Protein 5FIS (pdb70)

Radius of gyration: 23.69 Å; Cα contacts (8 Å, |Δi|>4): 830; chains: 2; bounding box: 40×72×50 Å

B-factor: mean 25.61, std 11.74, range [12.93, 99.05]

Sequence (480 aa):
LKISQTKYEEILKISKKYIFINQVDKSFHEAVDDLNQQDFIAVSGDGANMGRKKMPFLVLSTDHQIYIFDIQVMQYHAFESGLKKILEGDSPKKIAHDCRKLSDCLYHKHNNVKLKSVFDTQVGDLIITKNKKVTLPNKVKSLGECLTNYLGLQQNTIDEKLDIVQSTERPLSVKIKDSLARNIAFLHHLSEVINEEMQQLPFYRGVECYIENIRSSDDFFKAWELCGKLNQIPKEFRNAIDYLKISQTKYEEILKISKKYIFINQVDKSFHEAVDDLNQQDFIAVSGDGANMGRKKMPFLVLSTDHQIYIFDIQVMQYHAFESGLKKILEGDSPRKIAHDCRKLSDCLYHKHNVKLKSVFDTQVGDLIITKNKKVTLPNKVKSLGECLTNYLGLQQNTIDEKLDIVQSTERPLSVKIKDSLARNIAFLHHLSEVINEEMQLPFYRGVECYIENIRSSDDFKAWELCGKLNQIPKEFRNAIDY

Solvent-accessible surface area: 23213 Å² total

Structure (mmCIF, N/CA/C/O backbone):
data_5FIS
#
_entry.id   5FIS
#
_cell.length_a   82.860
_cell.length_b   135.700
_cell.length_c   51.460
_cell.angle_alpha   90.00
_cell.angle_beta   90.00
_cell.angle_gamma   90.00
#
_symmetry.space_group_name_H-M   'P 21 21 2'
#
loop_
_entity.id
_entity.type
_entity.pdbx_description
1 polymer EXD1
2 polymer EXD1
3 non-polymer 'GADOLINIUM ATOM'
4 water water
#
loop_
_atom_site.group_PDB
_atom_site.id
_atom_site.type_symbol
_atom_site.label_atom_id
_atom_site.label_alt_id
_atom_site.label_comp_id
_atom_site.label_asym_id
_atom_site.label_entity_id
_atom_site.label_seq_id
_atom_site.pdbx_PDB_ins_code
_atom_site.Cartn_x
_atom_site.Cartn_y
_atom_site.Cartn_z
_atom_site.occupancy
_atom_site.B_iso_or_equiv
_atom_site.auth_seq_id
_atom_site.auth_comp_id
_atom_site.auth_asym_id
_atom_site.auth_atom_id
_atom_site.pdbx_PDB_model_num
ATOM 1 N N . LEU A 1 3 ? 45.726 22.836 8.617 1.00 47.12 75 LEU A N 1
ATOM 2 C CA . LEU A 1 3 ? 44.523 23.615 9.012 1.00 42.44 75 LEU A CA 1
ATOM 3 C C . LEU A 1 3 ? 44.384 24.882 8.113 1.00 45.68 75 LEU A C 1
ATOM 4 O O . LEU A 1 3 ? 45.350 25.503 7.827 1.00 44.61 75 LEU A O 1
ATOM 9 N N . LYS A 1 4 ? 43.179 25.191 7.598 1.00 42.53 76 LYS A N 1
ATOM 10 C CA . LYS A 1 4 ? 42.830 26.433 6.832 1.00 38.55 76 LYS A CA 1
ATOM 11 C C . LYS A 1 4 ? 42.081 27.380 7.740 1.00 40.50 76 LYS A C 1
ATOM 12 O O . LYS A 1 4 ? 41.663 28.402 7.313 1.00 40.49 76 LYS A O 1
ATOM 18 N N . ILE A 1 5 ? 41.828 26.935 8.963 1.00 35.76 77 ILE A N 1
ATOM 19 C CA . ILE A 1 5 ? 41.353 27.782 10.027 1.00 34.23 77 ILE A CA 1
ATOM 20 C C . ILE A 1 5 ? 42.517 28.065 10.919 1.00 30.15 77 ILE A C 1
ATOM 21 O O . ILE A 1 5 ? 43.557 27.282 10.912 1.00 32.19 77 ILE A O 1
ATOM 26 N N . SER A 1 6 ? 42.360 29.117 11.679 1.00 33.04 78 SER A N 1
ATOM 27 C CA . SER A 1 6 ? 43.377 29.544 12.572 1.00 32.65 78 SER A CA 1
ATOM 28 C C . SER A 1 6 ? 43.507 28.584 13.714 1.00 35.27 78 SER A C 1
ATOM 29 O O . SER A 1 6 ? 42.569 27.866 14.128 1.00 27.33 78 SER A O 1
ATOM 32 N N . GLN A 1 7 ? 44.676 28.576 14.299 1.00 29.50 79 GLN A N 1
ATOM 33 C CA . GLN A 1 7 ? 44.918 27.728 15.421 1.00 32.16 79 GLN A CA 1
ATOM 34 C C . GLN A 1 7 ? 44.035 28.115 16.626 1.00 30.80 79 GLN A C 1
ATOM 35 O O . GLN A 1 7 ? 43.532 27.255 17.328 1.00 29.55 79 GLN A O 1
ATOM 41 N N . THR A 1 8 ? 43.843 29.424 16.799 1.00 28.06 80 THR A N 1
ATOM 42 C CA . THR A 1 8 ? 42.998 29.958 17.820 1.00 28.93 80 THR A CA 1
ATOM 43 C C . THR A 1 8 ? 41.540 29.476 17.637 1.00 27.71 80 THR A C 1
ATOM 44 O O . THR A 1 8 ? 40.936 29.023 18.647 1.00 25.28 80 THR A O 1
ATOM 48 N N . LYS A 1 9 ? 41.066 29.518 16.405 1.00 28.49 81 LYS A N 1
ATOM 49 C CA . LYS A 1 9 ? 39.655 29.175 16.174 1.00 27.58 81 LYS A CA 1
ATOM 50 C C . LYS A 1 9 ? 39.488 27.659 16.370 1.00 25.11 81 LYS A C 1
ATOM 51 O O . LYS A 1 9 ? 38.514 27.155 16.915 1.00 23.26 81 LYS A O 1
ATOM 57 N N . TYR A 1 10 ? 40.449 26.881 15.868 1.00 22.73 82 TYR A N 1
ATOM 58 C CA . TYR A 1 10 ? 40.419 25.485 16.063 1.00 24.95 82 TYR A CA 1
ATOM 59 C C . TYR A 1 10 ? 40.311 25.129 17.556 1.00 24.50 82 TYR A C 1
ATOM 60 O O . TYR A 1 10 ? 39.505 24.281 17.972 1.00 22.77 82 TYR A O 1
ATOM 69 N N . GLU A 1 11 ? 41.194 25.704 18.370 1.00 24.06 83 GLU A N 1
ATOM 70 C CA . GLU A 1 11 ? 41.155 25.448 19.796 1.00 24.54 83 GLU A CA 1
ATOM 71 C C . GLU A 1 11 ? 39.814 25.884 20.416 1.00 22.61 83 GLU A C 1
ATOM 72 O O . GLU A 1 11 ? 39.374 25.168 21.325 1.00 21.95 83 GLU A O 1
ATOM 78 N N . GLU A 1 12 ? 39.253 26.978 19.930 1.00 21.54 84 GLU A N 1
ATOM 79 C CA . GLU A 1 12 ? 37.968 27.468 20.501 1.00 20.63 84 GLU A CA 1
ATOM 80 C C . GLU A 1 12 ? 36.916 26.304 20.210 1.00 21.22 84 GLU A C 1
ATOM 81 O O . GLU A 1 12 ? 36.079 26.031 21.063 1.00 21.35 84 GLU A O 1
ATOM 87 N N . ILE A 1 13 ? 36.913 25.819 19.003 1.00 20.59 85 ILE A N 1
ATOM 88 C CA . ILE A 1 13 ? 35.852 24.817 18.584 1.00 20.24 85 ILE A CA 1
ATOM 89 C C . ILE A 1 13 ? 36.086 23.516 19.335 1.00 23.12 85 ILE A C 1
ATOM 90 O O . ILE A 1 13 ? 35.192 22.843 19.781 1.00 20.13 85 ILE A O 1
ATOM 95 N N . LEU A 1 14 ? 37.376 23.089 19.532 1.00 20.83 86 LEU A N 1
ATOM 96 C CA . LEU A 1 14 ? 37.594 21.930 20.329 1.00 21.54 86 LEU A CA 1
ATOM 97 C C . LEU A 1 14 ? 37.136 22.072 21.742 1.00 21.54 86 LEU A C 1
ATOM 98 O O . LEU A 1 14 ? 36.591 21.121 22.299 1.00 23.07 86 LEU A O 1
ATOM 103 N N . LYS A 1 15 ? 37.268 23.239 22.335 1.00 22.62 87 LYS A N 1
ATOM 104 C CA . LYS A 1 15 ? 36.661 23.488 23.653 1.00 23.64 87 LYS A CA 1
ATOM 105 C C . LYS A 1 15 ? 35.150 23.350 23.651 1.00 22.39 87 LYS A C 1
ATOM 106 O O . LYS A 1 15 ? 34.605 22.701 24.533 1.00 22.46 87 LYS A O 1
ATOM 112 N N . ILE A 1 16 ? 34.532 23.946 22.636 1.00 20.36 88 ILE A N 1
ATOM 113 C CA . ILE A 1 16 ? 33.050 23.806 22.520 1.00 19.33 88 ILE A CA 1
ATOM 114 C C . ILE A 1 16 ? 32.728 22.370 22.475 1.00 19.61 88 ILE A C 1
ATOM 115 O O . ILE A 1 16 ? 31.714 21.946 23.077 1.00 19.66 88 ILE A O 1
ATOM 120 N N . SER A 1 17 ? 33.463 21.552 21.715 1.00 18.82 89 SER A N 1
ATOM 121 C CA . SER A 1 17 ? 33.162 20.150 21.613 1.00 20.36 89 SER A CA 1
ATOM 122 C C . SER A 1 17 ? 33.130 19.383 22.960 1.00 20.74 89 SER A C 1
ATOM 123 O O . SER A 1 17 ? 32.496 18.309 23.067 1.00 23.33 89 SER A O 1
ATOM 126 N N . LYS A 1 18 ? 33.902 19.889 23.911 1.00 19.96 90 LYS A N 1
ATOM 127 C CA . LYS A 1 18 ? 33.937 19.263 25.231 1.00 21.66 90 LYS A CA 1
ATOM 128 C C . LYS A 1 18 ? 32.904 19.760 26.245 1.00 20.63 90 LYS A C 1
ATOM 129 O O . LYS A 1 18 ? 32.732 19.160 27.295 1.00 26.31 90 LYS A O 1
ATOM 135 N N . LYS A 1 19 ? 32.333 20.913 26.013 1.00 21.28 91 LYS A N 1
ATOM 136 C CA . LYS A 1 19 ? 31.469 21.689 26.876 1.00 20.62 91 LYS A CA 1
ATOM 137 C C . LYS A 1 19 ? 29.989 21.544 26.568 1.00 19.60 91 LYS A C 1
ATOM 138 O O . LYS A 1 19 ? 29.167 22.354 27.059 1.00 19.88 91 LYS A O 1
ATOM 144 N N . TYR A 1 20 ? 29.641 20.474 25.843 1.00 17.73 92 TYR A N 1
ATOM 145 C CA . TYR A 1 20 ? 28.239 20.236 25.527 1.00 17.82 92 TYR A CA 1
ATOM 146 C C . TYR A 1 20 ? 27.391 20.111 26.775 1.00 18.84 92 TYR A C 1
ATOM 147 O O . TYR A 1 20 ? 27.845 19.730 27.908 1.00 18.95 92 TYR A O 1
ATOM 156 N N . ILE A 1 21 ? 26.129 20.454 26.630 1.00 17.06 93 ILE A N 1
ATOM 157 C CA . ILE A 1 21 ? 25.085 20.211 27.566 1.00 17.82 93 ILE A CA 1
ATOM 158 C C . ILE A 1 21 ? 24.095 19.112 27.148 1.00 19.23 93 ILE A C 1
ATOM 159 O O . ILE A 1 21 ? 23.508 19.194 26.107 1.00 18.67 93 ILE A O 1
ATOM 164 N N . PHE A 1 22 ? 23.863 18.157 28.060 1.00 17.88 94 PHE A N 1
ATOM 165 C CA . PHE A 1 22 ? 22.916 17.062 27.800 1.00 17.19 94 PHE A CA 1
ATOM 166 C C . PHE A 1 22 ? 21.637 17.340 28.563 1.00 17.56 94 PHE A C 1
ATOM 167 O O . PHE A 1 22 ? 21.647 17.632 29.813 1.00 19.22 94 PHE A O 1
ATOM 175 N N . ILE A 1 23 ? 20.549 17.247 27.875 1.00 16.80 95 ILE A N 1
ATOM 176 C CA . ILE A 1 23 ? 19.256 17.528 28.374 1.00 16.90 95 ILE A CA 1
ATOM 177 C C . ILE A 1 23 ? 18.319 16.349 28.187 1.00 16.55 95 ILE A C 1
ATOM 178 O O . ILE A 1 23 ? 18.101 15.872 27.084 1.00 17.77 95 ILE A O 1
ATOM 183 N N . ASN A 1 24 ? 17.843 15.792 29.272 1.00 19.28 96 ASN A N 1
ATOM 184 C CA . ASN A 1 24 ? 16.977 14.633 29.213 1.00 20.83 96 ASN A CA 1
ATOM 185 C C . ASN A 1 24 ? 15.632 14.782 29.917 1.00 19.66 96 ASN A C 1
ATOM 186 O O . ASN A 1 24 ? 14.913 13.767 30.112 1.00 21.08 96 ASN A O 1
ATOM 191 N N . GLN A 1 25 ? 15.203 16.021 30.232 1.00 18.74 97 GLN A N 1
ATOM 192 C CA . GLN A 1 25 ? 13.927 16.344 30.802 1.00 19.70 97 GLN A CA 1
ATOM 193 C C . GLN A 1 25 ? 13.567 17.702 30.398 1.00 18.76 97 GLN A C 1
ATOM 194 O O . GLN A 1 25 ? 14.475 18.540 30.163 1.00 17.50 97 GLN A O 1
ATOM 200 N N . VAL A 1 26 ? 12.301 17.960 30.216 1.00 18.65 98 VAL A N 1
ATOM 201 C CA . VAL A 1 26 ? 11.843 19.297 29.929 1.00 17.59 98 VAL A CA 1
ATOM 202 C C . VAL A 1 26 ? 11.863 20.146 31.240 1.00 19.50 98 VAL A C 1
ATOM 203 O O . VAL A 1 26 ? 10.873 20.156 32.027 1.00 23.02 98 VAL A O 1
ATOM 207 N N . ASP A 1 27 ? 13.020 20.670 31.564 1.00 18.67 99 ASP A N 1
ATOM 208 C CA . ASP A 1 27 ? 13.268 21.367 32.842 1.00 19.69 99 ASP A CA 1
ATOM 209 C C . ASP A 1 27 ? 13.934 22.676 32.606 1.00 17.92 99 ASP A C 1
ATOM 210 O O . ASP A 1 27 ? 13.875 23.228 31.458 1.00 17.09 99 ASP A O 1
ATOM 215 N N . LYS A 1 28 ? 14.504 23.287 33.668 1.00 17.61 100 LYS A N 1
ATOM 216 C CA . LYS A 1 28 ? 14.999 24.636 33.462 1.00 18.09 100 LYS A CA 1
ATOM 217 C C . LYS A 1 28 ? 16.102 24.644 32.355 1.00 19.06 100 LYS A C 1
ATOM 218 O O . LYS A 1 28 ? 16.155 25.610 31.575 1.00 18.85 100 LYS A O 1
ATOM 224 N N . SER A 1 29 ? 16.971 23.646 32.311 1.00 18.18 101 SER A N 1
ATOM 225 C CA . SER A 1 29 ? 18.052 23.606 31.331 1.00 18.54 101 SER A CA 1
ATOM 226 C C . SER A 1 29 ? 17.488 23.509 29.935 1.00 17.05 101 SER A C 1
ATOM 227 O O . SER A 1 29 ? 18.048 24.073 29.020 1.00 16.36 101 SER A O 1
ATOM 230 N N . PHE A 1 30 ? 16.399 22.766 29.799 1.00 15.01 102 PHE A N 1
ATOM 231 C CA . PHE A 1 30 ? 15.740 22.677 28.491 1.00 15.32 102 PHE A CA 1
ATOM 232 C C . PHE A 1 30 ? 15.253 24.058 28.003 1.00 15.64 102 PHE A C 1
ATOM 233 O O . PHE A 1 30 ? 15.518 24.444 26.885 1.00 15.81 102 PHE A O 1
ATOM 241 N N . HIS A 1 31 ? 14.519 24.768 28.847 1.00 16.57 103 HIS A N 1
ATOM 242 C CA . HIS A 1 31 ? 13.996 26.083 28.473 1.00 19.41 103 HIS A CA 1
ATOM 243 C C . HIS A 1 31 ? 15.110 27.067 28.231 1.00 17.78 103 HIS A C 1
ATOM 244 O O . HIS A 1 31 ? 14.998 27.855 27.292 1.00 18.87 103 HIS A O 1
ATOM 251 N N . GLU A 1 32 ? 16.190 26.961 28.999 1.00 18.29 104 GLU A N 1
ATOM 252 C CA . GLU A 1 32 ? 17.351 27.812 28.803 1.00 20.01 104 GLU A CA 1
ATOM 253 C C . GLU A 1 32 ? 17.910 27.550 27.403 1.00 18.39 104 GLU A C 1
ATOM 254 O O . GLU A 1 32 ? 18.219 28.491 26.672 1.00 18.32 104 GLU A O 1
ATOM 260 N N . ALA A 1 33 ? 18.034 26.276 27.026 1.00 17.43 105 ALA A N 1
ATOM 261 C CA . ALA A 1 33 ? 18.527 25.949 25.734 1.00 16.57 105 ALA A CA 1
ATOM 262 C C . ALA A 1 33 ? 17.683 26.423 24.610 1.00 16.55 105 ALA A C 1
ATOM 263 O O . ALA A 1 33 ? 18.212 26.948 23.638 1.00 16.73 105 ALA A O 1
ATOM 265 N N . VAL A 1 34 ? 16.370 26.188 24.704 1.00 15.05 106 VAL A N 1
ATOM 266 C CA . VAL A 1 34 ? 15.473 26.704 23.654 1.00 16.45 106 VAL A CA 1
ATOM 267 C C . VAL A 1 34 ? 15.610 28.220 23.549 1.00 16.46 106 VAL A C 1
ATOM 268 O O . VAL A 1 34 ? 15.644 28.733 22.440 1.00 16.40 106 VAL A O 1
ATOM 272 N N . ASP A 1 35 ? 15.721 28.950 24.674 1.00 16.65 107 ASP A N 1
ATOM 273 C CA . ASP A 1 35 ? 15.810 30.398 24.577 1.00 19.51 107 ASP A CA 1
ATOM 274 C C . ASP A 1 35 ? 17.127 30.763 23.882 1.00 18.10 107 ASP A C 1
ATOM 275 O O . ASP A 1 35 ? 17.106 31.667 23.044 1.00 17.92 107 ASP A O 1
ATOM 280 N N . ASP A 1 36 ? 18.212 30.061 24.167 1.00 17.45 108 ASP A N 1
ATOM 281 C CA . ASP A 1 36 ? 19.488 30.373 23.539 1.00 16.92 108 ASP A CA 1
ATOM 282 C C . ASP A 1 36 ? 19.415 30.124 22.045 1.00 17.22 108 ASP A C 1
ATOM 283 O O . ASP A 1 36 ? 19.846 30.933 21.223 1.00 17.88 108 ASP A O 1
ATOM 288 N N . LEU A 1 37 ? 18.893 28.957 21.645 1.00 15.03 109 LEU A N 1
ATOM 289 C CA . LEU A 1 37 ? 18.788 28.661 20.249 1.00 16.52 109 LEU A CA 1
ATOM 290 C C . LEU A 1 37 ? 17.915 29.723 19.510 1.00 16.09 109 LEU A C 1
ATOM 291 O O . LEU A 1 37 ? 18.225 30.122 18.379 1.00 16.12 109 LEU A O 1
ATOM 296 N N . ASN A 1 38 ? 16.852 30.170 20.119 1.00 16.78 110 ASN A N 1
ATOM 297 C CA . ASN A 1 38 ? 15.980 31.202 19.500 1.00 18.13 110 ASN A CA 1
ATOM 298 C C . ASN A 1 38 ? 16.611 32.604 19.470 1.00 19.86 110 ASN A C 1
ATOM 299 O O . ASN A 1 38 ? 16.026 33.486 18.750 1.00 23.04 110 ASN A O 1
ATOM 304 N N . GLN A 1 39 ? 17.730 32.853 20.109 1.00 19.22 111 GLN A N 1
ATOM 305 C CA . GLN A 1 39 ? 18.438 34.120 20.015 1.00 20.70 111 GLN A CA 1
ATOM 306 C C . GLN A 1 39 ? 19.315 34.128 18.820 1.00 19.72 111 GLN A C 1
ATOM 307 O O . GLN A 1 39 ? 19.926 35.160 18.516 1.00 21.07 111 GLN A O 1
ATOM 313 N N . GLN A 1 40 ? 19.480 33.036 18.070 1.00 16.33 112 GLN A N 1
ATOM 314 C CA . GLN A 1 40 ? 20.490 32.939 17.009 1.00 16.37 112 GLN A CA 1
ATOM 315 C C . GLN A 1 40 ? 19.940 33.088 15.640 1.00 16.29 112 GLN A C 1
ATOM 316 O O . GLN A 1 40 ? 18.771 32.730 15.387 1.00 17.26 112 GLN A O 1
ATOM 322 N N . ASP A 1 41 ? 20.751 33.691 14.784 1.00 15.21 113 ASP A N 1
ATOM 323 C CA . ASP A 1 41 ? 20.391 33.643 13.326 1.00 16.26 113 ASP A CA 1
ATOM 324 C C . ASP A 1 41 ? 20.472 32.195 12.718 1.00 16.34 113 ASP A C 1
ATOM 325 O O . ASP A 1 41 ? 19.655 31.881 11.836 1.00 15.61 113 ASP A O 1
ATOM 330 N N . PHE A 1 42 ? 21.504 31.455 13.157 1.00 15.61 114 PHE A N 1
ATOM 331 C CA . PHE A 1 42 ? 21.722 30.129 12.663 1.00 16.42 114 PHE A CA 1
ATOM 332 C C . PHE A 1 42 ? 21.946 29.192 13.826 1.00 16.00 114 PHE A C 1
ATOM 333 O O . PHE A 1 42 ? 22.676 29.537 14.770 1.00 15.75 114 PHE A O 1
ATOM 341 N N . ILE A 1 43 ? 21.389 27.986 13.754 1.00 14.38 115 ILE A N 1
ATOM 342 C CA . ILE A 1 43 ? 21.757 26.873 14.632 1.00 14.01 115 ILE A CA 1
ATOM 343 C C . ILE A 1 43 ? 22.128 25.733 13.771 1.00 16.39 115 ILE A C 1
ATOM 344 O O . ILE A 1 43 ? 21.796 25.753 12.606 1.00 18.49 115 ILE A O 1
ATOM 349 N N . ALA A 1 44 ? 22.975 24.838 14.234 1.00 14.19 116 ALA A N 1
ATOM 350 C CA . ALA A 1 44 ? 23.248 23.604 13.466 1.00 14.15 116 ALA A CA 1
ATOM 351 C C . ALA A 1 44 ? 22.521 22.417 14.041 1.00 14.58 116 ALA A C 1
ATOM 352 O O . ALA A 1 44 ? 22.198 22.391 15.219 1.00 15.13 116 ALA A O 1
ATOM 354 N N . VAL A 1 45 ? 22.232 21.524 13.139 1.00 13.71 117 VAL A N 1
ATOM 355 C CA . VAL A 1 45 ? 21.569 20.260 13.452 1.00 14.86 117 VAL A CA 1
ATOM 356 C C . VAL A 1 45 ? 22.317 19.128 12.922 1.00 15.83 117 VAL A C 1
ATOM 357 O O . VAL A 1 45 ? 22.617 19.116 11.704 1.00 16.05 117 VAL A O 1
ATOM 361 N N . SER A 1 46 ? 22.672 18.162 13.743 1.00 14.80 118 SER A N 1
ATOM 362 C CA . SER A 1 46 ? 23.418 16.998 13.228 1.00 15.60 118 SER A CA 1
ATOM 363 C C . SER A 1 46 ? 22.502 15.977 12.581 1.00 15.95 118 SER A C 1
ATOM 364 O O . SER A 1 46 ? 21.355 15.837 12.985 1.00 16.32 118 SER A O 1
ATOM 367 N N . GLY A 1 47 ? 23.053 15.171 11.683 1.00 15.53 119 GLY A N 1
ATOM 368 C CA . GLY A 1 47 ? 22.279 14.085 11.067 1.00 16.55 119 GLY A CA 1
ATOM 369 C C . GLY A 1 47 ? 22.315 12.831 11.982 1.00 16.41 119 GLY A C 1
ATOM 370 O O . GLY A 1 47 ? 21.531 11.877 11.765 1.00 17.34 119 GLY A O 1
ATOM 371 N N . ASP A 1 48 ? 23.168 12.853 12.986 1.00 17.54 120 ASP A N 1
ATOM 372 C CA . ASP A 1 48 ? 23.272 11.712 13.899 1.00 17.92 120 ASP A CA 1
ATOM 373 C C . ASP A 1 48 ? 21.902 11.507 14.608 1.00 17.49 120 ASP A C 1
ATOM 374 O O . ASP A 1 48 ? 21.197 12.346 15.077 1.00 20.05 120 ASP A O 1
ATOM 379 N N . GLY A 1 49 ? 21.495 10.210 14.615 1.00 17.98 121 GLY A N 1
ATOM 380 C CA . GLY A 1 49 ? 20.180 9.868 15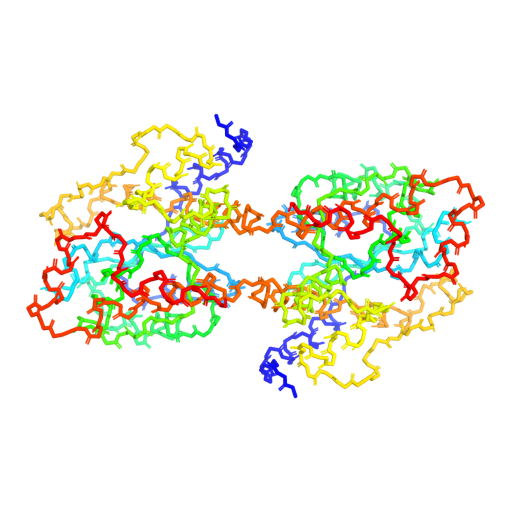.102 1.00 17.98 121 GLY A CA 1
ATOM 381 C C . GLY A 1 49 ? 19.094 9.618 14.040 1.00 17.85 121 GLY A C 1
ATOM 382 O O . GLY A 1 49 ? 18.061 9.057 14.392 1.00 18.91 121 GLY A O 1
ATOM 383 N N . ALA A 1 50 ? 19.333 10.088 12.805 1.00 17.73 122 ALA A N 1
ATOM 384 C CA . ALA A 1 50 ? 18.334 10.023 11.752 1.00 17.27 122 ALA A CA 1
ATOM 385 C C . ALA A 1 50 ? 18.789 9.231 10.592 1.00 19.23 122 ALA A C 1
ATOM 386 O O . ALA A 1 50 ? 18.260 9.308 9.489 1.00 20.36 122 ALA A O 1
ATOM 388 N N . ASN A 1 51 ? 19.714 8.303 10.812 1.00 21.19 123 ASN A N 1
ATOM 389 C CA . ASN A 1 51 ? 20.369 7.669 9.656 1.00 24.59 123 ASN A CA 1
ATOM 390 C C . ASN A 1 51 ? 19.601 6.548 9.016 1.00 25.53 123 ASN A C 1
ATOM 391 O O . ASN A 1 51 ? 20.051 6.097 7.908 1.00 25.03 123 ASN A O 1
ATOM 396 N N . MET A 1 52 ? 18.425 6.218 9.490 1.00 21.58 124 MET A N 1
ATOM 397 C CA . MET A 1 52 ? 17.470 5.333 8.788 1.00 23.83 124 MET A CA 1
ATOM 398 C C . MET A 1 52 ? 16.264 6.102 8.247 1.00 20.71 124 MET A C 1
ATOM 399 O O . MET A 1 52 ? 15.272 5.484 7.893 1.00 20.69 124 MET A O 1
ATOM 404 N N . GLY A 1 53 ? 16.332 7.449 8.245 1.00 18.12 125 GLY A N 1
ATOM 405 C CA . GLY A 1 53 ? 15.108 8.202 7.743 1.00 18.10 125 GLY A CA 1
ATOM 406 C C . GLY A 1 53 ? 13.891 7.812 8.541 1.00 17.65 125 GLY A C 1
ATOM 407 O O . GLY A 1 53 ? 13.904 7.639 9.785 1.00 16.88 125 GLY A O 1
ATOM 408 N N . ARG A 1 54 ? 12.766 7.735 7.830 1.00 16.14 126 ARG A N 1
ATOM 409 C CA . ARG A 1 54 ? 11.486 7.408 8.398 1.00 16.78 126 ARG A CA 1
ATOM 410 C C . ARG A 1 54 ? 11.374 6.021 9.096 1.00 16.60 126 ARG A C 1
ATOM 411 O O . ARG A 1 54 ? 10.347 5.811 9.710 1.00 18.83 126 ARG A O 1
ATOM 419 N N . LYS A 1 55 ? 12.334 5.201 8.851 1.00 17.94 127 LYS A N 1
ATOM 420 C CA . LYS A 1 55 ? 12.227 3.855 9.460 1.00 20.28 127 LYS A CA 1
ATOM 421 C C . LYS A 1 55 ? 12.371 3.799 10.928 1.00 21.23 127 LYS A C 1
ATOM 422 O O . LYS A 1 55 ? 11.862 2.851 11.485 1.00 22.97 127 LYS A O 1
ATOM 435 N N . LYS A 1 57 ? 12.642 6.169 14.827 1.00 20.04 129 LYS A N 1
ATOM 436 C CA . LYS A 1 57 ? 12.678 7.358 15.597 1.00 18.84 129 LYS A CA 1
ATOM 437 C C . LYS A 1 57 ? 14.097 7.716 15.993 1.00 19.28 129 LYS A C 1
ATOM 438 O O . LYS A 1 57 ? 15.024 6.891 16.161 1.00 19.17 129 LYS A O 1
ATOM 444 N N . MET A 1 58 ? 14.310 9.035 16.158 1.00 16.97 130 MET A N 1
ATOM 445 C CA . MET A 1 58 ? 15.643 9.519 16.617 1.00 17.73 130 MET A CA 1
ATOM 446 C C . MET A 1 58 ? 15.789 9.190 18.114 1.00 16.76 130 MET A C 1
ATOM 447 O O . MET A 1 58 ? 14.977 9.595 18.911 1.00 17.76 130 MET A O 1
ATOM 452 N N . PRO A 1 59 ? 16.949 8.651 18.512 1.00 16.86 131 PRO A N 1
ATOM 453 C CA . PRO A 1 59 ? 17.177 8.436 19.950 1.00 17.96 131 PRO A CA 1
ATOM 454 C C . PRO A 1 59 ? 17.658 9.728 20.658 1.00 17.14 131 PRO A C 1
ATOM 455 O O . PRO A 1 59 ? 17.530 9.821 21.888 1.00 18.11 131 PRO A O 1
ATOM 459 N N . PHE A 1 60 ? 18.152 10.677 19.850 1.00 15.03 132 PHE A N 1
ATOM 460 C CA . PHE A 1 60 ? 18.731 11.908 20.331 1.00 14.60 132 PHE A CA 1
ATOM 461 C C . PHE A 1 60 ? 18.685 12.859 19.199 1.00 14.85 132 PHE A C 1
ATOM 462 O O . PHE A 1 60 ? 18.627 12.471 18.029 1.00 15.69 132 PHE A O 1
ATOM 470 N N . LEU A 1 61 ? 18.791 14.155 19.530 1.00 14.98 133 LEU A N 1
ATOM 471 C CA . LEU A 1 61 ? 18.791 15.275 18.551 1.00 14.03 133 LEU A CA 1
ATOM 472 C C . LEU A 1 61 ? 19.869 16.216 19.057 1.00 13.80 133 LEU A C 1
ATOM 473 O O . LEU A 1 61 ? 19.823 16.662 20.222 1.00 15.72 133 LEU A O 1
ATOM 478 N N . VAL A 1 62 ? 20.861 16.505 18.208 1.00 13.29 134 VAL A N 1
ATOM 479 C CA . VAL A 1 62 ? 21.971 17.337 18.583 1.00 13.02 134 VAL A CA 1
ATOM 480 C C . VAL A 1 62 ? 21.885 18.713 17.837 1.00 13.77 134 VAL A C 1
ATOM 481 O O . VAL A 1 62 ? 21.810 18.732 16.580 1.00 13.87 134 VAL A O 1
ATOM 485 N N . LEU A 1 63 ? 21.820 19.832 18.607 1.00 14.56 135 LEU A N 1
ATOM 486 C CA . LEU A 1 63 ? 21.677 21.151 18.054 1.00 13.97 135 LEU A CA 1
ATOM 487 C C . LEU A 1 63 ? 22.740 21.999 18.568 1.00 17.53 135 LEU A C 1
ATOM 488 O O . LEU A 1 63 ? 23.225 21.761 19.713 1.00 18.25 135 LEU A O 1
ATOM 493 N N . SER A 1 64 ? 23.244 22.950 17.821 1.00 14.73 136 SER A N 1
ATOM 494 C CA . SER A 1 64 ? 24.268 23.802 18.416 1.00 15.55 136 SER A CA 1
ATOM 495 C C . SER A 1 64 ? 24.057 25.254 17.983 1.00 16.79 136 SER A C 1
ATOM 496 O O . SER A 1 64 ? 23.541 25.552 16.857 1.00 16.64 136 SER A O 1
ATOM 499 N N . THR A 1 65 ? 24.452 26.189 18.849 1.00 16.16 137 THR A N 1
ATOM 500 C CA . THR A 1 65 ? 24.719 27.542 18.408 1.00 14.08 137 THR A CA 1
ATOM 501 C C . THR A 1 65 ? 26.218 27.627 18.095 1.00 15.35 137 THR A C 1
ATOM 502 O O . THR A 1 65 ? 27.019 26.701 18.169 1.00 16.66 137 THR A O 1
ATOM 506 N N . ASP A 1 66 ? 26.635 28.829 17.655 1.00 15.12 138 ASP A N 1
ATOM 507 C CA . ASP A 1 66 ? 28.035 29.067 17.402 1.00 16.00 138 ASP A CA 1
ATOM 508 C C . ASP A 1 66 ? 28.939 28.900 18.614 1.00 18.35 138 ASP A C 1
ATOM 509 O O . ASP A 1 66 ? 30.195 28.692 18.425 1.00 20.74 138 ASP A O 1
ATOM 514 N N . HIS A 1 67 ? 28.374 28.946 19.753 1.00 16.22 139 HIS A N 1
ATOM 515 C CA . HIS A 1 67 ? 29.105 28.873 21.025 1.00 16.06 139 HIS A CA 1
ATOM 516 C C . HIS A 1 67 ? 28.734 27.680 21.949 1.00 16.77 139 HIS A C 1
ATOM 517 O O . HIS A 1 67 ? 29.502 27.458 22.923 1.00 19.08 139 HIS A O 1
ATOM 524 N N . GLN A 1 68 ? 27.638 26.957 21.714 1.00 15.98 140 GLN A N 1
ATOM 525 C CA . GLN A 1 68 ? 27.188 25.956 22.645 1.00 17.24 140 GLN A CA 1
ATOM 526 C C . GLN A 1 68 ? 26.565 24.789 21.922 1.00 16.79 140 GLN A C 1
ATOM 527 O O . GLN A 1 68 ? 25.631 25.016 21.113 1.00 16.52 140 GLN A O 1
ATOM 533 N N . ILE A 1 69 ? 26.942 23.579 22.282 1.00 16.65 141 ILE A N 1
ATOM 534 C CA . ILE A 1 69 ? 26.271 22.360 21.819 1.00 15.37 141 ILE A CA 1
ATOM 535 C C . ILE A 1 69 ? 25.288 21.835 22.831 1.00 15.13 141 ILE A C 1
ATOM 536 O O . ILE A 1 69 ? 25.565 21.775 24.051 1.00 15.29 141 ILE A O 1
ATOM 541 N N . TYR A 1 70 ? 24.130 21.432 22.324 1.00 14.81 142 TYR A N 1
ATOM 542 C CA . TYR A 1 70 ? 23.093 20.799 23.133 1.00 15.56 142 TYR A CA 1
ATOM 543 C C . TYR A 1 70 ? 22.774 19.376 22.576 1.00 15.51 142 TYR A C 1
ATOM 544 O O . TYR A 1 70 ? 22.516 19.204 21.401 1.00 15.82 142 TYR A O 1
ATOM 553 N N . ILE A 1 71 ? 22.687 18.374 23.478 1.00 14.18 143 ILE A N 1
ATOM 554 C CA . ILE A 1 71 ? 22.204 17.028 23.097 1.00 14.37 143 ILE A CA 1
ATOM 555 C C . ILE A 1 71 ? 20.913 16.761 23.800 1.00 14.55 143 ILE A C 1
ATOM 556 O O . ILE A 1 71 ? 20.892 16.790 25.037 1.00 15.84 143 ILE A O 1
ATOM 561 N N . PHE A 1 72 ? 19.830 16.624 23.040 1.00 13.48 144 PHE A N 1
ATOM 562 C CA . PHE A 1 72 ? 18.506 16.414 23.597 1.00 14.75 144 PHE A CA 1
ATOM 563 C C . PHE A 1 72 ? 18.192 14.889 23.533 1.00 15.04 144 PHE A C 1
ATOM 564 O O . PHE A 1 72 ? 18.252 14.287 22.432 1.00 16.04 144 PHE A O 1
ATOM 572 N N . ASP A 1 73 ? 17.817 14.289 24.626 1.00 15.65 145 ASP A N 1
ATOM 573 C CA . ASP A 1 73 ? 17.400 12.904 24.693 1.00 16.28 145 ASP A CA 1
ATOM 574 C C . ASP A 1 73 ? 15.961 12.694 24.279 1.00 15.39 145 ASP A C 1
ATOM 575 O O . ASP A 1 73 ? 15.060 12.663 25.115 1.00 17.71 145 ASP A O 1
ATOM 580 N N . ILE A 1 74 ? 15.782 12.530 22.997 1.00 15.47 146 ILE A N 1
ATOM 581 C CA . ILE A 1 74 ? 14.470 12.369 22.445 1.00 17.58 146 ILE A CA 1
ATOM 582 C C . ILE A 1 74 ? 13.866 11.014 22.844 1.00 18.65 146 ILE A C 1
ATOM 583 O O . ILE A 1 74 ? 12.644 10.881 23.026 1.00 17.70 146 ILE A O 1
ATOM 588 N N . GLN A 1 75 ? 14.701 9.992 22.992 1.00 16.29 147 GLN A N 1
ATOM 589 C CA . GLN A 1 75 ? 14.152 8.706 23.412 1.00 18.49 147 GLN A CA 1
ATOM 590 C C . GLN A 1 75 ? 13.430 8.811 24.748 1.00 18.47 147 GLN A C 1
ATOM 591 O O . GLN A 1 75 ? 12.348 8.221 24.967 1.00 19.68 147 GLN A O 1
ATOM 597 N N . VAL A 1 76 ? 13.971 9.595 25.693 1.00 17.75 148 VAL A N 1
ATOM 598 C CA . VAL A 1 76 ? 13.387 9.784 26.974 1.00 20.11 148 VAL A CA 1
ATOM 599 C C . VAL A 1 76 ? 12.283 10.858 27.002 1.00 20.98 148 VAL A C 1
ATOM 600 O O . VAL A 1 76 ? 11.175 10.587 27.505 1.00 21.29 148 VAL A O 1
ATOM 604 N N . MET A 1 77 ? 12.503 12.033 26.395 1.00 17.72 149 MET A N 1
ATOM 605 C CA . MET A 1 77 ? 11.504 13.096 26.399 1.00 18.20 149 MET A CA 1
ATOM 606 C C . MET A 1 77 ? 10.401 12.895 25.452 1.00 20.12 149 MET A C 1
ATOM 607 O O . MET A 1 77 ? 9.323 13.427 25.650 1.00 20.49 149 MET A O 1
ATOM 612 N N . GLN A 1 78 ? 10.621 12.144 24.391 1.00 18.20 150 GLN A N 1
ATOM 613 C CA . GLN A 1 78 ? 9.605 11.939 23.366 1.00 19.91 150 GLN A CA 1
ATOM 614 C C . GLN A 1 78 ? 8.988 13.189 22.805 1.00 17.71 150 GLN A C 1
ATOM 615 O O . GLN A 1 78 ? 9.655 14.249 22.720 1.00 19.22 150 GLN A O 1
ATOM 621 N N . TYR A 1 79 ? 7.717 13.223 22.483 1.00 18.37 151 TYR A N 1
ATOM 622 C CA . TYR A 1 79 ? 7.196 14.340 21.844 1.00 17.10 151 TYR A CA 1
ATOM 623 C C . TYR A 1 79 ? 7.173 15.591 22.670 1.00 16.46 151 TYR A C 1
ATOM 624 O O . TYR A 1 79 ? 7.045 16.695 22.170 1.00 17.62 151 TYR A O 1
ATOM 633 N N . HIS A 1 80 ? 7.272 15.440 24.010 1.00 15.66 152 HIS A N 1
ATOM 634 C CA . HIS A 1 80 ? 7.329 16.603 24.877 1.00 16.94 152 HIS A CA 1
ATOM 635 C C . HIS A 1 80 ? 8.464 17.499 24.469 1.00 17.32 152 HIS A C 1
ATOM 636 O O . HIS A 1 80 ? 8.334 18.746 24.643 1.00 18.22 152 HIS A O 1
ATOM 643 N N . ALA A 1 81 ? 9.596 16.964 24.072 1.00 16.50 153 ALA A N 1
ATOM 644 C CA . ALA A 1 81 ? 10.698 17.820 23.711 1.00 16.48 153 ALA A CA 1
ATOM 645 C C . ALA A 1 81 ? 10.313 18.715 22.471 1.00 15.02 153 ALA A C 1
ATOM 646 O O . ALA A 1 81 ? 10.636 19.922 22.371 1.00 16.63 153 ALA A O 1
ATOM 648 N N . PHE A 1 82 ? 9.546 18.151 21.538 1.00 14.09 154 PHE A N 1
ATOM 649 C CA . PHE A 1 82 ? 9.163 18.915 20.360 1.00 14.82 154 PHE A CA 1
ATOM 650 C C . PHE A 1 82 ? 8.075 19.857 20.708 1.00 15.58 154 PHE A C 1
ATOM 651 O O . PHE A 1 82 ? 8.121 21.016 20.310 1.00 16.00 154 PHE A O 1
ATOM 659 N N . GLU A 1 83 ? 7.059 19.464 21.501 1.00 16.74 155 GLU A N 1
ATOM 660 C CA . GLU A 1 83 ? 5.934 20.354 21.829 1.00 19.95 155 GLU A CA 1
ATOM 661 C C . GLU A 1 83 ? 6.331 21.514 22.712 1.00 20.15 155 GLU A C 1
ATOM 662 O O . GLU A 1 83 ? 5.739 22.584 22.666 1.00 20.76 155 GLU A O 1
ATOM 668 N N . SER A 1 84 ? 7.409 21.353 23.439 1.00 17.64 156 SER A N 1
ATOM 669 C CA . SER A 1 84 ? 7.985 22.349 24.372 1.00 18.34 156 SER A CA 1
ATOM 670 C C . SER A 1 84 ? 8.927 23.309 23.807 1.00 17.93 156 SER A C 1
ATOM 671 O O . SER A 1 84 ? 9.491 24.167 24.535 1.00 21.07 156 SER A O 1
ATOM 674 N N . GLY A 1 85 ? 9.157 23.308 22.508 1.00 16.39 157 GLY A N 1
ATOM 675 C CA . GLY A 1 85 ? 9.921 24.337 21.856 1.00 18.67 157 GLY A CA 1
ATOM 676 C C . GLY A 1 85 ? 10.740 23.922 20.664 1.00 17.44 157 GLY A C 1
ATOM 677 O O . GLY A 1 85 ? 11.046 24.732 19.807 1.00 16.70 157 GLY A O 1
ATOM 678 N N . LEU A 1 86 ? 11.067 22.669 20.565 1.00 14.87 158 LEU A N 1
ATOM 679 C CA . LEU A 1 86 ? 11.930 22.191 19.475 1.00 16.16 158 LEU A CA 1
ATOM 680 C C . LEU A 1 86 ? 11.222 22.208 18.130 1.00 18.13 158 LEU A C 1
ATOM 681 O O . LEU A 1 86 ? 11.859 22.450 17.091 1.00 17.16 158 LEU A O 1
ATOM 686 N N . LYS A 1 87 ? 9.970 21.855 18.095 1.00 14.92 159 LYS A N 1
ATOM 687 C CA . LYS A 1 87 ? 9.244 21.872 16.858 1.00 16.08 159 LYS A CA 1
ATOM 688 C C . LYS A 1 87 ? 9.194 23.213 16.249 1.00 15.17 159 LYS A C 1
ATOM 689 O O . LYS A 1 87 ? 9.486 23.402 15.046 1.00 15.77 159 LYS A O 1
ATOM 695 N N . LYS A 1 88 ? 8.863 24.256 17.022 1.00 14.59 160 LYS A N 1
ATOM 696 C CA . LYS A 1 88 ? 8.775 25.570 16.438 1.00 16.31 160 LYS A CA 1
ATOM 697 C C . LYS A 1 88 ? 10.128 26.042 15.928 1.00 16.49 160 LYS A C 1
ATOM 698 O O . LYS A 1 88 ? 10.238 26.678 14.895 1.00 16.99 160 LYS A O 1
ATOM 704 N N . ILE A 1 89 ? 11.218 25.717 16.616 1.00 15.30 161 ILE A N 1
ATOM 705 C CA . ILE A 1 89 ? 12.577 26.018 16.139 1.00 14.84 161 ILE A CA 1
ATOM 706 C C . ILE A 1 89 ? 12.835 25.353 14.782 1.00 15.88 161 ILE A C 1
ATOM 707 O O . ILE A 1 89 ? 13.347 26.014 13.857 1.00 15.94 161 ILE A O 1
ATOM 712 N N . LEU A 1 90 ? 12.549 24.082 14.673 1.00 14.37 162 LEU A N 1
ATOM 713 C CA . LEU A 1 90 ? 12.901 23.349 13.489 1.00 14.84 162 LEU A CA 1
ATOM 714 C C . LEU A 1 90 ? 12.027 23.696 12.280 1.00 15.74 162 LEU A C 1
ATOM 715 O O . LEU A 1 90 ? 12.395 23.558 11.156 1.00 13.84 162 LEU A O 1
ATOM 720 N N . GLU A 1 91 ? 10.768 24.081 12.550 1.00 15.96 163 GLU A N 1
ATOM 721 C CA . GLU A 1 91 ? 9.806 24.444 11.487 1.00 15.73 163 GLU A CA 1
ATOM 722 C C . GLU A 1 91 ? 9.773 25.900 11.161 1.00 17.28 163 GLU A C 1
ATOM 723 O O . GLU A 1 91 ? 9.169 26.209 10.132 1.00 18.22 163 GLU A O 1
ATOM 729 N N . GLY A 1 92 ? 10.462 26.746 11.918 1.00 18.09 164 GLY A N 1
ATOM 730 C CA . GLY A 1 92 ? 10.402 28.176 11.715 1.00 19.57 164 GLY A CA 1
ATOM 731 C C . GLY A 1 92 ? 11.393 28.688 10.756 1.00 21.49 164 GLY A C 1
ATOM 732 O O . GLY A 1 92 ? 12.302 28.042 10.357 1.00 18.95 164 GLY A O 1
ATOM 733 N N . ASP A 1 93 ? 11.120 29.937 10.281 1.00 20.27 165 ASP A N 1
ATOM 734 C CA . ASP A 1 93 ? 12.067 30.618 9.421 1.00 21.96 165 ASP A CA 1
ATOM 735 C C . ASP A 1 93 ? 13.314 30.966 10.093 1.00 21.86 165 ASP A C 1
ATOM 736 O O . ASP A 1 93 ? 14.358 31.015 9.423 1.00 23.03 165 ASP A O 1
ATOM 741 N N . SER A 1 94 ? 13.236 31.285 11.400 1.00 20.94 166 SER A N 1
ATOM 742 C CA . SER A 1 94 ? 14.407 31.740 12.089 1.00 22.56 166 SER A CA 1
ATOM 743 C C . SER A 1 94 ? 14.360 30.937 13.424 1.00 23.42 166 SER A C 1
ATOM 744 O O . SER A 1 94 ? 13.271 30.770 14.017 1.00 30.75 166 SER A O 1
ATOM 747 N N . PRO A 1 95 ? 15.490 30.403 13.877 1.00 18.66 167 PRO A N 1
ATOM 748 C CA . PRO A 1 95 ? 16.778 30.432 13.245 1.00 17.79 167 PRO A CA 1
ATOM 749 C C . PRO A 1 95 ? 16.778 29.578 11.999 1.00 15.87 167 PRO A C 1
ATOM 750 O O . PRO A 1 95 ? 15.986 28.632 11.916 1.00 17.14 167 PRO A O 1
ATOM 754 N N . LYS A 1 96 ? 17.740 29.833 11.147 1.00 16.50 168 LYS A N 1
ATOM 755 C CA . LYS A 1 96 ? 17.992 28.904 9.999 1.00 16.64 168 LYS A CA 1
ATOM 756 C C . LYS A 1 96 ? 18.769 27.740 10.568 1.00 16.51 168 LYS A C 1
ATOM 757 O O . LYS A 1 96 ? 19.619 27.939 11.433 1.00 16.76 168 LYS A O 1
ATOM 763 N N . LYS A 1 97 ? 18.531 26.564 10.046 1.00 14.14 169 LYS A N 1
ATOM 764 C CA . LYS A 1 97 ? 19.264 25.352 10.527 1.00 13.88 169 LYS A CA 1
ATOM 765 C C . LYS A 1 97 ? 20.318 24.955 9.568 1.00 14.90 169 LYS A C 1
ATOM 766 O O . LYS A 1 97 ? 20.033 24.741 8.335 1.00 16.42 169 LYS A O 1
ATOM 772 N N . ILE A 1 98 ? 21.546 24.875 10.042 1.00 14.48 170 ILE A N 1
ATOM 773 C CA . ILE A 1 98 ? 22.633 24.345 9.248 1.00 14.04 170 ILE A CA 1
ATOM 774 C C . ILE A 1 98 ? 22.684 22.862 9.345 1.00 14.71 170 ILE A C 1
ATOM 775 O O . ILE A 1 98 ? 22.677 22.326 10.454 1.00 14.85 170 ILE A O 1
ATOM 780 N N . ALA A 1 99 ? 22.750 22.164 8.215 1.00 13.96 171 ALA A N 1
ATOM 781 C CA . ALA A 1 99 ? 22.886 20.745 8.167 1.00 13.53 171 ALA A CA 1
ATOM 782 C C . ALA A 1 99 ? 23.822 20.322 7.094 1.00 14.95 171 ALA A C 1
ATOM 783 O O . ALA A 1 99 ? 23.957 21.080 6.096 1.00 15.70 171 ALA A O 1
ATOM 785 N N . HIS A 1 100 ? 24.412 19.159 7.179 1.00 14.24 172 HIS A N 1
ATOM 786 C CA . HIS A 1 100 ? 25.165 18.615 6.094 1.00 15.12 172 HIS A CA 1
ATOM 787 C C . HIS A 1 100 ? 24.404 17.469 5.618 1.00 16.02 172 HIS A C 1
ATOM 788 O O . HIS A 1 100 ? 24.329 16.360 6.195 1.00 16.99 172 HIS A O 1
ATOM 795 N N . ASP A 1 101 ? 23.845 17.595 4.453 1.00 16.06 173 ASP A N 1
ATOM 796 C CA . ASP A 1 101 ? 22.989 16.568 3.816 1.00 17.25 173 ASP A CA 1
ATOM 797 C C . ASP A 1 101 ? 21.752 16.247 4.642 1.00 18.73 173 ASP A C 1
ATOM 798 O O . ASP A 1 101 ? 21.647 15.211 5.298 1.00 18.15 173 ASP A O 1
ATOM 803 N N . CYS A 1 102 ? 20.805 17.157 4.623 1.00 15.63 174 CYS A N 1
ATOM 804 C CA . CYS A 1 102 ? 19.599 16.958 5.433 1.00 16.17 174 CYS A CA 1
ATOM 805 C C . CYS A 1 102 ? 18.519 15.996 4.932 1.00 15.80 174 CYS A C 1
ATOM 806 O O . CYS A 1 102 ? 17.459 15.987 5.492 1.00 15.64 174 CYS A O 1
ATOM 809 N N . ARG A 1 103 ? 18.824 15.248 3.853 1.00 14.34 175 ARG A N 1
ATOM 810 C CA . ARG A 1 103 ? 17.851 14.418 3.242 1.00 15.00 175 ARG A CA 1
ATOM 811 C C . ARG A 1 103 ? 17.193 13.445 4.208 1.00 14.71 175 ARG A C 1
ATOM 812 O O . ARG A 1 103 ? 15.970 13.396 4.325 1.00 14.63 175 ARG A O 1
ATOM 820 N N . LYS A 1 104 ? 17.984 12.656 4.954 1.00 14.69 176 LYS A N 1
ATOM 821 C CA . LYS A 1 104 ? 17.411 11.681 5.884 1.00 14.35 176 LYS A CA 1
ATOM 822 C C . LYS A 1 104 ? 16.841 12.321 7.133 1.00 14.37 176 LYS A C 1
ATOM 823 O O . LYS A 1 104 ? 15.800 11.895 7.627 1.00 14.97 176 LYS A O 1
ATOM 829 N N . LEU A 1 105 ? 17.501 13.375 7.614 1.00 14.21 177 LEU A N 1
ATOM 830 C CA . LEU A 1 105 ? 16.998 14.134 8.756 1.00 14.01 177 LEU A CA 1
ATOM 831 C C . LEU A 1 105 ? 15.628 14.663 8.561 1.00 13.54 177 LEU A C 1
ATOM 832 O O . LEU A 1 105 ? 14.719 14.523 9.381 1.00 14.22 177 LEU A O 1
ATOM 837 N N . SER A 1 106 ? 15.433 15.216 7.357 1.00 13.60 178 SER A N 1
ATOM 838 C CA . SER A 1 106 ? 14.089 15.746 7.006 1.00 13.64 178 SER A CA 1
ATOM 839 C C . SER A 1 106 ? 13.042 14.638 6.980 1.00 13.32 178 SER A C 1
ATOM 840 O O . SER A 1 106 ? 11.949 14.776 7.527 1.00 13.50 178 SER A O 1
ATOM 843 N N . ASP A 1 107 ? 13.422 13.498 6.399 1.00 14.46 179 ASP A N 1
ATOM 844 C CA . ASP A 1 107 ? 12.543 12.360 6.321 1.00 14.83 179 ASP A CA 1
ATOM 845 C C . ASP A 1 107 ? 12.129 11.853 7.736 1.00 14.44 179 ASP A C 1
ATOM 846 O O . ASP A 1 107 ? 10.948 11.575 8.050 1.00 13.56 179 ASP A O 1
ATOM 851 N N . CYS A 1 108 ? 13.165 11.690 8.591 1.00 13.16 180 CYS A N 1
ATOM 852 C CA . CYS A 1 108 ? 12.933 11.116 9.924 1.00 14.26 180 CYS A CA 1
ATOM 853 C C . CYS A 1 108 ? 12.079 12.095 10.802 1.00 15.09 180 CYS A C 1
ATOM 854 O O . CYS A 1 108 ? 11.086 11.744 11.393 1.00 14.36 180 CYS A O 1
ATOM 857 N N . LEU A 1 109 ? 12.471 13.387 10.820 1.00 13.18 181 LEU A N 1
ATOM 858 C CA . LEU A 1 109 ? 11.778 14.365 11.587 1.00 13.24 181 LEU A CA 1
ATOM 859 C C . LEU A 1 109 ? 10.325 14.413 11.266 1.00 13.49 181 LEU A C 1
ATOM 860 O O . LEU A 1 109 ? 9.443 14.473 12.156 1.00 14.09 181 LEU A O 1
ATOM 865 N N . TYR A 1 110 ? 10.010 14.332 9.975 1.00 13.42 182 TYR A N 1
ATOM 866 C CA . TYR A 1 110 ? 8.581 14.470 9.598 1.00 14.57 182 TYR A CA 1
ATOM 867 C C . TYR A 1 110 ? 7.759 13.233 9.890 1.00 15.31 182 TYR A C 1
ATOM 868 O O . TYR A 1 110 ? 6.738 13.278 10.532 1.00 15.94 182 TYR A O 1
ATOM 877 N N . HIS A 1 111 ? 8.205 12.061 9.451 1.00 15.54 183 HIS A N 1
ATOM 878 C CA . HIS A 1 111 ? 7.414 10.851 9.558 1.00 14.98 183 HIS A CA 1
ATOM 879 C C . HIS A 1 111 ? 7.470 10.230 10.938 1.00 16.38 183 HIS A C 1
ATOM 880 O O . HIS A 1 111 ? 6.480 9.604 11.308 1.00 18.39 183 HIS A O 1
ATOM 887 N N . LYS A 1 112 ? 8.571 10.396 11.694 1.00 15.57 184 LYS A N 1
ATOM 888 C CA . LYS A 1 112 ? 8.674 9.817 13.011 1.00 15.64 184 LYS A CA 1
ATOM 889 C C . LYS A 1 112 ? 8.376 10.779 14.106 1.00 16.18 184 LYS A C 1
ATOM 890 O O . LYS A 1 112 ? 8.036 10.405 15.234 1.00 18.52 184 LYS A O 1
ATOM 896 N N . HIS A 1 113 ? 8.496 12.115 13.855 1.00 15.08 185 HIS A N 1
ATOM 897 C CA . HIS A 1 113 ? 8.351 13.120 14.959 1.00 16.45 185 HIS A CA 1
ATOM 898 C C . HIS A 1 113 ? 7.376 14.248 14.603 1.00 15.51 185 HIS A C 1
ATOM 899 O O . HIS A 1 113 ? 7.201 15.163 15.415 1.00 18.06 185 HIS A O 1
ATOM 906 N N . ASN A 1 114 ? 6.728 14.181 13.446 1.00 15.64 186 ASN A N 1
ATOM 907 C CA A ASN A 1 114 ? 5.745 15.168 13.016 0.50 16.81 186 ASN A CA 1
ATOM 908 C CA B ASN A 1 114 ? 5.742 15.182 12.972 0.50 16.85 186 ASN A CA 1
ATOM 909 C C . ASN A 1 114 ? 6.301 16.592 12.994 1.00 17.34 186 ASN A C 1
ATOM 910 O O . ASN A 1 114 ? 5.554 17.569 13.329 1.00 19.18 186 ASN A O 1
ATOM 919 N N . VAL A 1 115 ? 7.563 16.736 12.623 1.00 14.90 187 VAL A N 1
ATOM 920 C CA . VAL A 1 115 ? 8.288 17.999 12.565 1.00 15.03 187 VAL A CA 1
ATOM 921 C C . VAL A 1 115 ? 8.632 18.195 11.055 1.00 14.47 187 VAL A C 1
ATOM 922 O O . VAL A 1 115 ? 9.384 17.380 10.498 1.00 14.56 187 VAL A O 1
ATOM 926 N N . LYS A 1 116 ? 8.178 19.268 10.441 1.00 14.02 188 LYS A N 1
ATOM 927 C CA . LYS A 1 116 ? 8.428 19.590 9.024 1.00 13.61 188 LYS A CA 1
ATOM 928 C C . LYS A 1 116 ? 9.573 20.589 8.990 1.00 13.40 188 LYS A C 1
ATOM 929 O O . LYS A 1 116 ? 9.352 21.851 9.093 1.00 14.54 188 LYS A O 1
ATOM 935 N N . LEU A 1 117 ? 10.823 20.088 8.866 1.00 12.93 189 LEU A N 1
ATOM 936 C CA . LEU A 1 117 ? 12.001 20.940 8.813 1.00 14.24 189 LEU A CA 1
ATOM 937 C C . LEU A 1 117 ? 11.830 21.954 7.712 1.00 13.40 189 LEU A C 1
ATOM 938 O O . LEU A 1 117 ? 11.463 21.659 6.562 1.00 14.65 189 LEU A O 1
ATOM 943 N N . LYS A 1 118 ? 12.219 23.191 8.024 1.00 14.03 190 LYS A N 1
ATOM 944 C CA . LYS A 1 118 ? 12.134 24.320 7.036 1.00 15.10 190 LYS A CA 1
ATOM 945 C C . LYS A 1 118 ? 13.284 25.263 7.399 1.00 16.55 190 LYS A C 1
ATOM 946 O O . LYS A 1 118 ? 13.596 25.449 8.564 1.00 16.30 190 LYS A O 1
ATOM 952 N N . SER A 1 119 ? 13.752 25.984 6.384 1.00 16.93 191 SER A N 1
ATOM 953 C CA . SER A 1 119 ? 14.737 27.088 6.531 1.00 16.17 191 SER A CA 1
ATOM 954 C C . SER A 1 119 ? 16.091 26.548 6.887 1.00 15.95 191 SER A C 1
ATOM 955 O O . SER A 1 119 ? 16.519 26.559 8.070 1.00 15.58 191 SER A O 1
ATOM 958 N N . VAL A 1 120 ? 16.756 25.987 5.910 1.00 16.09 192 VAL A N 1
ATOM 959 C CA . VAL A 1 120 ? 18.020 25.245 6.095 1.00 14.94 192 VAL A CA 1
ATOM 960 C C . VAL A 1 120 ? 19.113 25.832 5.251 1.00 15.58 192 VAL A C 1
ATOM 961 O O . VAL A 1 120 ? 18.863 26.276 4.092 1.00 16.37 192 VAL A O 1
ATOM 965 N N . PHE A 1 121 ? 20.334 25.772 5.774 1.00 14.39 193 PHE A N 1
ATOM 966 C CA . PHE A 1 121 ? 21.566 26.086 5.028 1.00 14.60 193 PHE A CA 1
ATOM 967 C C . PHE A 1 121 ? 22.304 24.745 4.989 1.00 15.96 193 PHE A C 1
ATOM 968 O O . PHE A 1 121 ? 22.712 24.214 5.994 1.00 15.95 193 PHE A O 1
ATOM 976 N N . ASP A 1 122 ? 22.343 24.088 3.806 1.00 14.44 194 ASP A N 1
ATOM 977 C CA . ASP A 1 122 ? 22.869 22.724 3.704 1.00 14.42 194 ASP A CA 1
ATOM 978 C C . ASP A 1 122 ? 24.296 22.807 3.119 1.00 14.99 194 ASP A C 1
ATOM 979 O O . ASP A 1 122 ? 24.480 23.213 1.964 1.00 14.83 194 ASP A O 1
ATOM 984 N N . THR A 1 123 ? 25.274 22.437 3.926 1.00 14.78 195 THR A N 1
ATOM 985 C CA . THR A 1 123 ? 26.694 22.552 3.514 1.00 15.47 195 THR A CA 1
ATOM 986 C C . THR A 1 123 ? 27.053 21.564 2.406 1.00 16.54 195 THR A C 1
ATOM 987 O O . THR A 1 123 ? 27.992 21.808 1.665 1.00 16.74 195 THR A O 1
ATOM 991 N N . GLN A 1 124 ? 26.368 20.463 2.281 1.00 15.40 196 GLN A N 1
ATOM 992 C CA . GLN A 1 124 ? 26.628 19.560 1.132 1.00 15.03 196 GLN A CA 1
ATOM 993 C C . GLN A 1 124 ? 26.163 20.221 -0.148 1.00 15.04 196 GLN A C 1
ATOM 994 O O . GLN A 1 124 ? 26.867 20.148 -1.180 1.00 15.72 196 GLN A O 1
ATOM 1000 N N . VAL A 1 125 ? 24.934 20.806 -0.146 1.00 14.10 197 VAL A N 1
ATOM 1001 C CA . VAL A 1 125 ? 24.478 21.604 -1.289 1.00 14.71 197 VAL A CA 1
ATOM 1002 C C . VAL A 1 125 ? 25.471 22.692 -1.555 1.00 15.36 197 VAL A C 1
ATOM 1003 O O . VAL A 1 125 ? 25.795 23.005 -2.716 1.00 16.47 197 VAL A O 1
ATOM 1007 N N . GLY A 1 126 ? 25.962 23.399 -0.556 1.00 15.76 198 GLY A N 1
ATOM 1008 C CA . GLY A 1 126 ? 26.847 24.497 -0.725 1.00 15.82 198 GLY A CA 1
ATOM 1009 C C . GLY A 1 126 ? 28.154 24.053 -1.430 1.00 16.46 198 GLY A C 1
ATOM 1010 O O . GLY A 1 126 ? 28.628 24.716 -2.364 1.00 15.96 198 GLY A O 1
ATOM 1011 N N . ASP A 1 127 ? 28.706 22.898 -1.041 1.00 16.68 199 ASP A N 1
ATOM 1012 C CA . ASP A 1 127 ? 29.921 22.373 -1.739 1.00 17.19 199 ASP A CA 1
ATOM 1013 C C . ASP A 1 127 ? 29.597 22.038 -3.211 1.00 17.61 199 ASP A C 1
ATOM 1014 O O . ASP A 1 127 ? 30.388 22.302 -4.080 1.00 17.73 199 ASP A O 1
ATOM 1019 N N . LEU A 1 128 ? 28.402 21.545 -3.476 1.00 15.66 200 LEU A N 1
ATOM 1020 C CA . LEU A 1 128 ? 27.993 21.375 -4.867 1.00 15.72 200 LEU A CA 1
ATOM 1021 C C . LEU A 1 128 ? 27.958 22.643 -5.684 1.00 16.28 200 LEU A C 1
ATOM 1022 O O . LEU A 1 128 ? 28.377 22.658 -6.865 1.00 17.60 200 LEU A O 1
ATOM 1027 N N . ILE A 1 129 ? 27.408 23.729 -5.143 1.00 16.22 201 ILE A N 1
ATOM 1028 C CA . ILE A 1 129 ? 27.368 25.026 -5.747 1.00 17.12 201 ILE A CA 1
ATOM 1029 C C . ILE A 1 129 ? 28.765 25.550 -6.015 1.00 17.50 201 ILE A C 1
ATOM 1030 O O . ILE A 1 129 ? 28.994 26.006 -7.134 1.00 20.21 201 ILE A O 1
ATOM 1035 N N . ILE A 1 130 ? 29.608 25.399 -5.030 1.00 16.34 202 ILE A N 1
ATOM 1036 C CA . ILE A 1 130 ? 31.033 25.849 -5.170 1.00 17.30 202 ILE A CA 1
ATOM 1037 C C . ILE A 1 130 ? 31.647 25.092 -6.324 1.00 18.00 202 ILE A C 1
ATOM 1038 O O . ILE A 1 130 ? 32.410 25.660 -7.163 1.00 19.98 202 ILE A O 1
ATOM 1043 N N . THR A 1 131 ? 31.490 23.812 -6.366 1.00 18.94 203 THR A N 1
ATOM 1044 C CA . THR A 1 131 ? 32.089 22.964 -7.386 1.00 20.71 203 THR A CA 1
ATOM 1045 C C . THR A 1 131 ? 31.540 23.290 -8.729 1.00 22.86 203 THR A C 1
ATOM 1046 O O . THR A 1 131 ? 32.272 23.482 -9.725 1.00 23.17 203 THR A O 1
ATOM 1050 N N . LYS A 1 132 ? 30.232 23.455 -8.849 1.00 22.29 204 LYS A N 1
ATOM 1051 C CA . LYS A 1 132 ? 29.690 23.838 -10.133 1.00 22.75 204 LYS A CA 1
ATOM 1052 C C . LYS A 1 132 ? 30.190 25.191 -10.598 1.00 23.34 204 LYS A C 1
ATOM 1053 O O . LYS A 1 132 ? 30.381 25.423 -11.774 1.00 25.45 204 LYS A O 1
ATOM 1059 N N . ASN A 1 133 ? 30.324 26.136 -9.694 1.00 21.95 205 ASN A N 1
ATOM 1060 C CA . ASN A 1 133 ? 30.793 27.467 -10.056 1.00 22.59 205 ASN A CA 1
ATOM 1061 C C . ASN A 1 133 ? 32.161 27.335 -10.666 1.00 25.16 205 ASN A C 1
ATOM 1062 O O . ASN A 1 133 ? 32.492 28.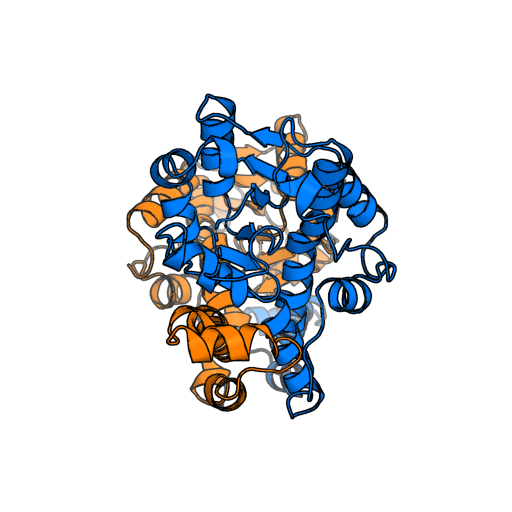132 -11.562 1.00 26.93 205 ASN A O 1
ATOM 1067 N N . LYS A 1 134 ? 32.981 26.509 -10.103 1.00 25.35 206 LYS A N 1
ATOM 1068 C CA . LYS A 1 134 ? 34.386 26.382 -10.509 1.00 28.98 206 LYS A CA 1
ATOM 1069 C C . LYS A 1 134 ? 34.538 25.543 -11.791 1.00 31.63 206 LYS A C 1
ATOM 1070 O O . LYS A 1 134 ? 35.293 25.919 -12.717 1.00 33.30 206 LYS A O 1
ATOM 1076 N N . LYS A 1 135 ? 33.861 24.438 -11.856 1.00 28.07 207 LYS A N 1
ATOM 1077 C CA . LYS A 1 135 ? 34.001 23.394 -12.894 1.00 28.72 207 LYS A CA 1
ATOM 1078 C C . LYS A 1 135 ? 32.940 23.383 -13.895 1.00 30.43 207 LYS A C 1
ATOM 1079 O O . LYS A 1 135 ? 32.934 22.485 -14.768 1.00 34.03 207 LYS A O 1
ATOM 1085 N N . VAL A 1 136 ? 32.107 24.397 -13.898 1.00 33.08 208 VAL A N 1
ATOM 1086 C CA . VAL A 1 136 ? 30.980 24.537 -14.793 1.00 34.73 208 VAL A CA 1
ATOM 1087 C C . VAL A 1 136 ? 29.871 23.517 -14.615 1.00 33.74 208 VAL A C 1
ATOM 1088 O O . VAL A 1 136 ? 28.695 23.950 -14.524 1.00 36.17 208 VAL A O 1
ATOM 1092 N N . THR A 1 137 ? 30.193 22.224 -14.552 1.00 34.13 209 THR A N 1
ATOM 1093 C CA . THR A 1 137 ? 29.213 21.190 -14.283 1.00 37.97 209 THR A CA 1
ATOM 1094 C C . THR A 1 137 ? 29.317 20.596 -12.856 1.00 34.43 209 THR A C 1
ATOM 1095 O O . THR A 1 137 ? 30.340 20.819 -12.120 1.00 31.65 209 THR A O 1
ATOM 1099 N N . LEU A 1 138 ? 28.215 19.905 -12.460 1.00 31.43 210 LEU A N 1
ATOM 1100 C CA . LEU A 1 138 ? 28.181 19.268 -11.130 1.00 27.94 210 LEU A CA 1
ATOM 1101 C C . LEU A 1 138 ? 29.036 18.056 -11.115 1.00 27.68 210 LEU A C 1
ATOM 1102 O O . LEU A 1 138 ? 29.182 17.394 -12.121 1.00 31.27 210 LEU A O 1
ATOM 1107 N N . PRO A 1 139 ? 29.567 17.657 -9.963 1.00 26.53 211 PRO A N 1
ATOM 1108 C CA . PRO A 1 139 ? 30.344 16.440 -9.844 1.00 28.49 211 PRO A CA 1
ATOM 1109 C C . PRO A 1 139 ? 29.461 15.226 -9.920 1.00 33.99 211 PRO A C 1
ATOM 1110 O O . PRO A 1 139 ? 28.249 15.359 -9.895 1.00 33.44 211 PRO A O 1
ATOM 1114 N N . ASN A 1 140 ? 30.046 14.033 -10.013 1.00 36.58 212 ASN A N 1
ATOM 1115 C CA . ASN A 1 140 ? 29.208 12.828 -10.064 1.00 39.05 212 ASN A CA 1
ATOM 1116 C C . ASN A 1 140 ? 28.925 12.214 -8.674 1.00 37.15 212 ASN A C 1
ATOM 1117 O O . ASN A 1 140 ? 28.167 11.275 -8.595 1.00 35.33 212 ASN A O 1
ATOM 1122 N N . LYS A 1 141 ? 29.443 12.800 -7.580 1.00 30.31 213 LYS A N 1
ATOM 1123 C CA . LYS A 1 141 ? 29.106 12.264 -6.263 1.00 31.71 213 LYS A CA 1
ATOM 1124 C C . LYS A 1 141 ? 29.097 13.472 -5.333 1.00 25.73 213 LYS A C 1
ATOM 1125 O O . LYS A 1 141 ? 29.656 14.552 -5.686 1.00 28.34 213 LYS A O 1
ATOM 1131 N N . VAL A 1 142 ? 28.503 13.253 -4.150 1.00 22.26 214 VAL A N 1
ATOM 1132 C CA . VAL A 1 142 ? 28.524 14.293 -3.171 1.00 20.89 214 VAL A CA 1
ATOM 1133 C C . VAL A 1 142 ? 29.673 14.040 -2.178 1.00 22.22 214 VAL A C 1
ATOM 1134 O O . VAL A 1 142 ? 30.151 12.911 -2.091 1.00 25.11 214 VAL A O 1
ATOM 1138 N N . LYS A 1 143 ? 29.994 15.033 -1.271 1.00 19.96 215 LYS A N 1
ATOM 1139 C CA . LYS A 1 143 ? 31.041 14.919 -0.310 1.00 21.62 215 LYS A CA 1
ATOM 1140 C C . LYS A 1 143 ? 30.505 14.777 1.065 1.00 22.12 215 LYS A C 1
ATOM 1141 O O . LYS A 1 143 ? 29.446 15.368 1.442 1.00 20.77 215 LYS A O 1
ATOM 1147 N N . SER A 1 144 ? 31.061 13.845 1.841 1.00 21.14 216 SER A N 1
ATOM 1148 C CA . SER A 1 144 ? 30.680 13.675 3.265 1.00 20.82 216 SER A CA 1
ATOM 1149 C C . SER A 1 144 ? 31.020 14.896 4.082 1.00 18.44 216 SER A C 1
ATOM 1150 O O . SER A 1 144 ? 31.803 15.749 3.702 1.00 19.14 216 SER A O 1
ATOM 1153 N N . LEU A 1 145 ? 30.432 14.938 5.326 1.00 17.49 217 LEU A N 1
ATOM 1154 C CA . LEU A 1 145 ? 30.827 16.010 6.227 1.00 16.78 217 LEU A CA 1
ATOM 1155 C C . LEU A 1 145 ? 32.329 16.052 6.519 1.00 16.26 217 LEU A C 1
ATOM 1156 O O . LEU A 1 145 ? 32.955 17.081 6.435 1.00 18.54 217 LEU A O 1
ATOM 1161 N N . GLY A 1 146 ? 32.824 14.879 6.766 1.00 17.77 218 GLY A N 1
ATOM 1162 C CA . GLY A 1 146 ? 34.302 14.749 7.039 1.00 19.13 218 GLY A CA 1
ATOM 1163 C C . GLY A 1 146 ? 35.182 15.195 5.878 1.00 20.92 218 GLY A C 1
ATOM 1164 O O . GLY A 1 146 ? 36.181 15.938 6.028 1.00 22.34 218 GLY A O 1
ATOM 1165 N N . GLU A 1 147 ? 34.762 14.842 4.658 1.00 20.83 219 GLU A N 1
ATOM 1166 C CA . GLU A 1 147 ? 35.490 15.296 3.485 1.00 22.38 219 GLU A CA 1
ATOM 1167 C C . GLU A 1 147 ? 35.425 16.785 3.369 1.00 21.27 219 GLU A C 1
ATOM 1168 O O . GLU A 1 147 ? 36.425 17.433 3.044 1.00 20.51 219 GLU A O 1
ATOM 1174 N N . CYS A 1 148 ? 34.216 17.394 3.648 1.00 19.32 220 CYS A N 1
ATOM 1175 C CA . CYS A 1 148 ? 34.173 18.844 3.549 1.00 18.93 220 CYS A CA 1
ATOM 1176 C C . CYS A 1 148 ? 34.948 19.549 4.617 1.00 18.61 220 CYS A C 1
ATOM 1177 O O . CYS A 1 148 ? 35.529 20.614 4.416 1.00 20.08 220 CYS A O 1
ATOM 1180 N N . LEU A 1 149 ? 34.985 18.986 5.820 1.00 18.99 221 LEU A N 1
ATOM 1181 C CA . LEU A 1 149 ? 35.784 19.563 6.891 1.00 19.01 221 LEU A CA 1
ATOM 1182 C C . LEU A 1 149 ? 37.288 19.563 6.498 1.00 20.45 221 LEU A C 1
ATOM 1183 O O . LEU A 1 149 ? 38.002 20.538 6.749 1.00 23.17 221 LEU A O 1
ATOM 1188 N N . THR A 1 150 ? 37.698 18.505 5.907 1.00 22.69 222 THR A N 1
ATOM 1189 C CA . THR A 1 150 ? 39.119 18.432 5.440 1.00 23.39 222 THR A CA 1
ATOM 1190 C C . THR A 1 150 ? 39.359 19.390 4.302 1.00 22.47 222 THR A C 1
ATOM 1191 O O . THR A 1 150 ? 40.291 20.237 4.322 1.00 23.58 222 THR A O 1
ATOM 1195 N N . ASN A 1 151 ? 38.489 19.401 3.329 1.00 22.33 223 ASN A N 1
ATOM 1196 C CA . ASN A 1 151 ? 38.615 20.285 2.221 1.00 24.13 223 ASN A CA 1
ATOM 1197 C C . ASN A 1 151 ? 38.496 21.709 2.485 1.00 23.95 223 ASN A C 1
ATOM 1198 O O . ASN A 1 151 ? 39.310 22.524 1.963 1.00 25.91 223 ASN A O 1
ATOM 1203 N N . TYR A 1 152 ? 37.548 22.181 3.289 1.00 20.06 224 TYR A N 1
ATOM 1204 C CA . TYR A 1 152 ? 37.381 23.546 3.538 1.00 19.88 224 TYR A CA 1
ATOM 1205 C C . TYR A 1 152 ? 38.101 24.124 4.800 1.00 20.22 224 TYR A C 1
ATOM 1206 O O . TYR A 1 152 ? 38.349 25.357 4.872 1.00 22.74 224 TYR A O 1
ATOM 1215 N N . LEU A 1 153 ? 38.233 23.306 5.825 1.00 21.81 225 LEU A N 1
ATOM 1216 C CA . LEU A 1 153 ? 38.842 23.783 7.071 1.00 22.03 225 LEU A CA 1
ATOM 1217 C C . LEU A 1 153 ? 40.232 23.203 7.297 1.00 23.58 225 LEU A C 1
ATOM 1218 O O . LEU A 1 153 ? 40.928 23.703 8.177 1.00 25.05 225 LEU A O 1
ATOM 1223 N N . GLY A 1 154 ? 40.604 22.187 6.578 1.00 23.50 226 GLY A N 1
ATOM 1224 C CA . GLY A 1 154 ? 41.951 21.599 6.751 1.00 24.09 226 GLY A CA 1
ATOM 1225 C C . GLY A 1 154 ? 42.018 20.607 7.831 1.00 26.98 226 GLY A C 1
ATOM 1226 O O . GLY A 1 154 ? 43.124 20.255 8.312 1.00 27.91 226 GLY A O 1
ATOM 1227 N N . LEU A 1 155 ? 40.899 20.109 8.330 1.00 22.61 227 LEU A N 1
ATOM 1228 C CA . LEU A 1 155 ? 40.935 19.194 9.438 1.00 23.95 227 LEU A CA 1
ATOM 1229 C C . LEU A 1 155 ? 41.436 17.836 8.974 1.00 27.24 227 LEU A C 1
ATOM 1230 O O . LEU A 1 155 ? 41.367 17.442 7.790 1.00 29.59 227 LEU A O 1
ATOM 1235 N N . GLN A 1 156 ? 41.864 17.055 9.942 1.00 31.21 228 GLN A N 1
ATOM 1236 C CA . GLN A 1 156 ? 42.239 15.668 9.664 1.00 35.81 228 GLN A CA 1
ATOM 1237 C C . GLN A 1 156 ? 41.108 14.805 9.133 1.00 38.19 228 GLN A C 1
ATOM 1238 O O . GLN A 1 156 ? 39.952 14.982 9.528 1.00 34.52 228 GLN A O 1
ATOM 1244 N N . GLN A 1 157 ? 41.457 13.785 8.353 1.00 35.91 229 GLN A N 1
ATOM 1245 C CA . GLN A 1 157 ? 40.428 12.833 7.814 1.00 39.07 229 GLN A CA 1
ATOM 1246 C C . GLN A 1 157 ? 39.557 12.058 8.754 1.00 39.73 229 GLN A C 1
ATOM 1247 O O . GLN A 1 157 ? 38.464 11.597 8.398 1.00 37.66 229 GLN A O 1
ATOM 1253 N N . ASN A 1 158 ? 39.984 11.827 9.964 1.00 46.44 230 ASN A N 1
ATOM 1254 C CA . ASN A 1 158 ? 39.091 10.938 10.783 1.00 48.39 230 ASN A CA 1
ATOM 1255 C C . ASN A 1 158 ? 38.278 11.691 11.802 1.00 42.71 230 ASN A C 1
ATOM 1256 O O . ASN A 1 158 ? 37.895 11.119 12.859 1.00 41.98 230 ASN A O 1
ATOM 1261 N N . THR A 1 159 ? 38.008 12.983 11.560 1.00 36.12 231 THR A N 1
ATOM 1262 C CA . THR A 1 159 ? 37.459 13.808 12.579 1.00 31.26 231 THR A CA 1
ATOM 1263 C C . THR A 1 159 ? 36.045 13.310 12.941 1.00 29.11 231 THR A C 1
ATOM 1264 O O . THR A 1 159 ? 35.731 13.287 14.103 1.00 30.06 231 THR A O 1
ATOM 1268 N N . ILE A 1 160 ? 35.242 12.874 11.997 1.00 26.26 232 ILE A N 1
ATOM 1269 C CA . ILE A 1 160 ? 33.805 12.528 12.230 1.00 24.63 232 ILE A CA 1
ATOM 1270 C C . ILE A 1 160 ? 33.720 11.041 12.547 1.00 29.36 232 ILE A C 1
ATOM 1271 O O . ILE A 1 160 ? 34.351 10.251 11.848 1.00 29.59 232 ILE A O 1
ATOM 1276 N N . ASP A 1 161 ? 32.956 10.658 13.552 1.00 23.90 233 ASP A N 1
ATOM 1277 C CA . ASP A 1 161 ? 32.684 9.190 13.832 1.00 25.94 233 ASP A CA 1
ATOM 1278 C C . ASP A 1 161 ? 31.438 8.842 13.088 1.00 24.95 233 ASP A C 1
ATOM 1279 O O . ASP A 1 161 ? 30.321 9.300 13.510 1.00 24.55 233 ASP A O 1
ATOM 1284 N N . GLU A 1 162 ? 31.587 8.165 11.964 1.00 28.02 234 GLU A N 1
ATOM 1285 C CA . GLU A 1 162 ? 30.491 7.957 11.019 1.00 30.99 234 GLU A CA 1
ATOM 1286 C C . GLU A 1 162 ? 29.601 6.749 11.304 1.00 33.20 234 GLU A C 1
ATOM 1287 O O . GLU A 1 162 ? 28.589 6.640 10.705 1.00 36.57 234 GLU A O 1
ATOM 1293 N N . LYS A 1 163 ? 29.976 5.902 12.244 1.00 32.11 235 LYS A N 1
ATOM 1294 C CA . LYS A 1 163 ? 29.208 4.673 12.502 1.00 40.84 235 LYS A CA 1
ATOM 1295 C C . LYS A 1 163 ? 28.958 4.656 13.979 1.00 37.32 235 LYS A C 1
ATOM 1296 O O . LYS A 1 163 ? 29.721 4.032 14.703 1.00 36.81 235 LYS A O 1
ATOM 1302 N N . LEU A 1 164 ? 27.949 5.374 14.483 1.00 32.94 236 LEU A N 1
ATOM 1303 C CA . LEU A 1 164 ? 27.730 5.265 15.926 1.00 32.50 236 LEU A CA 1
ATOM 1304 C C . LEU A 1 164 ? 27.179 3.888 16.212 1.00 29.71 236 LEU A C 1
ATOM 1305 O O . LEU A 1 164 ? 26.433 3.432 15.453 1.00 34.20 236 LEU A O 1
ATOM 1310 N N . ASP A 1 165 ? 27.403 3.373 17.391 1.00 34.54 237 ASP A N 1
ATOM 1311 C CA . ASP A 1 165 ? 26.934 2.020 17.697 1.00 37.84 237 ASP A CA 1
ATOM 1312 C C . ASP A 1 165 ? 25.439 2.027 17.950 1.00 34.76 237 ASP A C 1
ATOM 1313 O O . ASP A 1 165 ? 24.947 2.719 18.829 1.00 31.79 237 ASP A O 1
ATOM 1318 N N . ILE A 1 166 ? 24.670 1.331 17.154 1.00 38.18 238 ILE A N 1
ATOM 1319 C CA . ILE A 1 166 ? 23.221 1.445 17.191 1.00 44.64 238 ILE A CA 1
ATOM 1320 C C . ILE A 1 166 ? 22.773 0.979 18.575 1.00 45.09 238 ILE A C 1
ATOM 1321 O O . ILE A 1 166 ? 21.897 1.565 19.176 1.00 39.70 238 ILE A O 1
ATOM 1326 N N . VAL A 1 167 ? 23.374 -0.095 19.082 1.00 40.85 239 VAL A N 1
ATOM 1327 C CA . VAL A 1 167 ? 22.903 -0.618 20.367 1.00 38.79 239 VAL A CA 1
ATOM 1328 C C . VAL A 1 167 ? 23.228 0.293 21.541 1.00 33.59 239 VAL A C 1
ATOM 1329 O O . VAL A 1 167 ? 22.312 0.579 22.330 1.00 37.90 239 VAL A O 1
ATOM 1333 N N . GLN A 1 168 ? 24.400 0.866 21.647 1.00 31.97 240 GLN A N 1
ATOM 1334 C CA . GLN A 1 168 ? 24.700 1.748 22.723 1.00 34.05 240 GLN A CA 1
ATOM 1335 C C . GLN A 1 168 ? 23.798 3.067 22.533 1.00 29.29 240 GLN A C 1
ATOM 1336 O O . GLN A 1 168 ? 23.495 3.686 23.520 1.00 29.47 240 GLN A O 1
ATOM 1342 N N . SER A 1 169 ? 23.394 3.383 21.299 1.00 27.53 241 SER A N 1
ATOM 1343 C CA . SER A 1 169 ? 22.670 4.670 21.079 1.00 26.18 241 SER A CA 1
ATOM 1344 C C . SER A 1 169 ? 21.311 4.597 21.724 1.00 24.27 241 SER A C 1
ATOM 1345 O O . SER A 1 169 ? 20.751 5.719 22.068 1.00 21.82 241 SER A O 1
ATOM 1348 N N . THR A 1 170 ? 20.689 3.397 21.931 1.00 23.82 242 THR A N 1
ATOM 1349 C CA . THR A 1 170 ? 19.424 3.294 22.552 1.00 22.74 242 THR A CA 1
ATOM 1350 C C . THR A 1 170 ? 19.453 2.782 24.009 1.00 21.75 242 THR A C 1
ATOM 1351 O O . THR A 1 170 ? 18.440 2.650 24.659 1.00 24.71 242 THR A O 1
ATOM 1355 N N . GLU A 1 171 ? 20.655 2.563 24.544 1.00 22.44 243 GLU A N 1
ATOM 1356 C CA . GLU A 1 171 ? 20.776 2.185 25.941 1.00 23.23 243 GLU A CA 1
ATOM 1357 C C . GLU A 1 171 ? 20.866 3.387 26.823 1.00 22.28 243 GLU A C 1
ATOM 1358 O O . GLU A 1 171 ? 21.485 4.394 26.419 1.00 21.56 243 GLU A O 1
ATOM 1364 N N . ARG A 1 172 ? 20.225 3.317 27.987 1.00 21.27 244 ARG A N 1
ATOM 1365 C CA . ARG A 1 172 ? 20.352 4.396 28.966 1.00 22.46 244 ARG A CA 1
ATOM 1366 C C . ARG A 1 172 ? 20.874 3.868 30.315 1.00 25.23 244 ARG A C 1
ATOM 1367 O O . ARG A 1 172 ? 20.534 2.695 30.631 1.00 27.65 244 ARG A O 1
ATOM 1375 N N . PRO A 1 173 ? 21.651 4.650 31.044 1.00 26.88 245 PRO A N 1
ATOM 1376 C CA . PRO A 1 173 ? 22.095 6.012 30.679 1.00 26.48 245 PRO A CA 1
ATOM 1377 C C . PRO A 1 173 ? 22.930 6.088 29.402 1.00 26.53 245 PRO A C 1
ATOM 1378 O O . PRO A 1 173 ? 23.702 5.144 29.035 1.00 27.13 245 PRO A O 1
ATOM 1382 N N . LEU A 1 174 ? 22.778 7.185 28.686 1.00 25.16 246 LEU A N 1
ATOM 1383 C CA . LEU A 1 174 ? 23.476 7.363 27.506 1.00 23.90 246 LEU A CA 1
ATOM 1384 C C . LEU A 1 174 ? 24.970 7.468 27.826 1.00 23.02 246 LEU A C 1
ATOM 1385 O O . LEU A 1 174 ? 25.425 8.305 28.624 1.00 24.97 246 LEU A O 1
ATOM 1390 N N . SER A 1 175 ? 25.777 6.631 27.202 1.00 21.70 247 SER A N 1
ATOM 1391 C CA . SER A 1 175 ? 27.208 6.659 27.541 1.00 23.95 247 SER A CA 1
ATOM 1392 C C . SER A 1 175 ? 27.950 7.963 27.232 1.00 24.71 247 SER A C 1
ATOM 1393 O O . SER A 1 175 ? 27.630 8.699 26.253 1.00 23.06 247 SER A O 1
ATOM 1396 N N . VAL A 1 176 ? 29.019 8.234 27.984 1.00 24.64 248 VAL A N 1
ATOM 1397 C CA . VAL A 1 176 ? 29.859 9.368 27.721 1.00 25.67 248 VAL A CA 1
ATOM 1398 C C . VAL A 1 176 ? 30.561 9.230 26.410 1.00 24.49 248 VAL A C 1
ATOM 1399 O O . VAL A 1 176 ? 30.775 10.194 25.734 1.00 23.23 248 VAL A O 1
ATOM 1403 N N . LYS A 1 177 ? 30.883 8.016 25.995 1.00 24.48 249 LYS A N 1
ATOM 1404 C CA . LYS A 1 177 ? 31.515 7.817 24.722 1.00 24.99 249 LYS A CA 1
ATOM 1405 C C . LYS A 1 177 ? 30.590 8.322 23.539 1.00 21.85 249 LYS A C 1
ATOM 1406 O O . LYS A 1 177 ? 31.116 9.007 22.630 1.00 22.41 249 LYS A O 1
ATOM 1412 N N . ILE A 1 178 ? 29.305 7.962 23.617 1.00 20.71 250 ILE A N 1
ATOM 1413 C CA . ILE A 1 178 ? 28.359 8.387 22.581 1.00 21.49 250 ILE A CA 1
ATOM 1414 C C . ILE A 1 178 ? 28.174 9.911 22.710 1.00 18.19 250 ILE A C 1
ATOM 1415 O O . ILE A 1 178 ? 28.284 10.576 21.681 1.00 19.20 250 ILE A O 1
ATOM 1420 N N . LYS A 1 179 ? 28.012 10.448 23.879 1.00 18.84 251 LYS A N 1
ATOM 1421 C CA . LYS A 1 179 ? 27.837 11.896 23.961 1.00 19.56 251 LYS A CA 1
ATOM 1422 C C . LYS A 1 179 ? 28.983 12.694 23.448 1.00 19.59 251 LYS A C 1
ATOM 1423 O O . LYS A 1 179 ? 28.853 13.712 22.684 1.00 18.25 251 LYS A O 1
ATOM 1429 N N . ASP A 1 180 ? 30.196 12.204 23.791 1.00 18.97 252 ASP A N 1
ATOM 1430 C CA . ASP A 1 180 ? 31.350 12.883 23.311 1.00 19.94 252 ASP A CA 1
ATOM 1431 C C . ASP A 1 180 ? 31.448 12.846 21.740 1.00 20.26 252 ASP A C 1
ATOM 1432 O O . ASP A 1 180 ? 31.880 13.850 21.145 1.00 20.82 252 ASP A O 1
ATOM 1437 N N . SER A 1 181 ? 31.117 11.705 21.108 1.00 19.51 253 SER A N 1
ATOM 1438 C CA . SER A 1 181 ? 31.133 11.561 19.695 1.00 20.70 253 SER A CA 1
ATOM 1439 C C . SER A 1 181 ? 30.093 12.534 19.073 1.00 19.67 253 SER A C 1
ATOM 1440 O O . SER A 1 181 ? 30.353 13.142 18.037 1.00 18.89 253 SER A O 1
ATOM 1443 N N . LEU A 1 182 ? 28.898 12.520 19.646 1.00 16.71 254 LEU A N 1
ATOM 1444 C CA . LEU A 1 182 ? 27.860 13.395 19.114 1.00 16.56 254 LEU A CA 1
ATOM 1445 C C . LEU A 1 182 ? 28.280 14.821 19.106 1.00 16.95 254 LEU A C 1
ATOM 1446 O O . LEU A 1 182 ? 28.062 15.589 18.127 1.00 17.39 254 LEU A O 1
ATOM 1451 N N . ALA A 1 183 ? 28.911 15.252 20.180 1.00 16.44 255 ALA A N 1
ATOM 1452 C CA . ALA A 1 183 ? 29.382 16.613 20.235 1.00 16.49 255 ALA A CA 1
ATOM 1453 C C . ALA A 1 183 ? 30.540 16.915 19.282 1.00 18.98 255 ALA A C 1
ATOM 1454 O O . ALA A 1 183 ? 30.527 17.950 18.603 1.00 17.32 255 ALA A O 1
ATOM 1456 N N . ARG A 1 184 ? 31.503 16.003 19.190 1.00 18.62 256 ARG A N 1
ATOM 1457 C CA . ARG A 1 184 ? 32.599 16.188 18.225 1.00 20.32 256 ARG A CA 1
ATOM 1458 C C . ARG A 1 184 ? 32.056 16.214 16.794 1.00 18.32 256 ARG A C 1
ATOM 1459 O O . ARG A 1 184 ? 32.482 17.029 16.004 1.00 20.67 256 ARG A O 1
ATOM 1467 N N . ASN A 1 185 ? 31.038 15.442 16.516 1.00 18.36 257 ASN A N 1
ATOM 1468 C CA . ASN A 1 185 ? 30.513 15.337 15.153 1.00 18.21 257 ASN A CA 1
ATOM 1469 C C . ASN A 1 185 ? 29.761 16.597 14.742 1.00 17.62 257 ASN A C 1
ATOM 1470 O O . ASN A 1 185 ? 29.627 16.857 13.493 1.00 18.96 257 ASN A O 1
ATOM 1475 N N . ILE A 1 186 ? 29.210 17.402 15.658 1.00 14.96 258 ILE A N 1
ATOM 1476 C CA . ILE A 1 186 ? 28.601 18.668 15.279 1.00 15.42 258 ILE A CA 1
ATOM 1477 C C . ILE A 1 186 ? 29.460 19.887 15.443 1.00 15.10 258 ILE A C 1
ATOM 1478 O O . ILE A 1 186 ? 29.168 20.978 14.960 1.00 16.96 258 ILE A O 1
ATOM 1483 N N . ALA A 1 187 ? 30.552 19.771 16.227 1.00 16.35 259 ALA A N 1
ATOM 1484 C CA . ALA A 1 187 ? 31.287 20.938 16.670 1.00 15.96 259 ALA A CA 1
ATOM 1485 C C . ALA A 1 187 ? 31.699 21.906 15.584 1.00 17.52 259 ALA A C 1
ATOM 1486 O O . ALA A 1 187 ? 31.681 23.069 15.850 1.00 18.06 259 ALA A O 1
ATOM 1488 N N . PHE A 1 188 ? 32.200 21.359 14.450 1.00 16.77 260 PHE A N 1
ATOM 1489 C CA . PHE A 1 188 ? 32.701 22.170 13.399 1.00 17.70 260 PHE A CA 1
ATOM 1490 C C . PHE A 1 188 ? 31.699 22.603 12.367 1.00 16.08 260 PHE A C 1
ATOM 1491 O O . PHE A 1 188 ? 32.006 23.296 11.460 1.00 16.26 260 PHE A O 1
ATOM 1499 N N . LEU A 1 189 ? 30.423 22.181 12.494 1.00 16.58 261 LEU A N 1
ATOM 1500 C CA . LEU A 1 189 ? 29.416 22.447 11.469 1.00 16.70 261 LEU A CA 1
ATOM 1501 C C . LEU A 1 189 ? 29.052 23.889 11.344 1.00 16.15 261 LEU A C 1
ATOM 1502 O O . LEU A 1 189 ? 28.901 24.423 10.221 1.00 15.83 261 LEU A O 1
ATOM 1507 N N . HIS A 1 190 ? 28.936 24.633 12.468 1.00 16.44 262 HIS A N 1
ATOM 1508 C CA . HIS A 1 190 ? 28.657 26.084 12.296 1.00 17.43 262 HIS A CA 1
ATOM 1509 C C . HIS A 1 190 ? 29.746 26.750 11.565 1.00 17.72 262 HIS A C 1
ATOM 1510 O O . HIS A 1 190 ? 29.580 27.599 10.639 1.00 19.05 262 HIS A O 1
ATOM 1517 N N . HIS A 1 191 ? 31.032 26.442 11.880 1.00 17.73 263 HIS A N 1
ATOM 1518 C CA . HIS A 1 191 ? 32.129 27.108 11.219 1.00 18.49 263 HIS A CA 1
ATOM 1519 C C . HIS A 1 191 ? 32.205 26.738 9.731 1.00 17.91 263 HIS A C 1
ATOM 1520 O O . HIS A 1 191 ? 32.486 27.548 8.852 1.00 18.27 263 HIS A O 1
ATOM 1527 N N . LEU A 1 192 ? 31.932 25.467 9.412 1.00 16.10 264 LEU A N 1
ATOM 1528 C CA . LEU A 1 192 ? 31.903 25.015 8.040 1.00 17.04 264 LEU A CA 1
ATOM 1529 C C . LEU A 1 192 ? 30.933 25.846 7.243 1.00 15.93 264 LEU A C 1
ATOM 1530 O O . LEU A 1 192 ? 31.246 26.233 6.105 1.00 17.44 264 LEU A O 1
ATOM 1535 N N . SER A 1 193 ? 29.758 26.109 7.778 1.00 16.02 265 SER A N 1
ATOM 1536 C CA . SER A 1 193 ? 28.760 26.878 7.080 1.00 17.73 265 SER A CA 1
ATOM 1537 C C . SER A 1 193 ? 29.209 28.301 6.789 1.00 18.17 265 SER A C 1
ATOM 1538 O O . SER A 1 193 ? 28.948 28.873 5.687 1.00 17.13 265 SER A O 1
ATOM 1541 N N . GLU A 1 194 ? 29.973 28.900 7.702 1.00 17.42 266 GLU A N 1
ATOM 1542 C CA . GLU A 1 194 ? 30.416 30.275 7.475 1.00 17.04 266 GLU A CA 1
ATOM 1543 C C . GLU A 1 194 ? 31.424 30.298 6.331 1.00 17.02 266 GLU A C 1
ATOM 1544 O O . GLU A 1 194 ? 31.438 31.262 5.526 1.00 18.59 266 GLU A O 1
ATOM 1550 N N . VAL A 1 195 ? 32.311 29.322 6.302 1.00 15.92 267 VAL A N 1
ATOM 1551 C CA . VAL A 1 195 ? 33.315 29.233 5.218 1.00 17.22 267 VAL A CA 1
ATOM 1552 C C . VAL A 1 195 ? 32.640 28.960 3.858 1.00 18.68 267 VAL A C 1
ATOM 1553 O O . VAL A 1 195 ? 32.932 29.604 2.880 1.00 18.91 267 VAL A O 1
ATOM 1557 N N . ILE A 1 196 ? 31.753 27.996 3.806 1.00 17.60 268 ILE A N 1
ATOM 1558 C CA . ILE A 1 196 ? 31.046 27.630 2.578 1.00 17.54 268 ILE A CA 1
ATOM 1559 C C . ILE A 1 196 ? 30.214 28.840 2.083 1.00 18.34 268 ILE A C 1
ATOM 1560 O O . ILE A 1 196 ? 30.202 29.114 0.869 1.00 19.75 268 ILE A O 1
ATOM 1565 N N . ASN A 1 197 ? 29.565 29.573 2.963 1.00 17.42 269 ASN A N 1
ATOM 1566 C CA . ASN A 1 197 ? 28.724 30.732 2.595 1.00 18.07 269 ASN A CA 1
ATOM 1567 C C . ASN A 1 197 ? 29.669 31.781 1.851 1.00 19.95 269 ASN A C 1
ATOM 1568 O O . ASN A 1 197 ? 29.295 32.245 0.791 1.00 20.80 269 ASN A O 1
ATOM 1573 N N . GLU A 1 198 ? 30.856 32.017 2.366 1.00 18.54 270 GLU A N 1
ATOM 1574 C CA . GLU A 1 198 ? 31.752 32.989 1.731 1.00 20.75 270 GLU A CA 1
ATOM 1575 C C . GLU A 1 198 ? 32.292 32.503 0.419 1.00 19.40 270 GLU A C 1
ATOM 1576 O O . GLU A 1 198 ? 32.369 33.225 -0.578 1.00 21.04 270 GLU A O 1
ATOM 1582 N N . GLU A 1 199 ? 32.599 31.204 0.384 1.00 17.45 271 GLU A N 1
ATOM 1583 C CA . GLU A 1 199 ? 33.183 30.611 -0.860 1.00 18.56 271 GLU A CA 1
ATOM 1584 C C . GLU A 1 199 ? 32.208 30.458 -1.968 1.00 19.28 271 GLU A C 1
ATOM 1585 O O . GLU A 1 199 ? 32.601 30.315 -3.176 1.00 19.84 271 GLU A O 1
ATOM 1591 N N . MET A 1 200 ? 30.909 30.535 -1.682 1.00 17.26 272 MET A N 1
ATOM 1592 C CA . MET A 1 200 ? 29.887 30.566 -2.710 1.00 17.58 272 MET A CA 1
ATOM 1593 C C . MET A 1 200 ? 29.776 31.896 -3.467 1.00 18.14 272 MET A C 1
ATOM 1594 O O . MET A 1 200 ? 29.094 31.935 -4.456 1.00 20.67 272 MET A O 1
ATOM 1599 N N . GLN A 1 201 ? 30.392 32.932 -2.952 1.00 18.52 273 GLN A N 1
ATOM 1600 C CA A GLN A 1 201 ? 30.137 34.311 -3.330 0.50 19.19 273 GLN A CA 1
ATOM 1601 C CA B GLN A 1 201 ? 30.123 34.286 -3.516 0.50 19.02 273 GLN A CA 1
ATOM 1602 C C . GLN A 1 201 ? 31.385 35.026 -3.834 1.00 17.46 273 GLN A C 1
ATOM 1603 O O . GLN A 1 201 ? 31.633 36.135 -3.409 1.00 17.80 273 GLN A O 1
ATOM 1614 N N . LEU A 1 202 ? 32.191 34.432 -4.700 1.00 18.34 274 LEU A N 1
ATOM 1615 C CA . LEU A 1 202 ? 33.470 34.995 -5.059 1.00 18.54 274 LEU A CA 1
ATOM 1616 C C . LEU A 1 202 ? 33.300 36.317 -5.779 1.00 17.77 274 LEU A C 1
ATOM 1617 O O . LEU A 1 202 ? 34.089 37.237 -5.479 1.00 17.74 274 LEU A O 1
ATOM 1622 N N . PRO A 1 203 ? 32.414 36.475 -6.753 1.00 18.48 275 PRO A N 1
ATOM 1623 C CA . PRO A 1 203 ? 32.252 37.802 -7.473 1.00 18.13 275 PRO A CA 1
ATOM 1624 C C . PRO A 1 203 ? 31.896 38.912 -6.457 1.00 19.04 275 PRO A C 1
ATOM 1625 O O . PRO A 1 203 ? 32.503 39.983 -6.487 1.00 18.23 275 PRO A O 1
ATOM 1629 N N . PHE A 1 204 ? 30.989 38.620 -5.551 1.00 16.61 276 PHE A N 1
ATOM 1630 C CA . PHE A 1 204 ? 30.603 39.525 -4.484 1.00 16.40 276 PHE A CA 1
ATOM 1631 C C . PHE A 1 204 ? 31.771 40.029 -3.729 1.00 17.00 276 PHE A C 1
ATOM 1632 O O . PHE A 1 204 ? 31.980 41.279 -3.546 1.00 16.19 276 PHE A O 1
ATOM 1640 N N . TYR A 1 205 ? 32.582 39.099 -3.274 1.00 16.55 277 TYR A N 1
ATOM 1641 C CA . TYR A 1 205 ? 33.731 39.505 -2.476 1.00 17.49 277 TYR A CA 1
ATOM 1642 C C . TYR A 1 205 ? 34.762 40.343 -3.269 1.00 16.87 277 TYR A C 1
ATOM 1643 O O . TYR A 1 205 ? 35.439 41.231 -2.729 1.00 17.09 277 TYR A O 1
ATOM 1652 N N . ARG A 1 206 ? 34.933 40.040 -4.570 1.00 16.73 278 ARG A N 1
ATOM 1653 C CA . ARG A 1 206 ? 35.823 40.878 -5.404 1.00 17.69 278 ARG A CA 1
ATOM 1654 C C . ARG A 1 206 ? 35.172 42.250 -5.526 1.00 16.92 278 ARG A C 1
ATOM 1655 O O . ARG A 1 206 ? 35.975 43.271 -5.563 1.00 18.93 278 ARG A O 1
ATOM 1663 N N . GLY A 1 207 ? 33.872 42.350 -5.652 1.00 16.81 279 GLY A N 1
ATOM 1664 C CA . GLY A 1 207 ? 33.235 43.637 -5.676 1.00 16.42 279 GLY A CA 1
ATOM 1665 C C . GLY A 1 207 ? 33.430 44.422 -4.390 1.00 17.49 279 GLY A C 1
ATOM 1666 O O . GLY A 1 207 ? 33.617 45.666 -4.423 1.00 16.71 279 GLY A O 1
ATOM 1667 N N . VAL A 1 208 ? 33.368 43.729 -3.282 1.00 15.92 280 VAL A N 1
ATOM 1668 C CA . VAL A 1 208 ? 33.676 44.361 -1.994 1.00 16.06 280 VAL A CA 1
ATOM 1669 C C . VAL A 1 208 ? 35.099 44.927 -1.940 1.00 15.16 280 VAL A C 1
ATOM 1670 O O . VAL A 1 208 ? 35.324 46.109 -1.523 1.00 15.78 280 VAL A O 1
ATOM 1674 N N . GLU A 1 209 ? 36.056 44.155 -2.356 1.00 15.62 281 GLU A N 1
ATOM 1675 C CA . GLU A 1 209 ? 37.480 44.617 -2.353 1.00 17.83 281 GLU A CA 1
ATOM 1676 C C . GLU A 1 209 ? 37.600 45.813 -3.277 1.00 17.50 281 GLU A C 1
ATOM 1677 O O . GLU A 1 209 ? 38.316 46.779 -2.892 1.00 18.29 281 GLU A O 1
ATOM 1683 N N . CYS A 1 210 ? 36.894 45.874 -4.403 1.00 16.41 282 CYS A N 1
ATOM 1684 C CA . CYS A 1 210 ? 36.886 47.059 -5.262 1.00 17.52 282 CYS A CA 1
ATOM 1685 C C . CYS A 1 210 ? 36.414 48.296 -4.497 1.00 18.56 282 CYS A C 1
ATOM 1686 O O . CYS A 1 210 ? 37.116 49.302 -4.508 1.00 18.19 282 CYS A O 1
ATOM 1689 N N . TYR A 1 211 ? 35.335 48.183 -3.743 1.00 15.99 283 TYR A N 1
ATOM 1690 C CA . TYR A 1 211 ? 34.811 49.263 -2.902 1.00 16.15 283 TYR A CA 1
ATOM 1691 C C . TYR A 1 211 ? 35.888 49.671 -1.879 1.00 17.11 283 TYR A C 1
ATOM 1692 O O . TYR A 1 211 ? 36.109 50.896 -1.648 1.00 17.04 283 TYR A O 1
ATOM 1701 N N . ILE A 1 212 ? 36.468 48.662 -1.183 1.00 16.26 284 ILE A N 1
ATOM 1702 C CA . ILE A 1 212 ? 37.339 49.053 -0.032 1.00 18.88 284 ILE A CA 1
ATOM 1703 C C . ILE A 1 212 ? 38.500 49.872 -0.577 1.00 18.32 284 ILE A C 1
ATOM 1704 O O . ILE A 1 212 ? 38.940 50.845 0.047 1.00 17.67 284 ILE A O 1
ATOM 1709 N N . GLU A 1 213 ? 38.988 49.556 -1.752 1.00 17.61 285 GLU A N 1
ATOM 1710 C CA . GLU A 1 213 ? 40.164 50.240 -2.342 1.00 20.03 285 GLU A CA 1
ATOM 1711 C C . GLU A 1 213 ? 39.847 51.469 -3.117 1.00 17.61 285 GLU A C 1
ATOM 1712 O O . GLU A 1 213 ? 40.752 52.256 -3.341 1.00 19.62 285 GLU A O 1
ATOM 1718 N N . ASN A 1 214 ? 38.605 51.676 -3.634 1.00 17.56 286 ASN A N 1
ATOM 1719 C CA . ASN A 1 214 ? 38.329 52.608 -4.698 1.00 18.42 286 ASN A CA 1
ATOM 1720 C C . ASN A 1 214 ? 38.812 54.015 -4.313 1.00 17.68 286 ASN A C 1
ATOM 1721 O O . ASN A 1 214 ? 39.536 54.663 -5.127 1.00 18.86 286 ASN A O 1
ATOM 1726 N N . ILE A 1 215 ? 38.322 54.530 -3.180 1.00 15.72 287 ILE A N 1
ATOM 1727 C CA . ILE A 1 215 ? 38.724 55.855 -2.743 1.00 15.60 287 ILE A CA 1
ATOM 1728 C C . ILE A 1 215 ? 40.021 55.817 -1.943 1.00 14.92 287 ILE A C 1
ATOM 1729 O O . ILE A 1 215 ? 40.935 56.613 -2.223 1.00 17.11 287 ILE A O 1
ATOM 1734 N N . ARG A 1 216 ? 40.078 54.857 -1.005 1.00 15.02 288 ARG A N 1
ATOM 1735 C CA . ARG A 1 216 ? 41.293 54.750 -0.120 1.00 14.63 288 ARG A CA 1
ATOM 1736 C C . ARG A 1 216 ? 42.627 54.757 -0.897 1.00 14.58 288 ARG A C 1
ATOM 1737 O O . ARG A 1 216 ? 43.582 55.398 -0.447 1.00 15.54 288 ARG A O 1
ATOM 1745 N N . SER A 1 217 ? 42.721 54.001 -2.019 1.00 14.86 289 SER A N 1
ATOM 1746 C CA . SER A 1 217 ? 43.979 53.873 -2.746 1.00 15.90 289 SER A CA 1
ATOM 1747 C C . SER A 1 217 ? 44.226 55.004 -3.670 1.00 16.15 289 SER A C 1
ATOM 1748 O O . SER A 1 217 ? 45.359 55.145 -4.153 1.00 16.96 289 SER A O 1
ATOM 1751 N N . SER A 1 218 ? 43.307 55.913 -3.879 1.00 15.43 290 SER A N 1
ATOM 1752 C CA . SER A 1 218 ? 43.459 56.974 -4.886 1.00 15.89 290 SER A CA 1
ATOM 1753 C C . SER A 1 218 ? 44.265 58.142 -4.339 1.00 16.39 290 SER A C 1
ATOM 1754 O O . SER A 1 218 ? 44.467 58.313 -3.124 1.00 17.65 290 SER A O 1
ATOM 1757 N N . ASP A 1 219 ? 44.878 58.893 -5.232 1.00 17.22 291 ASP A N 1
ATOM 1758 C CA . ASP A 1 219 ? 45.480 60.127 -4.828 1.00 17.95 291 ASP A CA 1
ATOM 1759 C C . ASP A 1 219 ? 44.423 61.170 -4.457 1.00 18.33 291 ASP A C 1
ATOM 1760 O O . ASP A 1 219 ? 43.257 60.920 -4.603 1.00 19.17 291 ASP A O 1
ATOM 1765 N N . ASP A 1 220 ? 44.881 62.295 -3.867 1.00 19.09 292 ASP A N 1
ATOM 1766 C CA . ASP A 1 220 ? 43.887 63.156 -3.243 1.00 19.45 292 ASP A CA 1
ATOM 1767 C C . ASP A 1 220 ? 42.921 63.688 -4.245 1.00 24.07 292 ASP A C 1
ATOM 1768 O O . ASP A 1 220 ? 41.700 63.790 -3.918 1.00 23.62 292 ASP A O 1
ATOM 1773 N N . PHE A 1 221 ? 43.405 64.078 -5.413 1.00 21.99 293 PHE A N 1
ATOM 1774 C CA A PHE A 1 221 ? 42.507 64.637 -6.424 0.50 25.04 293 PHE A CA 1
ATOM 1775 C CA B PHE A 1 221 ? 42.474 64.649 -6.416 0.50 24.93 293 PHE A CA 1
ATOM 1776 C C . PHE A 1 221 ? 41.428 63.642 -6.820 1.00 24.80 293 PHE A C 1
ATOM 1777 O O . PHE A 1 221 ? 40.188 63.971 -6.802 1.00 23.98 293 PHE A O 1
ATOM 1792 N N . LYS A 1 222 ? 41.874 62.447 -7.213 1.00 22.03 294 LYS A N 1
ATOM 1793 C CA . LYS A 1 222 ? 40.915 61.412 -7.562 1.00 22.43 294 LYS A CA 1
ATOM 1794 C C . LYS A 1 222 ? 39.972 61.068 -6.491 1.00 19.21 294 LYS A C 1
ATOM 1795 O O . LYS A 1 222 ? 38.781 60.872 -6.762 1.00 21.89 294 LYS A O 1
ATOM 1801 N N . ALA A 1 223 ? 40.473 60.922 -5.282 1.00 19.13 295 ALA A N 1
ATOM 1802 C CA . ALA A 1 223 ? 39.678 60.625 -4.150 1.00 18.54 295 ALA A CA 1
ATOM 1803 C C . ALA A 1 223 ? 38.543 61.639 -3.997 1.00 22.19 295 ALA A C 1
ATOM 1804 O O . ALA A 1 223 ? 37.385 61.246 -3.691 1.00 20.75 295 ALA A O 1
ATOM 1806 N N . TRP A 1 224 ? 38.942 62.907 -4.051 1.00 21.75 296 TRP A N 1
ATOM 1807 C CA . TRP A 1 224 ? 37.876 63.940 -3.840 1.00 25.74 296 TRP A CA 1
ATOM 1808 C C . TRP A 1 224 ? 36.837 63.927 -5.001 1.00 25.19 296 TRP A C 1
ATOM 1809 O O . TRP A 1 224 ? 35.618 64.020 -4.696 1.00 27.36 296 TRP A O 1
ATOM 1820 N N . GLU A 1 225 ? 37.245 63.697 -6.230 1.00 24.72 297 GLU A N 1
ATOM 1821 C CA . GLU A 1 225 ? 36.313 63.558 -7.376 1.00 27.02 297 GLU A CA 1
ATOM 1822 C C . GLU A 1 225 ? 35.361 62.409 -7.120 1.00 28.30 297 GLU A C 1
ATOM 1823 O O . GLU A 1 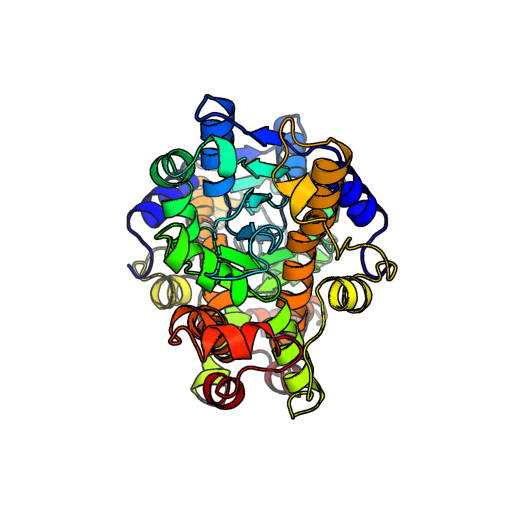225 ? 34.141 62.539 -7.256 1.00 29.82 297 GLU A O 1
ATOM 1829 N N . LEU A 1 226 ? 35.900 61.311 -6.584 1.00 24.23 298 LEU A N 1
ATOM 1830 C CA . LEU A 1 226 ? 35.059 60.172 -6.324 1.00 24.89 298 LEU A CA 1
ATOM 1831 C C . LEU A 1 226 ? 34.065 60.436 -5.197 1.00 27.77 298 LEU A C 1
ATOM 1832 O O . LEU A 1 226 ? 32.970 59.884 -5.236 1.00 28.74 298 LEU A O 1
ATOM 1837 N N . CYS A 1 227 ? 34.446 61.225 -4.198 1.00 26.44 299 CYS A N 1
ATOM 1838 C CA . CYS A 1 227 ? 33.529 61.600 -3.102 1.00 31.03 299 CYS A CA 1
ATOM 1839 C C . CYS A 1 227 ? 32.370 62.405 -3.713 1.00 31.70 299 CYS A C 1
ATOM 1840 O O . CYS A 1 227 ? 31.272 62.339 -3.186 1.00 33.11 299 CYS A O 1
ATOM 1843 N N . GLY A 1 228 ? 32.550 63.089 -4.822 1.00 33.76 300 GLY A N 1
ATOM 1844 C CA . GLY A 1 228 ? 31.400 63.773 -5.523 1.00 38.13 300 GLY A CA 1
ATOM 1845 C C . GLY A 1 228 ? 30.595 62.921 -6.503 1.00 43.11 300 GLY A C 1
ATOM 1846 O O . GLY A 1 228 ? 29.720 63.437 -7.235 1.00 46.83 300 GLY A O 1
ATOM 1847 N N . LYS A 1 229 ? 30.822 61.614 -6.542 1.00 42.48 301 LYS A N 1
ATOM 1848 C CA . LYS A 1 229 ? 30.214 60.717 -7.549 1.00 37.43 301 LYS A CA 1
ATOM 1849 C C . LYS A 1 229 ? 29.837 59.397 -6.968 1.00 33.82 301 LYS A C 1
ATOM 1850 O O . LYS A 1 229 ? 29.897 58.287 -7.636 1.00 33.77 301 LYS A O 1
ATOM 1856 N N . LEU A 1 230 ? 29.428 59.431 -5.719 1.00 36.44 302 LEU A N 1
ATOM 1857 C CA . LEU A 1 230 ? 29.075 58.171 -5.037 1.00 36.65 302 LEU A CA 1
ATOM 1858 C C . LEU A 1 230 ? 27.762 57.578 -5.499 1.00 38.94 302 LEU A C 1
ATOM 1859 O O . LEU A 1 230 ? 27.462 56.473 -5.095 1.00 38.82 302 LEU A O 1
ATOM 1864 N N . ASN A 1 231 ? 26.946 58.260 -6.336 1.00 32.94 303 ASN A N 1
ATOM 1865 C CA . ASN A 1 231 ? 25.817 57.521 -6.888 1.00 36.79 303 ASN A CA 1
ATOM 1866 C C . ASN A 1 231 ? 26.214 56.600 -8.023 1.00 34.62 303 ASN A C 1
ATOM 1867 O O . ASN A 1 231 ? 25.363 55.893 -8.492 1.00 34.29 303 ASN A O 1
ATOM 1872 N N . GLN A 1 232 ? 27.502 56.643 -8.425 1.00 32.72 304 GLN A N 1
ATOM 1873 C CA . GLN A 1 232 ? 28.003 55.841 -9.511 1.00 33.65 304 GLN A CA 1
ATOM 1874 C C . GLN A 1 232 ? 28.777 54.622 -8.946 1.00 30.55 304 GLN A C 1
ATOM 1875 O O . GLN A 1 232 ? 29.301 54.691 -7.803 1.00 33.46 304 GLN A O 1
ATOM 1881 N N . ILE A 1 233 ? 28.766 53.561 -9.703 1.00 27.29 305 ILE A N 1
ATOM 1882 C CA . ILE A 1 233 ? 29.567 52.399 -9.532 1.00 26.34 305 ILE A CA 1
ATOM 1883 C C . ILE A 1 233 ? 30.999 52.716 -9.801 1.00 27.70 305 ILE A C 1
ATOM 1884 O O . ILE A 1 233 ? 31.261 53.445 -10.761 1.00 30.96 305 ILE A O 1
ATOM 1889 N N . PRO A 1 234 ? 31.948 52.200 -9.037 1.00 25.08 306 PRO A N 1
ATOM 1890 C CA . PRO A 1 234 ? 33.339 52.394 -9.366 1.00 24.03 306 PRO A CA 1
ATOM 1891 C C . PRO A 1 234 ? 33.702 51.922 -10.770 1.00 26.93 306 PRO A C 1
ATOM 1892 O O . PRO A 1 234 ? 33.132 50.939 -11.234 1.00 25.51 306 PRO A O 1
ATOM 1896 N N . LYS A 1 235 ? 34.642 52.614 -11.407 1.00 27.07 307 LYS A N 1
ATOM 1897 C CA . LYS A 1 235 ? 34.909 52.341 -12.807 1.00 30.80 307 LYS A CA 1
ATOM 1898 C C . LYS A 1 235 ? 35.412 50.934 -13.104 1.00 28.74 307 LYS A C 1
ATOM 1899 O O . LYS A 1 235 ? 35.021 50.378 -14.161 1.00 31.89 307 LYS A O 1
ATOM 1905 N N . GLU A 1 236 ? 36.123 50.295 -12.132 1.00 26.88 308 GLU A N 1
ATOM 1906 C CA . GLU A 1 236 ? 36.644 48.987 -12.298 1.00 28.51 308 GLU A CA 1
ATOM 1907 C C . GLU A 1 236 ? 35.760 47.874 -11.744 1.00 24.05 308 GLU A C 1
ATOM 1908 O O . GLU A 1 236 ? 36.166 46.745 -11.674 1.00 26.22 308 GLU A O 1
ATOM 1914 N N . PHE A 1 237 ? 34.591 48.250 -11.299 1.00 22.14 309 PHE A N 1
ATOM 1915 C CA . PHE A 1 237 ? 33.720 47.230 -10.598 1.00 21.01 309 PHE A CA 1
ATOM 1916 C C . PHE A 1 237 ? 33.268 46.115 -11.480 1.00 22.63 309 PHE A C 1
ATOM 1917 O O . PHE A 1 237 ? 33.239 44.945 -11.073 1.00 23.85 309 PHE A O 1
ATOM 1925 N N . ARG A 1 238 ? 32.892 46.445 -12.723 1.00 25.03 310 ARG A N 1
ATOM 1926 C CA . ARG A 1 238 ? 32.525 45.313 -13.622 1.00 27.43 310 ARG A CA 1
ATOM 1927 C C . ARG A 1 238 ? 33.538 44.344 -13.868 1.00 27.97 310 ARG A C 1
ATOM 1928 O O . ARG A 1 238 ? 33.281 43.142 -13.899 1.00 30.10 310 ARG A O 1
ATOM 1936 N N . ASN A 1 239 ? 34.741 44.824 -14.090 1.00 28.16 311 ASN A N 1
ATOM 1937 C CA . ASN A 1 239 ? 35.887 43.954 -14.215 1.00 30.63 311 ASN A CA 1
ATOM 1938 C C . ASN A 1 239 ? 36.236 43.126 -13.015 1.00 32.62 311 ASN A C 1
ATOM 1939 O O . ASN A 1 239 ? 36.628 42.008 -13.111 1.00 32.81 311 ASN A O 1
ATOM 1944 N N . ALA A 1 240 ? 36.103 43.745 -11.843 1.00 27.73 312 ALA A N 1
ATOM 1945 C CA . ALA A 1 240 ? 36.282 43.019 -10.628 1.00 29.07 312 ALA A CA 1
ATOM 1946 C C . ALA A 1 240 ? 35.350 41.853 -10.471 1.00 29.29 312 ALA A C 1
ATOM 1947 O O . ALA A 1 240 ? 35.860 40.787 -10.098 1.00 35.62 312 ALA A O 1
ATOM 1949 N N . ILE A 1 241 ? 34.060 42.023 -10.689 1.00 27.34 313 ILE A N 1
ATOM 1950 C CA . ILE A 1 241 ? 33.081 40.966 -10.432 1.00 31.03 313 ILE A CA 1
ATOM 1951 C C . ILE A 1 241 ? 32.979 39.950 -11.544 1.00 37.67 313 ILE A C 1
ATOM 1952 O O . ILE A 1 241 ? 32.603 38.850 -11.285 1.00 38.60 313 ILE A O 1
ATOM 1957 N N . ASP A 1 242 ? 33.396 40.311 -12.749 1.00 39.62 314 ASP A N 1
ATOM 1958 C CA . ASP A 1 242 ? 33.565 39.337 -13.848 1.00 49.69 314 ASP A CA 1
ATOM 1959 C C . ASP A 1 242 ? 34.437 38.135 -13.476 1.00 56.38 314 ASP A C 1
ATOM 1960 O O . ASP A 1 242 ? 35.439 38.240 -12.784 1.00 54.34 314 ASP A O 1
ATOM 1965 N N . TYR A 1 243 ? 34.081 36.963 -13.986 1.00 68.74 315 TYR A N 1
ATOM 1966 C CA . TYR A 1 243 ? 35.057 35.842 -14.032 1.00 81.30 315 TYR A CA 1
ATOM 1967 C C . TYR A 1 243 ? 35.033 35.440 -15.491 1.00 89.63 315 TYR A C 1
ATOM 1968 O O . TYR A 1 243 ? 33.950 35.216 -16.028 1.00 92.76 315 TYR A O 1
ATOM 1977 N N . LEU B 2 3 ? 5.849 46.173 5.118 1.00 49.72 75 LEU B N 1
ATOM 1978 C CA . LEU B 2 3 ? 7.049 45.466 5.746 1.00 48.49 75 LEU B CA 1
ATOM 1979 C C . LEU B 2 3 ? 7.237 44.080 5.085 1.00 48.14 75 LEU B C 1
ATOM 1980 O O . LEU B 2 3 ? 6.269 43.406 4.900 1.00 42.79 75 LEU B O 1
ATOM 1985 N N . LYS B 2 4 ? 8.467 43.697 4.681 1.00 40.84 76 LYS B N 1
ATOM 1986 C CA . LYS B 2 4 ? 8.865 42.311 4.247 1.00 39.50 76 LYS B CA 1
ATOM 1987 C C . LYS B 2 4 ? 9.541 41.561 5.376 1.00 35.96 76 LYS B C 1
ATOM 1988 O O . LYS B 2 4 ? 9.962 40.496 5.202 1.00 43.13 76 LYS B O 1
ATOM 1994 N N . ILE B 2 5 ? 9.763 42.242 6.463 1.00 32.47 77 ILE B N 1
ATOM 1995 C CA . ILE B 2 5 ? 10.212 41.702 7.732 1.00 33.18 77 ILE B CA 1
ATOM 1996 C C . ILE B 2 5 ? 8.948 41.500 8.546 1.00 30.91 77 ILE B C 1
ATOM 1997 O O . ILE B 2 5 ? 7.926 42.201 8.295 1.00 33.71 77 ILE B O 1
ATOM 2002 N N . SER B 2 6 ? 9.034 40.610 9.539 1.00 33.44 78 SER B N 1
ATOM 2003 C CA . SER B 2 6 ? 7.949 40.389 10.463 1.00 32.26 78 SER B CA 1
ATOM 2004 C C . SER B 2 6 ? 7.732 41.520 11.422 1.00 34.94 78 SER B C 1
ATOM 2005 O O . SER B 2 6 ? 8.640 42.335 11.740 1.00 28.82 78 SER B O 1
ATOM 2008 N N . GLN B 2 7 ? 6.520 41.670 11.898 1.00 30.22 79 GLN B N 1
ATOM 2009 C CA . GLN B 2 7 ? 6.221 42.712 12.848 1.00 32.56 79 GLN B CA 1
ATOM 2010 C C . GLN B 2 7 ? 7.050 42.539 14.135 1.00 29.70 79 GLN B C 1
ATOM 2011 O O . GLN B 2 7 ? 7.509 43.538 14.691 1.00 28.97 79 GLN B O 1
ATOM 2017 N N . THR B 2 8 ? 7.203 41.304 14.557 1.00 31.32 80 THR B N 1
ATOM 2018 C CA . THR B 2 8 ? 7.950 40.954 15.732 1.00 29.63 80 THR B CA 1
ATOM 2019 C C . THR B 2 8 ? 9.398 41.440 15.545 1.00 28.59 80 THR B C 1
ATOM 2020 O O . THR B 2 8 ? 9.957 42.080 16.470 1.00 28.35 80 THR B O 1
ATOM 2024 N N . LYS B 2 9 ? 9.967 41.107 14.398 1.00 27.10 81 LYS B N 1
ATOM 2025 C CA . LYS B 2 9 ? 11.406 41.426 14.169 1.00 25.83 81 LYS B CA 1
ATOM 2026 C C . LYS B 2 9 ? 11.527 42.958 14.092 1.00 25.54 81 LYS B C 1
ATOM 2027 O O . LYS B 2 9 ? 12.510 43.594 14.565 1.00 25.02 81 LYS B O 1
ATOM 2033 N N . TYR B 2 10 ? 10.622 43.615 13.355 1.00 25.05 82 TYR B N 1
ATOM 2034 C CA . TYR B 2 10 ? 10.650 45.050 13.303 1.00 24.82 82 TYR B CA 1
ATOM 2035 C C . TYR B 2 10 ? 10.670 45.697 14.714 1.00 25.98 82 TYR B C 1
ATOM 2036 O O . TYR B 2 10 ? 11.467 46.555 15.029 1.00 23.02 82 TYR B O 1
ATOM 2045 N N . GLU B 2 11 ? 9.743 45.252 15.597 1.00 26.47 83 GLU B N 1
ATOM 2046 C CA . GLU B 2 11 ? 9.698 45.743 16.924 1.00 27.79 83 GLU B CA 1
ATOM 2047 C C . GLU B 2 11 ? 10.946 45.457 17.700 1.00 24.98 83 GLU B C 1
ATOM 2048 O O . GLU B 2 11 ? 11.381 46.341 18.489 1.00 26.81 83 GLU B O 1
ATOM 2054 N N . GLU B 2 12 ? 11.564 44.327 17.452 1.00 25.56 84 GLU B N 1
ATOM 2055 C CA . GLU B 2 12 ? 12.813 43.998 18.187 1.00 24.58 84 GLU B CA 1
ATOM 2056 C C . GLU B 2 12 ? 13.905 44.964 17.751 1.00 22.94 84 GLU B C 1
ATOM 2057 O O . GLU B 2 12 ? 14.661 45.450 18.633 1.00 21.93 84 GLU B O 1
ATOM 2063 N N . ILE B 2 13 ? 13.980 45.262 16.485 1.00 19.57 85 ILE B N 1
ATOM 2064 C CA . ILE B 2 13 ? 15.037 46.191 15.984 1.00 20.74 85 ILE B CA 1
ATOM 2065 C C . ILE B 2 13 ? 14.777 47.605 16.490 1.00 21.92 85 ILE B C 1
ATOM 2066 O O . ILE B 2 13 ? 15.681 48.339 16.834 1.00 21.72 85 ILE B O 1
ATOM 2071 N N . LEU B 2 14 ? 13.511 48.047 16.476 1.00 23.12 86 LEU B N 1
ATOM 2072 C CA . LEU B 2 14 ? 13.221 49.322 17.029 1.00 25.63 86 LEU B CA 1
ATOM 2073 C C . LEU B 2 14 ? 13.657 49.465 18.487 1.00 26.01 86 LEU B C 1
ATOM 2074 O O . LEU B 2 14 ? 14.159 50.502 18.912 1.00 24.75 86 LEU B O 1
ATOM 2079 N N . LYS B 2 15 ? 13.485 48.404 19.249 1.00 22.34 87 LYS B N 1
ATOM 2080 C CA . LYS B 2 15 ? 13.918 48.410 20.673 1.00 24.53 87 LYS B CA 1
ATOM 2081 C C . LYS B 2 15 ? 15.424 48.514 20.736 1.00 23.06 87 LYS B C 1
ATOM 2082 O O . LYS B 2 15 ? 15.964 49.327 21.473 1.00 25.30 87 LYS B O 1
ATOM 2088 N N . ILE B 2 16 ? 16.107 47.725 19.921 1.00 20.89 88 ILE B N 1
ATOM 2089 C CA . ILE B 2 16 ? 17.574 47.843 19.839 1.00 20.75 88 ILE B CA 1
ATOM 2090 C C . ILE B 2 16 ? 18.009 49.299 19.530 1.00 20.77 88 ILE B C 1
ATOM 2091 O O . ILE B 2 16 ? 19.007 49.836 20.122 1.00 20.84 88 ILE B O 1
ATOM 2096 N N . SER B 2 17 ? 17.322 49.978 18.611 1.00 19.77 89 SER B N 1
ATOM 2097 C CA . SER B 2 17 ? 17.659 51.347 18.288 1.00 20.98 89 SER B CA 1
ATOM 2098 C C . SER B 2 17 ? 17.634 52.302 19.417 1.00 21.86 89 SER B C 1
ATOM 2099 O O . SER B 2 17 ? 18.270 53.355 19.391 1.00 22.58 89 SER B O 1
ATOM 2102 N N . LYS B 2 18 ? 16.759 52.027 20.396 1.00 23.44 90 LYS B N 1
ATOM 2103 C CA . LYS B 2 18 ? 16.630 52.867 21.603 1.00 23.37 90 LYS B CA 1
ATOM 2104 C C . LYS B 2 18 ? 17.597 52.549 22.707 1.00 26.81 90 LYS B C 1
ATOM 2105 O O . LYS B 2 18 ? 17.758 53.370 23.597 1.00 30.94 90 LYS B O 1
ATOM 2111 N N . LYS B 2 19 ? 18.221 51.376 22.722 1.00 24.26 91 LYS B N 1
ATOM 2112 C CA . LYS B 2 19 ? 19.000 50.822 23.835 1.00 22.89 91 LYS B CA 1
ATOM 2113 C C . LYS B 2 19 ? 20.539 50.952 23.550 1.00 21.58 91 LYS B C 1
ATOM 2114 O O . LYS B 2 19 ? 21.280 50.261 24.202 1.00 21.50 91 LYS B O 1
ATOM 2120 N N . TYR B 2 20 ? 20.971 51.913 22.677 1.00 20.19 92 TYR B N 1
ATOM 2121 C CA . TYR B 2 20 ? 22.392 52.062 22.406 1.00 19.27 92 TYR B CA 1
ATOM 2122 C C . TYR B 2 20 ? 23.158 52.445 23.634 1.00 19.57 92 TYR B C 1
ATOM 2123 O O . TYR B 2 20 ? 22.633 53.023 24.611 1.00 19.84 92 TYR B O 1
ATOM 2132 N N . ILE B 2 21 ? 24.414 52.049 23.666 1.00 18.47 93 ILE B N 1
ATOM 2133 C CA . ILE B 2 21 ? 25.394 52.376 24.659 1.00 19.35 93 ILE B CA 1
ATOM 2134 C C . ILE B 2 21 ? 26.434 53.370 24.057 1.00 20.56 93 ILE B C 1
ATOM 2135 O O . ILE B 2 21 ? 27.030 53.199 23.011 1.00 20.14 93 ILE B O 1
ATOM 2140 N N . PHE B 2 22 ? 26.543 54.524 24.731 1.00 19.09 94 PHE B N 1
ATOM 2141 C CA . PHE B 2 22 ? 27.513 55.556 24.321 1.00 18.45 94 PHE B CA 1
ATOM 2142 C C . PHE B 2 22 ? 28.754 55.503 25.160 1.00 19.41 94 PHE B C 1
ATOM 2143 O O . PHE B 2 22 ? 28.667 55.444 26.437 1.00 20.75 94 PHE B O 1
ATOM 2151 N N . ILE B 2 23 ? 29.887 55.514 24.504 1.00 17.05 95 ILE B N 1
ATOM 2152 C CA . ILE B 2 23 ? 31.146 55.268 25.128 1.00 19.85 95 ILE B CA 1
ATOM 2153 C C . ILE B 2 23 ? 32.074 56.389 24.813 1.00 19.09 95 ILE B C 1
ATOM 2154 O O . ILE B 2 23 ? 32.394 56.623 23.643 1.00 18.86 95 ILE B O 1
ATOM 2159 N N . ASN B 2 24 ? 32.578 57.113 25.865 1.00 19.98 96 ASN B N 1
ATOM 2160 C CA . ASN B 2 24 ? 33.431 58.272 25.637 1.00 21.41 96 ASN B CA 1
ATOM 2161 C C . ASN B 2 24 ? 34.688 58.277 26.447 1.00 24.75 96 ASN B C 1
ATOM 2162 O O . ASN B 2 24 ? 35.413 59.287 26.459 1.00 24.11 96 ASN B O 1
ATOM 2167 N N . GLN B 2 25 ? 35.063 57.098 26.994 1.00 21.58 97 GLN B N 1
ATOM 2168 C CA . GLN B 2 25 ? 36.332 56.851 27.710 1.00 25.04 97 GLN B CA 1
ATOM 2169 C C . GLN B 2 25 ? 36.720 55.468 27.533 1.0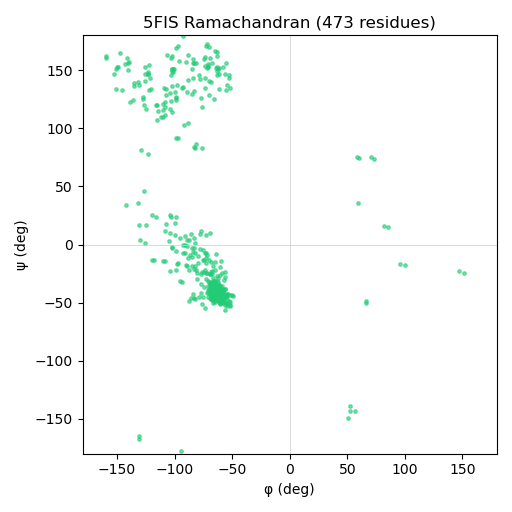0 23.06 97 GLN B C 1
ATOM 2170 O O . GLN B 2 25 ? 35.832 54.610 27.451 1.00 22.57 97 GLN B O 1
ATOM 2176 N N . VAL B 2 26 ? 38.031 55.211 27.604 1.00 23.16 98 VAL B N 1
ATOM 2177 C CA . VAL B 2 26 ? 38.489 53.880 27.565 1.00 21.34 98 VAL B CA 1
ATOM 2178 C C . VAL B 2 26 ? 38.380 53.284 28.987 1.00 24.23 98 VAL B C 1
ATOM 2179 O O . VAL B 2 26 ? 39.337 53.327 29.741 1.00 27.50 98 VAL B O 1
ATOM 2183 N N . ASP B 2 27 ? 37.209 52.819 29.309 1.00 24.01 99 ASP B N 1
ATOM 2184 C CA . ASP B 2 27 ? 36.890 52.335 30.679 1.00 23.53 99 ASP B CA 1
ATOM 2185 C C . ASP B 2 27 ? 36.220 50.952 30.563 1.00 22.88 99 ASP B C 1
ATOM 2186 O O . ASP B 2 27 ? 36.294 50.276 29.512 1.00 20.85 99 ASP B O 1
ATOM 2191 N N . LYS B 2 28 ? 35.623 50.488 31.672 1.00 22.41 100 LYS B N 1
ATOM 2192 C CA . LYS B 2 28 ? 35.050 49.153 31.634 1.00 21.79 100 LYS B CA 1
ATOM 2193 C C . LYS B 2 28 ? 33.954 48.974 30.533 1.00 21.86 100 LYS B C 1
ATOM 2194 O O . LYS B 2 28 ? 33.940 47.973 29.830 1.00 20.46 100 LYS B O 1
ATOM 2200 N N . SER B 2 29 ? 33.126 49.981 30.318 1.00 21.02 101 SER B N 1
ATOM 2201 C CA . SER B 2 29 ? 32.149 49.858 29.272 1.00 20.60 101 SER B CA 1
ATOM 2202 C C . SER B 2 29 ? 32.809 49.741 27.890 1.00 19.31 101 SER B C 1
ATOM 2203 O O . SER B 2 29 ? 32.289 48.996 27.031 1.00 20.45 101 SER B O 1
ATOM 2206 N N . PHE B 2 30 ? 33.894 50.465 27.660 1.00 18.13 102 PHE B N 1
ATOM 2207 C CA . PHE B 2 30 ? 34.652 50.302 26.427 1.00 18.91 102 PHE B CA 1
ATOM 2208 C C . PHE B 2 30 ? 35.096 48.873 26.236 1.00 17.31 102 PHE B C 1
ATOM 2209 O O . PHE B 2 30 ? 34.916 48.245 25.170 1.00 18.01 102 PHE B O 1
ATOM 2217 N N . HIS B 2 31 ? 35.718 48.286 27.253 1.00 17.67 103 HIS B N 1
ATOM 2218 C CA . HIS B 2 31 ? 36.273 46.946 27.125 1.00 19.41 103 HIS B CA 1
ATOM 2219 C C . HIS B 2 31 ? 35.169 45.878 27.004 1.00 18.00 103 HIS B C 1
ATOM 2220 O O . HIS B 2 31 ? 35.357 44.965 26.251 1.00 19.07 103 HIS B O 1
ATOM 2227 N N . GLU B 2 32 ? 34.053 46.085 27.668 1.00 18.24 104 GLU B N 1
ATOM 2228 C CA . GLU B 2 32 ? 32.926 45.204 27.562 1.00 19.19 104 GLU B CA 1
ATOM 2229 C C . GLU B 2 32 ? 32.398 45.258 26.084 1.00 17.76 104 GLU B C 1
ATOM 2230 O O . GLU B 2 32 ? 32.049 44.191 25.526 1.00 18.98 104 GLU B O 1
ATOM 2236 N N . ALA B 2 33 ? 32.339 46.472 25.524 1.00 16.74 105 ALA B N 1
ATOM 2237 C CA . ALA B 2 33 ? 31.934 46.608 24.116 1.00 16.79 105 ALA B CA 1
ATOM 2238 C C . ALA B 2 33 ? 32.841 45.929 23.198 1.00 16.01 105 ALA B C 1
ATOM 2239 O O . ALA B 2 33 ? 32.377 45.178 22.311 1.00 17.33 105 ALA B O 1
ATOM 2241 N N . VAL B 2 34 ? 34.131 46.166 23.335 1.00 17.72 106 VAL B N 1
ATOM 2242 C CA . VAL B 2 34 ? 35.130 45.535 22.461 1.00 18.17 106 VAL B CA 1
ATOM 2243 C C . VAL B 2 34 ? 35.007 43.975 22.603 1.00 17.48 106 VAL B C 1
ATOM 2244 O O . VAL B 2 34 ? 35.005 43.231 21.596 1.00 18.05 106 VAL B O 1
ATOM 2248 N N . ASP B 2 35 ? 34.867 43.442 23.807 1.00 17.36 107 ASP B N 1
ATOM 2249 C CA . ASP B 2 35 ? 34.761 42.001 24.010 1.00 19.57 107 ASP B CA 1
ATOM 2250 C C . ASP B 2 35 ? 33.460 41.469 23.362 1.00 19.31 107 ASP B C 1
ATOM 2251 O O . ASP B 2 35 ? 33.494 40.432 22.682 1.00 20.63 107 ASP B O 1
ATOM 2256 N N . ASP B 2 36 ? 32.318 42.191 23.418 1.00 16.79 108 ASP B N 1
ATOM 2257 C CA . ASP B 2 36 ? 31.087 41.768 22.787 1.00 17.44 108 ASP B CA 1
ATOM 2258 C C . ASP B 2 36 ? 31.229 41.749 21.266 1.00 18.45 108 ASP B C 1
ATOM 2259 O O . ASP B 2 36 ? 30.867 40.773 20.615 1.00 17.91 108 ASP B O 1
ATOM 2264 N N . LEU B 2 37 ? 31.778 42.804 20.700 1.00 16.80 109 LEU B N 1
ATOM 2265 C CA . LEU B 2 37 ? 32.021 42.895 19.223 1.00 15.82 109 LEU B CA 1
ATOM 2266 C C . LEU B 2 37 ? 32.865 41.686 18.790 1.00 16.36 109 LEU B C 1
ATOM 2267 O O . LEU B 2 37 ? 32.647 41.058 17.765 1.00 17.85 109 LEU B O 1
ATOM 2272 N N . ASN B 2 38 ? 33.879 41.351 19.559 1.00 17.82 110 ASN B N 1
ATOM 2273 C CA . ASN B 2 38 ? 34.792 40.240 19.216 1.00 17.73 110 ASN B CA 1
ATOM 2274 C C . ASN B 2 38 ? 34.225 38.835 19.369 1.00 20.65 110 ASN B C 1
ATOM 2275 O O . ASN B 2 38 ? 34.771 37.883 18.838 1.00 21.60 110 ASN B O 1
ATOM 2280 N N . GLN B 2 39 ? 33.077 38.718 20.010 1.00 19.46 111 GLN B N 1
ATOM 2281 C CA . GLN B 2 39 ? 32.358 37.438 20.086 1.00 20.87 111 GLN B CA 1
ATOM 2282 C C . GLN B 2 39 ? 31.485 37.191 18.880 1.00 19.93 111 GLN B C 1
ATOM 2283 O O . GLN B 2 39 ? 30.998 36.111 18.751 1.00 21.02 111 GLN B O 1
ATOM 2289 N N . GLN B 2 40 ? 31.411 38.154 17.947 1.00 17.73 112 GLN B N 1
ATOM 2290 C CA . GLN B 2 40 ? 30.432 38.019 16.848 1.00 17.88 112 GLN B CA 1
ATOM 2291 C C . GLN B 2 40 ? 31.105 37.568 15.553 1.00 18.29 112 GLN B C 1
ATOM 2292 O O . GLN B 2 40 ? 32.283 37.892 15.289 1.00 18.53 112 GLN B O 1
ATOM 2298 N N . ASP B 2 41 ? 30.342 36.869 14.729 1.00 16.66 113 ASP B N 1
ATOM 2299 C CA . ASP B 2 41 ? 30.748 36.638 13.373 1.00 16.73 113 ASP B CA 1
ATOM 2300 C C . ASP B 2 41 ? 30.683 37.902 12.488 1.00 17.23 113 ASP B C 1
ATOM 2301 O O . ASP B 2 41 ? 31.577 38.079 11.625 1.00 17.57 113 ASP B O 1
ATOM 2306 N N . PHE B 2 42 ? 29.692 38.726 12.742 1.00 16.12 114 PHE B N 1
ATOM 2307 C CA . PHE B 2 42 ? 29.492 39.938 11.917 1.00 16.54 114 PHE B CA 1
ATOM 2308 C C . PHE B 2 42 ? 29.214 41.066 12.902 1.00 15.65 114 PHE B C 1
ATOM 2309 O O . PHE B 2 42 ? 28.446 40.909 13.841 1.00 16.20 114 PHE B O 1
ATOM 2317 N N . ILE B 2 43 ? 29.776 42.251 12.658 1.00 14.76 115 ILE B N 1
ATOM 2318 C CA . ILE B 2 43 ? 29.358 43.520 13.314 1.00 15.23 115 ILE B CA 1
ATOM 2319 C C . ILE B 2 43 ? 28.974 44.447 12.188 1.00 17.04 115 ILE B C 1
ATOM 2320 O O . ILE B 2 43 ? 29.430 44.223 11.108 1.00 18.65 115 ILE B O 1
ATOM 2325 N N . ALA B 2 44 ? 28.124 45.394 12.424 1.00 14.97 116 ALA B N 1
ATOM 2326 C CA . ALA B 2 44 ? 27.892 46.450 11.480 1.00 14.47 116 ALA B CA 1
ATOM 2327 C C . ALA B 2 44 ? 28.592 47.728 11.840 1.00 14.45 116 ALA B C 1
ATOM 2328 O O . ALA B 2 44 ? 28.902 47.996 12.998 1.00 15.11 116 ALA B O 1
ATOM 2330 N N . VAL B 2 45 ? 28.985 48.487 10.802 1.00 14.32 117 VAL B N 1
ATOM 2331 C CA . VAL B 2 45 ? 29.672 49.765 10.928 1.00 13.94 117 VAL B CA 1
ATOM 2332 C C . VAL B 2 45 ? 28.918 50.779 10.122 1.00 14.51 117 VAL B C 1
ATOM 2333 O O . VAL B 2 45 ? 28.714 50.577 8.934 1.00 16.93 117 VAL B O 1
ATOM 2337 N N . SER B 2 46 ? 28.544 51.906 10.716 1.00 14.35 118 SER B N 1
ATOM 2338 C CA . SER B 2 46 ? 27.816 52.927 9.957 1.00 17.22 118 SER B CA 1
ATOM 2339 C C . SER B 2 46 ? 28.799 53.808 9.234 1.00 17.33 118 SER B C 1
ATOM 2340 O O . SER B 2 46 ? 29.959 53.984 9.631 1.00 18.27 118 SER B O 1
ATOM 2343 N N . GLY B 2 47 ? 28.376 54.359 8.110 1.00 16.44 119 GLY B N 1
ATOM 2344 C CA . GLY B 2 47 ? 29.136 55.406 7.428 1.00 17.56 119 GLY B CA 1
ATOM 2345 C C . GLY B 2 47 ? 29.071 56.776 8.070 1.00 16.66 119 GLY B C 1
ATOM 2346 O O . GLY B 2 47 ? 29.905 57.666 7.719 1.00 17.54 119 GLY B O 1
ATOM 2347 N N . ASP B 2 48 ? 28.139 56.946 9.005 1.00 18.16 120 ASP B N 1
ATOM 2348 C CA . ASP B 2 48 ? 28.050 58.230 9.747 1.00 18.94 120 ASP B CA 1
ATOM 2349 C C . ASP B 2 48 ? 29.373 58.588 10.405 1.00 19.28 120 ASP B C 1
ATOM 2350 O O . ASP B 2 48 ? 30.020 57.798 11.075 1.00 19.86 120 ASP B O 1
ATOM 2355 N N . GLY B 2 49 ? 29.766 59.835 10.230 1.00 18.17 121 GLY B N 1
ATOM 2356 C CA . GLY B 2 49 ? 31.061 60.278 10.694 1.00 19.33 121 GLY B CA 1
ATOM 2357 C C . GLY B 2 49 ? 32.222 60.295 9.714 1.00 17.84 121 GLY B C 1
ATOM 2358 O O . GLY B 2 49 ? 33.250 60.926 9.982 1.00 19.02 121 GLY B O 1
ATOM 2359 N N . ALA B 2 50 ? 32.036 59.566 8.567 1.00 18.56 122 ALA B N 1
ATOM 2360 C CA . ALA B 2 50 ? 33.121 59.500 7.587 1.00 18.65 122 ALA B CA 1
ATOM 2361 C C . ALA B 2 50 ? 32.736 60.136 6.270 1.00 21.41 122 ALA B C 1
ATOM 2362 O O . ALA B 2 50 ? 33.304 59.808 5.237 1.00 19.66 122 ALA B O 1
ATOM 2364 N N . ASN B 2 51 ? 31.762 61.057 6.306 1.00 22.98 123 ASN B N 1
ATOM 2365 C CA . ASN B 2 51 ? 31.220 61.526 5.006 1.00 26.79 123 ASN B CA 1
ATOM 2366 C C . ASN B 2 51 ? 32.120 62.432 4.202 1.00 24.59 123 ASN B C 1
ATOM 2367 O O . ASN B 2 51 ? 31.709 62.735 3.083 1.00 27.19 123 ASN B O 1
ATOM 2372 N N . MET B 2 52 ? 33.267 62.898 4.717 1.00 22.36 124 MET B N 1
ATOM 2373 C CA . MET B 2 52 ? 34.201 63.618 3.935 1.00 23.15 124 MET B CA 1
ATOM 2374 C C . MET B 2 52 ? 35.440 62.774 3.641 1.00 20.44 124 MET B C 1
ATOM 2375 O O . MET B 2 52 ? 36.415 63.270 3.173 1.00 20.72 124 MET B O 1
ATOM 2380 N N . GLY B 2 53 ? 35.351 61.442 3.800 1.00 19.59 125 GLY B N 1
ATOM 2381 C CA . GLY B 2 53 ? 36.526 60.599 3.519 1.00 18.12 125 GLY B CA 1
ATOM 2382 C C . GLY B 2 53 ? 37.724 61.060 4.242 1.00 17.31 125 GLY B C 1
ATOM 2383 O O . GLY B 2 53 ? 37.659 61.481 5.437 1.00 17.14 125 GLY B O 1
ATOM 2384 N N . ARG B 2 54 ? 38.884 61.050 3.580 1.00 16.00 126 ARG B N 1
ATOM 2385 C CA . ARG B 2 54 ? 40.111 61.462 4.126 1.00 16.18 126 ARG B CA 1
ATOM 2386 C C . ARG B 2 54 ? 40.231 62.971 4.541 1.00 16.57 126 ARG B C 1
ATOM 2387 O O . ARG B 2 54 ? 41.257 63.265 5.189 1.00 19.93 126 ARG B O 1
ATOM 2395 N N . LYS B 2 55 ? 39.252 63.763 4.202 1.00 18.35 127 LYS B N 1
ATOM 2396 C CA . LYS B 2 55 ? 39.376 65.228 4.550 1.00 21.85 127 LYS B CA 1
ATOM 2397 C C . LYS B 2 55 ? 39.209 65.497 5.995 1.00 25.15 127 LYS B C 1
ATOM 2398 O O . LYS B 2 55 ? 39.806 66.511 6.391 1.00 25.28 127 LYS B O 1
ATOM 2411 N N . LYS B 2 57 ? 38.793 63.804 10.255 1.00 19.97 129 LYS B N 1
ATOM 2412 C CA . LYS B 2 57 ? 38.651 62.765 11.217 1.00 20.30 129 LYS B CA 1
ATOM 2413 C C . LYS B 2 57 ? 37.174 62.464 11.512 1.00 18.05 129 LYS B C 1
ATOM 2414 O O . LYS B 2 57 ? 36.283 63.326 11.521 1.00 18.36 129 LYS B O 1
ATOM 2420 N N . MET B 2 58 ? 36.881 61.231 12.008 1.00 18.50 130 MET B N 1
ATOM 2421 C CA . MET B 2 58 ? 35.529 60.873 12.348 1.00 18.80 130 MET B CA 1
ATOM 2422 C C . MET B 2 58 ? 35.273 61.424 13.764 1.00 17.82 130 MET B C 1
ATOM 2423 O O . MET B 2 58 ? 36.094 61.192 14.677 1.00 18.88 130 MET B O 1
ATOM 2428 N N . PRO B 2 59 ? 34.149 62.117 13.966 1.00 16.74 131 PRO B N 1
ATOM 2429 C CA . PRO B 2 59 ? 33.810 62.536 15.347 1.00 16.87 131 PRO B CA 1
ATOM 2430 C C . PRO B 2 59 ? 33.317 61.420 16.242 1.00 17.88 131 PRO B C 1
ATOM 2431 O O . PRO B 2 59 ? 33.344 61.576 17.485 1.00 19.16 131 PRO B O 1
ATOM 2435 N N . PHE B 2 60 ? 32.815 60.341 15.598 1.00 16.29 132 PHE B N 1
ATOM 2436 C CA . PHE B 2 60 ? 32.253 59.194 16.304 1.00 15.96 132 PHE B CA 1
ATOM 2437 C C . PHE B 2 60 ? 32.277 58.041 15.323 1.00 15.97 132 PHE B C 1
ATOM 2438 O O . PHE B 2 60 ? 32.432 58.237 14.129 1.00 17.01 132 PHE B O 1
ATOM 2446 N N . LEU B 2 61 ? 32.158 56.861 15.886 1.00 15.79 133 LEU B N 1
ATOM 2447 C CA . LEU B 2 61 ? 32.152 55.594 15.146 1.00 15.62 133 LEU B CA 1
ATOM 2448 C C . LEU B 2 61 ? 31.055 54.775 15.722 1.00 16.00 133 LEU B C 1
ATOM 2449 O O . LEU B 2 61 ? 31.009 54.556 16.943 1.00 15.82 133 LEU B O 1
ATOM 2454 N N . VAL B 2 62 ? 30.132 54.335 14.909 1.00 14.79 134 VAL B N 1
ATOM 2455 C CA . VAL B 2 62 ? 28.958 53.559 15.330 1.00 15.07 134 VAL B CA 1
ATOM 2456 C C . VAL B 2 62 ? 29.111 52.128 14.887 1.00 15.57 134 VAL B C 1
ATOM 2457 O O . VAL B 2 62 ? 29.246 51.892 13.683 1.00 15.74 134 VAL B O 1
ATOM 2461 N N . LEU B 2 63 ? 29.149 51.192 15.848 1.00 14.41 135 LEU B N 1
ATOM 2462 C CA . LEU B 2 63 ? 29.267 49.794 15.590 1.00 16.13 135 LEU B CA 1
ATOM 2463 C C . LEU B 2 63 ? 28.139 49.029 16.202 1.00 17.76 135 LEU B C 1
ATOM 2464 O O . LEU B 2 63 ? 27.609 49.449 17.243 1.00 22.37 135 LEU B O 1
ATOM 2469 N N . SER B 2 64 ? 27.695 47.926 15.625 1.00 15.91 136 SER B N 1
ATOM 2470 C CA . SER B 2 64 ? 26.694 47.191 16.328 1.00 15.87 136 SER B CA 1
ATOM 2471 C C . SER B 2 64 ? 26.975 45.667 16.176 1.00 16.18 136 SER B C 1
ATOM 2472 O O . SER B 2 64 ? 27.427 45.159 15.087 1.00 18.09 136 SER B O 1
ATOM 2475 N N . THR B 2 65 ? 26.445 44.928 17.173 1.00 14.63 137 THR B N 1
ATOM 2476 C CA . THR B 2 65 ? 26.135 43.504 16.963 1.00 14.96 137 THR B CA 1
ATOM 2477 C C . THR B 2 65 ? 24.703 43.350 16.554 1.00 16.50 137 THR B C 1
ATOM 2478 O O . THR B 2 65 ? 23.943 44.277 16.440 1.00 17.15 137 THR B O 1
ATOM 2482 N N . ASP B 2 66 ? 24.290 42.089 16.386 1.00 16.32 138 ASP B N 1
ATOM 2483 C CA . ASP B 2 66 ? 22.916 41.833 15.978 1.00 16.00 138 ASP B CA 1
ATOM 2484 C C . ASP B 2 66 ? 21.911 42.206 17.112 1.00 18.46 138 ASP B C 1
ATOM 2485 O O . ASP B 2 66 ? 20.725 42.350 16.875 1.00 20.74 138 ASP B O 1
ATOM 2490 N N . HIS B 2 67 ? 22.420 42.382 18.331 1.00 18.93 139 HIS B N 1
ATOM 2491 C CA . HIS B 2 67 ? 21.634 42.698 19.553 1.00 18.12 139 HIS B CA 1
ATOM 2492 C C . HIS B 2 67 ? 21.940 44.015 20.231 1.00 17.33 139 HIS B C 1
ATOM 2493 O O . HIS B 2 67 ? 21.132 44.402 21.091 1.00 20.44 139 HIS B O 1
ATOM 2500 N N . GLN B 2 68 ? 23.045 44.747 19.915 1.00 16.48 140 GLN B N 1
ATOM 2501 C CA . GLN B 2 68 ? 23.446 45.904 20.652 1.00 17.12 140 GLN B CA 1
ATOM 2502 C C . GLN B 2 68 ? 24.188 46.880 19.799 1.00 17.72 140 GLN B C 1
ATOM 2503 O O . GLN B 2 68 ? 25.118 46.508 19.079 1.00 16.83 140 GLN B O 1
ATOM 2509 N N . ILE B 2 69 ? 23.802 48.160 19.928 1.00 17.67 141 ILE B N 1
ATOM 2510 C CA . ILE B 2 69 ? 24.470 49.230 19.242 1.00 16.79 141 ILE B CA 1
ATOM 2511 C C . ILE B 2 69 ? 25.411 50.007 20.190 1.00 16.55 141 ILE B C 1
ATOM 2512 O O . ILE B 2 69 ? 25.045 50.239 21.363 1.00 18.43 141 ILE B O 1
ATOM 2517 N N . TYR B 2 70 ? 26.585 50.305 19.686 1.00 15.79 142 TYR B N 1
ATOM 2518 C CA . TYR B 2 70 ? 27.591 51.099 20.414 1.00 15.52 142 TYR B CA 1
ATOM 2519 C C . TYR B 2 70 ? 27.983 52.346 19.649 1.00 16.95 142 TYR B C 1
ATOM 2520 O O . TYR B 2 70 ? 28.284 52.286 18.437 1.00 17.46 142 TYR B O 1
ATOM 2529 N N . ILE B 2 71 ? 28.019 53.517 20.299 1.00 17.29 143 ILE B N 1
ATOM 2530 C CA . ILE B 2 71 ? 28.509 54.773 19.733 1.00 17.41 143 ILE B CA 1
ATOM 2531 C C . ILE B 2 71 ? 29.812 55.092 20.450 1.00 16.41 143 ILE B C 1
ATOM 2532 O O . ILE B 2 71 ? 29.715 55.347 21.660 1.00 16.68 143 ILE B O 1
ATOM 2537 N N . PHE B 2 72 ? 30.931 55.103 19.751 1.00 15.68 144 PHE B N 1
ATOM 2538 C CA . PHE B 2 72 ? 32.204 55.512 20.300 1.00 17.12 144 PHE B CA 1
ATOM 2539 C C . PHE B 2 72 ? 32.540 56.956 19.942 1.00 17.28 144 PHE B C 1
ATOM 2540 O O . PHE B 2 72 ? 32.526 57.326 18.797 1.00 17.44 144 PHE B O 1
ATOM 2548 N N . ASP B 2 73 ? 32.823 57.710 20.968 1.00 18.04 145 ASP B N 1
ATOM 2549 C CA . ASP B 2 73 ? 33.204 59.118 20.816 1.00 17.00 145 ASP B CA 1
ATOM 2550 C C . ASP B 2 73 ? 34.692 59.241 20.500 1.00 18.62 145 ASP B C 1
ATOM 2551 O O . ASP B 2 73 ? 35.546 59.430 21.359 1.00 21.20 145 ASP B O 1
ATOM 2556 N N . ILE B 2 74 ? 34.986 59.086 19.186 1.00 16.89 146 ILE B N 1
ATOM 2557 C CA . ILE B 2 74 ? 36.334 59.197 18.639 1.00 18.31 146 ILE B CA 1
ATOM 2558 C C . ILE B 2 74 ? 36.917 60.575 18.865 1.00 19.81 146 ILE B C 1
ATOM 2559 O O . ILE B 2 74 ? 38.153 60.756 19.078 1.00 21.44 146 ILE B O 1
ATOM 2564 N N . GLN B 2 75 ? 36.089 61.586 18.811 1.00 19.08 147 GLN B N 1
ATOM 2565 C CA . GLN B 2 75 ? 36.624 62.950 18.972 1.00 20.03 147 GLN B CA 1
ATOM 2566 C C . GLN B 2 75 ? 37.243 63.094 20.349 1.00 20.41 147 GLN B C 1
ATOM 2567 O O . GLN B 2 75 ? 38.340 63.712 20.508 1.00 23.28 147 GLN B O 1
ATOM 2573 N N . VAL B 2 76 ? 36.604 62.546 21.350 1.00 21.47 148 VAL B N 1
ATOM 2574 C CA . VAL B 2 76 ? 37.112 62.693 22.713 1.00 22.02 148 VAL B CA 1
ATOM 2575 C C . VAL B 2 76 ? 38.175 61.665 23.034 1.00 23.07 148 VAL B C 1
ATOM 2576 O O . VAL B 2 76 ? 39.237 61.971 23.594 1.00 24.82 148 VAL B O 1
ATOM 2580 N N . MET B 2 77 ? 37.970 60.411 22.636 1.00 20.59 149 MET B N 1
ATOM 2581 C CA . MET B 2 77 ? 38.987 59.346 22.940 1.00 21.41 149 MET B CA 1
ATOM 2582 C C . MET B 2 77 ? 40.195 59.414 22.046 1.00 23.78 149 MET B C 1
ATOM 2583 O O . MET B 2 77 ? 41.305 58.842 22.433 1.00 23.53 149 MET B O 1
ATOM 2588 N N . GLN B 2 78 ? 40.115 60.011 20.828 1.00 21.84 150 GLN B N 1
ATOM 2589 C CA . GLN B 2 78 ? 41.204 60.022 19.890 1.00 25.39 150 GLN B CA 1
ATOM 2590 C C . GLN B 2 78 ? 41.823 58.668 19.609 1.00 21.49 150 GLN B C 1
ATOM 2591 O O . GLN B 2 78 ? 41.093 57.592 19.624 1.00 22.43 150 GLN B O 1
ATOM 2597 N N . TYR B 2 79 ? 43.113 58.599 19.295 1.00 21.03 151 TYR B N 1
ATOM 2598 C CA . TYR B 2 79 ? 43.621 57.409 18.812 1.00 20.30 151 TYR B CA 1
ATOM 2599 C C . TYR B 2 79 ? 43.590 56.249 19.835 1.00 19.84 151 TYR B C 1
ATOM 2600 O O . TYR B 2 79 ? 43.664 55.085 19.492 1.00 19.38 151 TYR B O 1
ATOM 2609 N N . HIS B 2 80 ? 43.389 56.635 21.088 1.00 17.76 152 HIS B N 1
ATOM 2610 C CA . HIS B 2 80 ? 43.351 55.655 22.168 1.00 18.36 152 HIS B CA 1
ATOM 2611 C C . HIS B 2 80 ? 42.278 54.612 21.959 1.00 17.45 152 HIS B C 1
ATOM 2612 O O . HIS B 2 80 ? 42.405 53.436 22.296 1.00 18.55 152 HIS B O 1
ATOM 2619 N N . ALA B 2 81 ? 41.145 55.027 21.387 1.00 17.83 153 ALA B N 1
ATOM 2620 C CA . ALA B 2 81 ? 40.036 54.093 21.186 1.00 17.51 153 ALA B CA 1
ATOM 2621 C C . ALA B 2 81 ? 40.427 53.030 20.162 1.00 16.40 153 ALA B C 1
ATOM 2622 O O . ALA B 2 81 ? 40.120 51.880 20.239 1.00 17.71 153 ALA B O 1
ATOM 2624 N N . PHE B 2 82 ? 41.254 53.425 19.168 1.00 17.13 154 PHE B N 1
ATOM 2625 C CA . PHE B 2 82 ? 41.719 52.482 18.188 1.00 17.25 154 PHE B CA 1
ATOM 2626 C C . PHE B 2 82 ? 42.785 51.560 18.730 1.00 18.30 154 PHE B C 1
ATOM 2627 O O . PHE B 2 82 ? 42.677 50.376 18.546 1.00 18.54 154 PHE B O 1
ATOM 2635 N N . GLU B 2 83 ? 43.755 52.146 19.456 1.00 17.58 155 GLU B N 1
ATOM 2636 C CA . GLU B 2 83 ? 44.816 51.313 19.977 1.00 19.55 155 GLU B CA 1
ATOM 2637 C C . GLU B 2 83 ? 44.316 50.341 21.035 1.00 19.79 155 GLU B C 1
ATOM 2638 O O . GLU B 2 83 ? 44.856 49.177 21.110 1.00 21.58 155 GLU B O 1
ATOM 2644 N N . SER B 2 84 ? 43.267 50.699 21.759 1.00 19.22 156 SER B N 1
ATOM 2645 C CA . SER B 2 84 ? 42.681 49.841 22.775 1.00 18.73 156 SER B CA 1
ATOM 2646 C C . SER B 2 84 ? 41.684 48.785 22.328 1.00 20.12 156 SER B C 1
ATOM 2647 O O . SER B 2 84 ? 41.128 48.068 23.187 1.00 20.95 156 SER B O 1
ATOM 2650 N N . GLY B 2 85 ? 41.464 48.613 21.022 1.00 17.99 157 GLY B N 1
ATOM 2651 C CA . GLY B 2 85 ? 40.723 47.496 20.516 1.00 18.94 157 GLY B CA 1
ATOM 2652 C C . GLY B 2 85 ? 39.985 47.697 19.229 1.00 17.98 157 GLY B C 1
ATOM 2653 O O . GLY B 2 85 ? 39.755 46.725 18.553 1.00 17.25 157 GLY B O 1
ATOM 2654 N N . LEU B 2 86 ? 39.653 48.929 18.908 1.00 18.09 158 LEU B N 1
ATOM 2655 C CA . LEU B 2 86 ? 38.882 49.178 17.676 1.00 17.75 158 LEU B CA 1
ATOM 2656 C C . LEU B 2 86 ? 39.665 48.909 16.419 1.00 17.50 158 LEU B C 1
ATOM 2657 O O . LEU B 2 86 ? 39.126 48.365 15.408 1.00 15.95 158 LEU B O 1
ATOM 2662 N N . LYS B 2 87 ? 40.970 49.204 16.433 1.00 16.49 159 LYS B N 1
ATOM 2663 C CA . LYS B 2 87 ? 41.768 48.923 15.232 1.00 17.74 159 LYS B CA 1
ATOM 2664 C C . LYS B 2 87 ? 41.799 47.501 14.918 1.00 17.37 159 LYS B C 1
ATOM 2665 O O . LYS B 2 87 ? 41.621 47.070 13.765 1.00 17.80 159 LYS B O 1
ATOM 2671 N N . LYS B 2 88 ? 42.062 46.632 15.917 1.00 18.22 160 LYS B N 1
ATOM 2672 C CA . LYS B 2 88 ? 42.137 45.226 15.609 1.00 18.32 160 LYS B CA 1
ATOM 2673 C C . LYS B 2 88 ? 40.785 44.630 15.107 1.00 17.21 160 LYS B C 1
ATOM 2674 O O . LYS B 2 88 ? 40.826 43.801 14.179 1.00 17.27 160 LYS B O 1
ATOM 2680 N N . ILE B 2 89 ? 39.700 45.148 15.641 1.00 16.42 161 ILE B N 1
ATOM 2681 C CA . ILE B 2 89 ? 38.388 44.741 15.145 1.00 16.52 161 ILE B CA 1
ATOM 2682 C C . ILE B 2 89 ? 38.260 45.087 13.655 1.00 15.85 161 ILE B C 1
ATOM 2683 O O . ILE B 2 89 ? 37.826 44.271 12.846 1.00 16.52 161 ILE B O 1
ATOM 2688 N N . LEU B 2 90 ? 38.573 46.316 13.333 1.00 14.68 162 LEU B N 1
ATOM 2689 C CA . LEU B 2 90 ? 38.343 46.850 11.974 1.00 15.78 162 LEU B CA 1
ATOM 2690 C C . LEU B 2 90 ? 39.304 46.246 10.918 1.00 15.96 162 LEU B C 1
ATOM 2691 O O . LEU B 2 90 ? 38.959 46.148 9.757 1.00 15.91 162 LEU B O 1
ATOM 2696 N N . GLU B 2 91 ? 40.526 45.898 11.339 1.00 16.41 163 GLU B N 1
ATOM 2697 C CA . GLU B 2 91 ? 41.568 45.356 10.460 1.00 16.51 163 GLU B CA 1
ATOM 2698 C C . GLU B 2 91 ? 41.519 43.859 10.372 1.00 17.88 163 GLU B C 1
ATOM 2699 O O . GLU B 2 91 ? 42.186 43.302 9.487 1.00 19.31 163 GLU B O 1
ATOM 2705 N N . GLY B 2 92 ? 40.861 43.186 11.278 1.00 19.40 164 GLY B N 1
ATOM 2706 C CA . GLY B 2 92 ? 40.891 41.745 11.388 1.00 20.12 164 GLY B CA 1
ATOM 2707 C C . GLY B 2 92 ? 39.929 41.036 10.502 1.00 20.55 164 GLY B C 1
ATOM 2708 O O . GLY B 2 92 ? 39.018 41.580 9.932 1.00 19.89 164 GLY B O 1
ATOM 2709 N N . ASP B 2 93 ? 40.218 39.740 10.262 1.00 22.17 165 ASP B N 1
ATOM 2710 C CA . ASP B 2 93 ? 39.333 38.911 9.462 1.00 22.90 165 ASP B CA 1
ATOM 2711 C C . ASP B 2 93 ? 38.013 38.651 10.094 1.00 22.58 165 ASP B C 1
ATOM 2712 O O . ASP B 2 93 ? 36.978 38.524 9.389 1.00 23.64 165 ASP B O 1
ATOM 2717 N N . SER B 2 94 ? 38.035 38.504 11.425 1.00 21.80 166 SER B N 1
ATOM 2718 C CA . SER B 2 94 ? 36.808 38.280 12.151 1.00 21.60 166 SER B CA 1
ATOM 2719 C C . SER B 2 94 ? 36.786 39.277 13.331 1.00 27.64 166 SER B C 1
ATOM 2720 O O . SER B 2 94 ? 37.839 39.616 13.873 1.00 31.61 166 SER B O 1
ATOM 2723 N N . PRO B 2 95 ? 35.635 39.895 13.596 1.00 20.79 167 PRO B N 1
ATOM 2724 C CA . PRO B 2 95 ? 34.388 39.789 12.893 1.00 17.99 167 PRO B CA 1
ATOM 2725 C C . PRO B 2 95 ? 34.450 40.392 11.482 1.00 17.83 167 PRO B C 1
ATOM 2726 O O . PRO B 2 95 ? 35.261 41.277 11.254 1.00 18.86 167 PRO B O 1
ATOM 2730 N N . ARG B 2 96 ? 33.582 39.927 10.624 1.00 16.49 168 ARG B N 1
ATOM 2731 C CA . ARG B 2 96 ? 33.368 40.626 9.359 1.00 17.55 168 ARG B CA 1
ATOM 2732 C C . ARG B 2 96 ? 32.583 41.890 9.624 1.00 15.87 168 ARG B C 1
ATOM 2733 O O . ARG B 2 96 ? 31.688 41.889 10.477 1.00 18.13 168 ARG B O 1
ATOM 2741 N N . LYS B 2 97 ? 32.858 42.973 8.926 1.00 14.05 169 LYS B N 1
ATOM 2742 C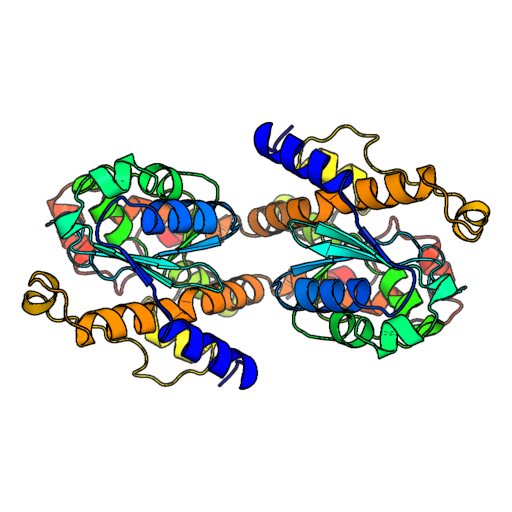 CA . LYS B 2 97 ? 32.177 44.253 9.086 1.00 14.77 169 LYS B CA 1
ATOM 2743 C C . LYS B 2 97 ? 31.110 44.386 8.014 1.00 15.39 169 LYS B C 1
ATOM 2744 O O . LYS B 2 97 ? 31.456 44.430 6.812 1.00 16.80 169 LYS B O 1
ATOM 2750 N N . ILE B 2 98 ? 29.866 44.623 8.416 1.00 13.78 170 ILE B N 1
ATOM 2751 C CA . ILE B 2 98 ? 28.791 44.953 7.474 1.00 14.52 170 ILE B CA 1
ATOM 2752 C C . ILE B 2 98 ? 28.772 46.397 7.315 1.00 14.36 170 ILE B C 1
ATOM 2753 O O . ILE B 2 98 ? 28.743 47.167 8.284 1.00 16.13 170 ILE B O 1
ATOM 2758 N N . ALA B 2 99 ? 28.748 46.900 6.082 1.00 14.27 171 ALA B N 1
ATOM 2759 C CA . ALA B 2 99 ? 28.668 48.299 5.792 1.00 14.32 171 ALA B CA 1
ATOM 2760 C C . ALA B 2 99 ? 27.784 48.479 4.549 1.00 15.55 171 ALA B C 1
ATOM 2761 O O . ALA B 2 99 ? 27.717 47.603 3.701 1.00 17.08 171 ALA B O 1
ATOM 2763 N N . HIS B 2 100 ? 27.185 49.653 4.419 1.00 16.43 172 HIS B N 1
ATOM 2764 C CA . HIS B 2 100 ? 26.464 49.987 3.190 1.00 16.46 172 HIS B CA 1
ATOM 2765 C C . HIS B 2 100 ? 27.344 51.070 2.531 1.00 16.40 172 HIS B C 1
ATOM 2766 O O . HIS B 2 100 ? 27.353 52.260 2.936 1.00 17.82 172 HIS B O 1
ATOM 2773 N N . ASP B 2 101 ? 27.979 50.709 1.424 1.00 16.64 173 ASP B N 1
ATOM 2774 C CA . ASP B 2 101 ? 28.890 51.613 0.686 1.00 17.56 173 ASP B CA 1
ATOM 2775 C C . ASP B 2 101 ? 30.040 52.089 1.571 1.00 16.39 173 ASP B C 1
ATOM 2776 O O . ASP B 2 101 ? 30.078 53.227 1.999 1.00 17.78 173 ASP B O 1
ATOM 2781 N N . CYS B 2 102 ? 30.973 51.174 1.780 1.00 15.94 174 CYS B N 1
ATOM 2782 C CA . CYS B 2 102 ? 32.156 51.490 2.610 1.00 16.92 174 CYS B CA 1
ATOM 2783 C C . CYS B 2 102 ? 33.170 52.300 1.957 1.00 16.39 174 CYS B C 1
ATOM 2784 O O . CYS B 2 102 ? 34.289 52.502 2.612 1.00 16.77 174 CYS B O 1
ATOM 2787 N N . ARG B 2 103 ? 32.958 52.917 0.791 1.00 16.53 175 ARG B N 1
ATOM 2788 C CA . ARG B 2 103 ? 34.095 53.598 0.082 1.00 15.76 175 ARG B CA 1
ATOM 2789 C C . ARG B 2 103 ? 34.653 54.729 0.871 1.00 16.01 175 ARG B C 1
ATOM 2790 O O . ARG B 2 103 ? 35.872 54.829 1.048 1.00 15.50 175 ARG B O 1
ATOM 2798 N N . LYS B 2 104 ? 33.815 55.648 1.420 1.00 16.09 176 LYS B N 1
ATOM 2799 C CA . LYS B 2 104 ? 34.372 56.772 2.157 1.00 16.48 176 LYS B CA 1
ATOM 2800 C C . LYS B 2 104 ? 34.852 56.399 3.554 1.00 15.30 176 LYS B C 1
ATOM 2801 O O . LYS B 2 104 ? 35.825 56.908 4.032 1.00 16.54 176 LYS B O 1
ATOM 2807 N N . LEU B 2 105 ? 34.166 55.466 4.184 1.00 15.13 177 LEU B N 1
ATOM 2808 C CA . LEU B 2 105 ? 34.629 54.919 5.447 1.00 15.49 177 LEU B CA 1
ATOM 2809 C C . LEU B 2 105 ? 36.029 54.373 5.390 1.00 14.54 177 LEU B C 1
ATOM 2810 O O . LEU B 2 105 ? 36.868 54.610 6.287 1.00 15.66 177 LEU B O 1
ATOM 2815 N N . SER B 2 106 ? 36.284 53.591 4.372 1.00 13.93 178 SER B N 1
ATOM 2816 C CA . SER B 2 106 ? 37.634 53.016 4.182 1.00 13.56 178 SER B CA 1
ATOM 2817 C C . SER B 2 106 ? 38.633 54.129 4.016 1.00 13.68 178 SER B C 1
ATOM 2818 O O . SER B 2 106 ? 39.705 54.105 4.629 1.00 15.23 178 SER B O 1
ATOM 2821 N N . ASP B 2 107 ? 38.328 55.145 3.213 1.00 14.21 179 ASP B N 1
ATOM 2822 C CA . ASP B 2 107 ? 39.280 56.263 2.988 1.00 15.18 179 ASP B CA 1
ATOM 2823 C C . ASP B 2 107 ? 39.559 57.019 4.279 1.00 15.32 179 ASP B C 1
ATOM 2824 O O . ASP B 2 107 ? 40.737 57.355 4.600 1.00 14.02 179 ASP B O 1
ATOM 2829 N N . CYS B 2 108 ? 38.495 57.323 5.020 1.00 14.23 180 CYS B N 1
ATOM 2830 C CA . CYS B 2 108 ? 38.623 58.099 6.300 1.00 14.67 180 CYS B CA 1
ATOM 2831 C C . CYS B 2 108 ? 39.392 57.322 7.342 1.00 14.89 180 CYS B C 1
ATOM 2832 O O . CYS B 2 108 ? 40.400 57.807 7.890 1.00 14.54 180 CYS B O 1
ATOM 2835 N N . LEU B 2 109 ? 38.995 56.058 7.556 1.00 13.86 181 LEU B N 1
ATOM 2836 C CA . LEU B 2 109 ? 39.700 55.273 8.558 1.00 14.13 181 LEU B CA 1
ATOM 2837 C C . LEU B 2 109 ? 41.174 55.162 8.286 1.00 13.70 181 LEU B C 1
ATOM 2838 O O . LEU B 2 109 ? 42.000 55.270 9.232 1.00 14.96 181 LEU B O 1
ATOM 2843 N N . TYR B 2 110 ? 41.554 54.964 7.033 1.00 13.48 182 TYR B N 1
ATOM 2844 C CA . TYR B 2 110 ? 43.013 54.769 6.735 1.00 13.92 182 TYR B CA 1
ATOM 2845 C C . TYR B 2 110 ? 43.742 56.080 6.858 1.00 13.70 182 TYR B C 1
ATOM 2846 O O . TYR B 2 110 ? 44.798 56.144 7.542 1.00 15.48 182 TYR B O 1
ATOM 2855 N N . HIS B 2 111 ? 43.325 57.124 6.166 1.00 13.16 183 HIS B N 1
ATOM 2856 C CA . HIS B 2 111 ? 44.144 58.327 6.069 1.00 14.34 183 HIS B CA 1
ATOM 2857 C C . HIS B 2 111 ? 44.061 59.259 7.278 1.00 16.25 183 HIS B C 1
ATOM 2858 O O . HIS B 2 111 ? 45.087 59.901 7.629 1.00 18.80 183 HIS B O 1
ATOM 2865 N N . LYS B 2 112 ? 42.971 59.193 8.014 1.00 15.62 184 LYS B N 1
ATOM 2866 C CA . LYS B 2 112 ? 42.783 60.023 9.220 1.00 16.91 184 LYS B CA 1
ATOM 2867 C C . LYS B 2 112 ? 42.975 59.207 10.498 1.00 17.53 184 LYS B C 1
ATOM 2868 O O . LYS B 2 112 ? 43.229 59.850 11.541 1.00 20.20 184 LYS B O 1
ATOM 2874 N N . HIS B 2 113 ? 42.832 57.869 10.513 1.00 16.49 185 HIS B N 1
ATOM 2875 C CA . HIS B 2 113 ? 42.984 57.109 11.759 1.00 15.88 185 HIS B CA 1
ATOM 2876 C C . HIS B 2 113 ? 43.998 55.993 11.681 1.00 16.67 185 HIS B C 1
ATOM 2877 O O . HIS B 2 113 ? 44.114 55.234 12.663 1.00 18.24 185 HIS B O 1
ATOM 2884 N N . ASN B 2 114 ? 44.687 55.789 10.535 1.00 17.67 186 ASN B N 1
ATOM 2885 C CA . ASN B 2 114 ? 45.691 54.740 10.369 1.00 18.18 186 ASN B CA 1
ATOM 2886 C C . ASN B 2 114 ? 45.109 53.354 10.593 1.00 18.93 186 ASN B C 1
ATOM 2887 O O . ASN B 2 114 ? 45.782 52.459 11.072 1.00 21.48 186 ASN B O 1
ATOM 2892 N N . VAL B 2 115 ? 43.834 53.143 10.181 1.00 15.17 187 VAL B N 1
ATOM 2893 C CA . VAL B 2 115 ? 43.162 51.893 10.290 1.00 15.04 187 VAL B CA 1
ATOM 2894 C C . VAL B 2 115 ? 42.860 51.381 8.875 1.00 16.51 187 VAL B C 1
ATOM 2895 O O . VAL B 2 115 ? 42.157 52.099 8.113 1.00 15.46 187 VAL B O 1
ATOM 2899 N N . LYS B 2 116 ? 43.358 50.232 8.517 1.00 15.04 188 LYS B N 1
ATOM 2900 C CA . LYS B 2 116 ? 43.197 49.645 7.193 1.00 16.31 188 LYS B CA 1
ATOM 2901 C C . LYS B 2 116 ? 42.001 48.660 7.320 1.00 16.28 188 LYS B C 1
ATOM 2902 O O . LYS B 2 116 ? 42.182 47.456 7.613 1.00 15.95 188 LYS B O 1
ATOM 2908 N N . LEU B 2 117 ? 40.814 49.157 7.042 1.00 14.32 189 LEU B N 1
ATOM 2909 C CA . LEU B 2 117 ? 39.604 48.291 7.014 1.00 14.01 189 LEU B CA 1
ATOM 2910 C C . LEU B 2 117 ? 39.789 47.078 6.150 1.00 14.36 189 LEU B C 1
ATOM 2911 O O . LEU B 2 117 ? 40.245 47.139 5.031 1.00 15.05 189 LEU B O 1
ATOM 2916 N N . LYS B 2 118 ? 39.377 45.904 6.654 1.00 15.18 190 LYS B N 1
ATOM 2917 C CA . LYS B 2 118 ? 39.450 44.662 5.935 1.00 15.94 190 LYS B CA 1
ATOM 2918 C C . LYS B 2 118 ? 38.332 43.713 6.377 1.00 17.78 190 LYS B C 1
ATOM 2919 O O . LYS B 2 118 ? 37.934 43.800 7.569 1.00 17.43 190 LYS B O 1
ATOM 2925 N N . SER B 2 119 ? 37.872 42.842 5.503 1.00 16.61 191 SER B N 1
ATOM 2926 C CA . SER B 2 119 ? 36.879 41.811 5.811 1.00 17.82 191 SER B CA 1
ATOM 2927 C C . SER B 2 119 ? 35.465 42.378 5.987 1.00 16.99 191 SER B C 1
ATOM 2928 O O . SER B 2 119 ? 35.007 42.613 7.100 1.00 18.30 191 SER B O 1
ATOM 2931 N N . VAL B 2 120 ? 34.875 42.760 4.837 1.00 16.77 192 VAL B N 1
ATOM 2932 C CA . VAL B 2 120 ? 33.651 43.523 4.792 1.00 16.62 192 VAL B CA 1
ATOM 2933 C C . VAL B 2 120 ? 32.573 42.768 4.014 1.00 15.99 192 VAL B C 1
ATOM 2934 O O . VAL B 2 120 ? 32.867 42.118 3.007 1.00 17.96 192 VAL B O 1
ATOM 2938 N N . PHE B 2 121 ? 31.328 42.882 4.467 1.00 14.76 193 PHE B N 1
ATOM 2939 C CA . PHE B 2 121 ? 30.124 42.525 3.712 1.00 15.59 193 PHE B CA 1
ATOM 2940 C C . PHE B 2 121 ? 29.468 43.855 3.357 1.00 14.17 193 PHE B C 1
ATOM 2941 O O . PHE B 2 121 ? 28.928 44.509 4.239 1.00 15.45 193 PHE B O 1
ATOM 2949 N N . ASP B 2 122 ? 29.447 44.223 2.083 1.00 14.37 194 ASP B N 1
ATOM 2950 C CA . ASP B 2 122 ? 28.934 45.560 1.708 1.00 14.86 194 ASP B CA 1
ATOM 2951 C C . ASP B 2 122 ? 27.542 45.319 1.121 1.00 16.21 194 ASP B C 1
ATOM 2952 O O . ASP B 2 122 ? 27.432 44.734 0.018 1.00 16.03 194 ASP B O 1
ATOM 2957 N N . THR B 2 123 ? 26.515 45.831 1.742 1.00 15.62 195 THR B N 1
ATOM 2958 C CA . THR B 2 123 ? 25.118 45.611 1.271 1.00 16.31 195 THR B CA 1
ATOM 2959 C C . THR B 2 123 ? 24.856 46.412 -0.020 1.00 17.00 195 THR B C 1
ATOM 2960 O O . THR B 2 123 ? 23.973 46.012 -0.753 1.00 16.61 195 THR B O 1
ATOM 2964 N N . GLN B 2 124 ? 25.587 47.533 -0.323 1.00 16.24 196 GLN B N 1
ATOM 2965 C CA . GLN B 2 124 ? 25.375 48.141 -1.606 1.00 17.47 196 GLN B CA 1
ATOM 2966 C C . GLN B 2 124 ? 25.876 47.234 -2.725 1.00 16.19 196 GLN B C 1
ATOM 2967 O O . GLN B 2 124 ? 25.279 47.128 -3.792 1.00 17.71 196 GLN B O 1
ATOM 2973 N N . VAL B 2 125 ? 27.086 46.650 -2.553 1.00 15.93 197 VAL B N 1
ATOM 2974 C CA . VAL B 2 125 ? 27.676 45.687 -3.482 1.00 16.36 197 VAL B CA 1
ATOM 2975 C C . VAL B 2 125 ? 26.685 44.525 -3.584 1.00 16.81 197 VAL B C 1
ATOM 2976 O O . VAL B 2 125 ? 26.419 44.035 -4.687 1.00 16.79 197 VAL B O 1
ATOM 2980 N N . GLY B 2 126 ? 26.187 44.038 -2.456 1.00 16.38 198 GLY B N 1
ATOM 2981 C CA . GLY B 2 126 ? 25.194 42.931 -2.550 1.00 15.94 198 GLY B CA 1
ATOM 2982 C C . GLY B 2 126 ? 23.978 43.228 -3.420 1.00 18.17 198 GLY B C 1
ATOM 2983 O O . GLY B 2 126 ? 23.557 42.381 -4.191 1.00 18.27 198 GLY B O 1
ATOM 2984 N N . ASP B 2 127 ? 23.406 44.424 -3.266 1.00 17.52 199 ASP B N 1
ATOM 2985 C CA . ASP B 2 127 ? 22.268 44.868 -4.148 1.00 19.14 199 ASP B CA 1
ATOM 2986 C C . ASP B 2 127 ? 22.686 44.852 -5.614 1.00 20.17 199 ASP B C 1
ATOM 2987 O O . ASP B 2 127 ? 21.930 44.418 -6.461 1.00 20.87 199 ASP B O 1
ATOM 2992 N N . LEU B 2 128 ? 23.928 45.261 -5.927 1.00 18.08 200 LEU B N 1
ATOM 2993 C CA . LEU B 2 128 ? 24.367 45.263 -7.330 1.00 19.25 200 LEU B CA 1
ATOM 2994 C C . LEU B 2 128 ? 24.491 43.817 -7.857 1.00 20.66 200 LEU B C 1
ATOM 2995 O O . LEU B 2 128 ? 24.128 43.528 -8.982 1.00 21.24 200 LEU B O 1
ATOM 3000 N N . ILE B 2 129 ? 25.024 42.903 -7.042 1.00 19.17 201 ILE B N 1
ATOM 3001 C CA . ILE B 2 129 ? 25.117 41.521 -7.402 1.00 18.84 201 ILE B CA 1
ATOM 3002 C C . ILE B 2 129 ? 23.710 40.934 -7.617 1.00 20.26 201 ILE B C 1
ATOM 3003 O O . ILE B 2 129 ? 23.512 40.180 -8.606 1.00 20.55 201 ILE B O 1
ATOM 3008 N N . ILE B 2 130 ? 22.776 41.243 -6.756 1.00 18.76 202 ILE B N 1
ATOM 3009 C CA . ILE B 2 130 ? 21.350 40.692 -6.890 1.00 18.40 202 ILE B CA 1
ATOM 3010 C C . ILE B 2 130 ? 20.728 41.215 -8.199 1.00 20.88 202 ILE B C 1
ATOM 3011 O O . ILE B 2 130 ? 20.117 40.432 -8.966 1.00 22.23 202 ILE B O 1
ATOM 3016 N N . THR B 2 131 ? 20.984 42.481 -8.481 1.00 21.10 203 THR B N 1
ATOM 3017 C CA . THR B 2 131 ? 20.497 43.108 -9.735 1.00 24.07 203 THR B CA 1
ATOM 3018 C C . THR B 2 131 ? 21.168 42.520 -10.928 1.00 24.29 203 THR B C 1
ATOM 3019 O O . THR B 2 131 ? 20.475 42.133 -11.933 1.00 27.26 203 THR B O 1
ATOM 3023 N N . LYS B 2 132 ? 22.436 42.323 -10.948 1.00 24.05 204 LYS B N 1
ATOM 3024 C CA . LYS B 2 132 ? 23.061 41.673 -12.060 1.00 25.19 204 LYS B CA 1
ATOM 3025 C C . LYS B 2 132 ? 22.549 40.255 -12.252 1.00 26.52 204 LYS B C 1
ATOM 3026 O O . LYS B 2 132 ? 22.454 39.759 -13.388 1.00 26.94 204 LYS B O 1
ATOM 3032 N N . ASN B 2 133 ? 22.330 39.526 -11.171 1.00 22.89 205 ASN B N 1
ATOM 3033 C CA . ASN B 2 133 ? 21.907 38.129 -11.313 1.00 23.74 205 ASN B CA 1
ATOM 3034 C C . ASN B 2 133 ? 20.560 38.117 -12.016 1.00 25.79 205 ASN B C 1
ATOM 3035 O O . ASN B 2 133 ? 20.285 37.160 -12.737 1.00 29.47 205 ASN B O 1
ATOM 3040 N N . LYS B 2 134 ? 19.724 39.064 -11.715 1.00 28.44 206 LYS B N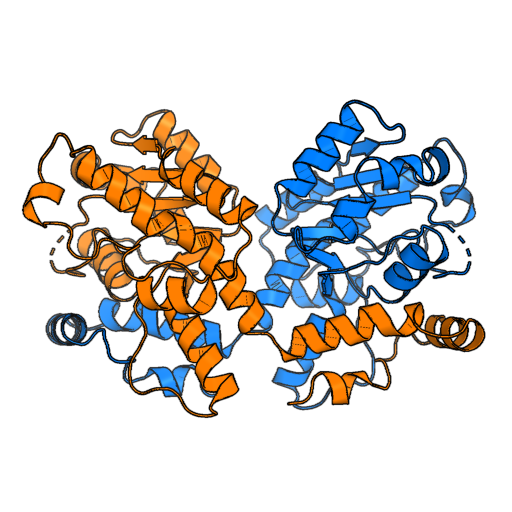 1
ATOM 3041 C CA . LYS B 2 134 ? 18.332 39.096 -12.209 1.00 32.76 206 LYS B CA 1
ATOM 3042 C C . LYS B 2 134 ? 18.244 39.658 -13.609 1.00 36.45 206 LYS B C 1
ATOM 3043 O O . LYS B 2 134 ? 17.551 39.115 -14.477 1.00 34.37 206 LYS B O 1
ATOM 3049 N N . LYS B 2 135 ? 18.929 40.789 -13.827 1.00 42.06 207 LYS B N 1
ATOM 3050 C CA . LYS B 2 135 ? 18.816 41.612 -15.123 1.00 40.51 207 LYS B CA 1
ATOM 3051 C C . LYS B 2 135 ? 19.910 41.357 -16.054 1.00 46.11 207 LYS B C 1
ATOM 3052 O O . LYS B 2 135 ? 20.012 42.063 -17.085 1.00 51.76 207 LYS B O 1
ATOM 3058 N N . VAL B 2 136 ? 20.753 40.356 -15.761 1.00 48.87 208 VAL B N 1
ATOM 3059 C CA . VAL B 2 136 ? 21.954 40.067 -16.554 1.00 55.54 208 VAL B CA 1
ATOM 3060 C C . VAL B 2 136 ? 23.069 41.158 -16.531 1.00 54.20 208 VAL B C 1
ATOM 3061 O O . VAL B 2 136 ? 24.246 40.803 -16.317 1.00 51.51 208 VAL B O 1
ATOM 3065 N N . THR B 2 137 ? 22.733 42.437 -16.782 1.00 53.41 209 THR B N 1
ATOM 3066 C CA . THR B 2 137 ? 23.680 43.533 -16.665 1.00 57.49 209 THR B CA 1
ATOM 3067 C C . THR B 2 137 ? 23.494 44.358 -15.364 1.00 55.07 209 THR B C 1
ATOM 3068 O O . THR B 2 137 ? 22.418 44.313 -14.695 1.00 50.20 209 THR B O 1
ATOM 3072 N N . LEU B 2 138 ? 24.555 45.125 -15.030 1.00 53.77 210 LEU B N 1
ATOM 3073 C CA . LEU B 2 138 ? 24.499 46.051 -13.872 1.00 53.31 210 LEU B CA 1
ATOM 3074 C C . LEU B 2 138 ? 23.617 47.255 -14.159 1.00 46.74 210 LEU B C 1
ATOM 3075 O O . LEU B 2 138 ? 23.573 47.665 -15.263 1.00 50.22 210 LEU B O 1
ATOM 3080 N N . PRO B 2 139 ? 22.999 47.868 -13.128 1.00 50.15 211 PRO B N 1
ATOM 3081 C CA . PRO B 2 139 ? 22.253 49.121 -13.284 1.00 53.28 211 PRO B CA 1
ATOM 3082 C C . PRO B 2 139 ? 23.229 50.216 -13.496 1.00 62.45 211 PRO B C 1
ATOM 3083 O O . PRO B 2 139 ? 24.441 50.014 -13.331 1.00 62.22 211 PRO B O 1
ATOM 3087 N N . ASN B 2 140 ? 22.756 51.402 -13.807 1.00 69.61 212 ASN B N 1
ATOM 3088 C CA . ASN B 2 140 ? 23.738 52.494 -13.977 1.00 75.14 212 ASN B CA 1
ATOM 3089 C C . ASN B 2 140 ? 24.030 53.288 -12.691 1.00 71.27 212 ASN B C 1
ATOM 3090 O O . ASN B 2 140 ? 24.903 54.144 -12.709 1.00 70.93 212 ASN B O 1
ATOM 3095 N N . LYS B 2 141 ? 23.286 53.045 -11.601 1.00 62.64 213 LYS B N 1
ATOM 3096 C CA . LYS B 2 141 ? 23.449 53.856 -10.365 1.00 56.75 213 LYS B CA 1
ATOM 3097 C C . LYS B 2 141 ? 23.317 52.875 -9.204 1.00 45.19 213 LYS B C 1
ATOM 3098 O O . LYS B 2 141 ? 22.820 51.731 -9.377 1.00 42.04 213 LYS B O 1
ATOM 3104 N N . VAL B 2 142 ? 23.828 53.318 -8.054 1.00 34.23 214 VAL B N 1
ATOM 3105 C CA . VAL B 2 142 ? 23.772 52.447 -6.865 1.00 28.94 214 VAL B CA 1
ATOM 3106 C C . VAL B 2 142 ? 22.558 52.929 -6.031 1.00 27.22 214 VAL B C 1
ATOM 3107 O O . VAL B 2 142 ? 22.142 54.081 -6.147 1.00 31.26 214 VAL B O 1
ATOM 3111 N N . LYS B 2 143 ? 22.168 52.154 -5.020 1.00 22.93 215 LYS B N 1
ATOM 3112 C CA . LYS B 2 143 ? 21.027 52.439 -4.111 1.00 23.94 215 LYS B CA 1
ATOM 3113 C C . LYS B 2 143 ? 21.538 52.855 -2.719 1.00 22.13 215 LYS B C 1
ATOM 3114 O O . LYS B 2 143 ? 22.561 52.299 -2.246 1.00 22.84 215 LYS B O 1
ATOM 3120 N N . SER B 2 144 ? 20.953 53.897 -2.214 1.00 21.47 216 SER B N 1
ATOM 3121 C CA . SER B 2 144 ? 21.209 54.340 -0.827 1.00 23.92 216 SER B CA 1
ATOM 3122 C C . SER B 2 144 ? 20.763 53.277 0.215 1.00 20.73 216 SER B C 1
ATOM 3123 O O . SER B 2 144 ? 20.037 52.341 -0.105 1.00 21.63 216 SER B O 1
ATOM 3126 N N . LEU B 2 145 ? 21.312 53.460 1.428 1.00 20.84 217 LEU B N 1
ATOM 3127 C CA . LEU B 2 145 ? 20.956 52.531 2.507 1.00 18.73 217 LEU B CA 1
ATOM 3128 C C . LEU B 2 145 ? 19.423 52.573 2.686 1.00 20.15 217 LEU B C 1
ATOM 3129 O O . LEU B 2 145 ? 18.754 51.547 2.772 1.00 19.86 217 LEU B O 1
ATOM 3134 N N . GLY B 2 146 ? 18.901 53.785 2.734 1.00 21.91 218 GLY B N 1
ATOM 3135 C CA . GLY B 2 146 ? 17.422 53.881 2.897 1.00 21.22 218 GLY B CA 1
ATOM 3136 C C . GLY B 2 146 ? 16.656 53.254 1.743 1.00 21.93 218 GLY B C 1
ATOM 3137 O O . GLY B 2 146 ? 15.578 52.590 1.970 1.00 23.14 218 GLY B O 1
ATOM 3138 N N . GLU B 2 147 ? 17.138 53.381 0.536 1.00 20.92 219 GLU B N 1
ATOM 3139 C CA . GLU B 2 147 ? 16.474 52.734 -0.631 1.00 23.23 219 GLU B CA 1
ATOM 3140 C C . GLU B 2 147 ? 16.542 51.250 -0.502 1.00 23.25 219 GLU B C 1
ATOM 3141 O O . GLU B 2 147 ? 15.555 50.526 -0.729 1.00 23.24 219 GLU B O 1
ATOM 3147 N N . CYS B 2 148 ? 17.671 50.707 -0.029 1.00 19.95 220 CYS B N 1
ATOM 3148 C CA . CYS B 2 148 ? 17.715 49.315 0.219 1.00 20.75 220 CYS B CA 1
ATOM 3149 C C . CYS B 2 148 ? 16.837 48.809 1.365 1.00 19.72 220 CYS B C 1
ATOM 3150 O O . CYS B 2 148 ? 16.307 47.679 1.316 1.00 20.17 220 CYS B O 1
ATOM 3153 N N . LEU B 2 149 ? 16.750 49.540 2.446 1.00 19.86 221 LEU B N 1
ATOM 3154 C CA . LEU B 2 149 ? 15.899 49.187 3.548 1.00 19.52 221 LEU B CA 1
ATOM 3155 C C . LEU B 2 149 ? 14.371 49.138 3.080 1.00 20.77 221 LEU B C 1
ATOM 3156 O O . LEU B 2 149 ? 13.692 48.191 3.388 1.00 22.08 221 LEU B O 1
ATOM 3161 N N . THR B 2 150 ? 14.028 50.068 2.263 1.00 22.11 222 THR B N 1
ATOM 3162 C CA . THR B 2 150 ? 12.624 50.017 1.662 1.00 24.73 222 THR B CA 1
ATOM 3163 C C . THR B 2 150 ? 12.485 48.797 0.742 1.00 24.07 222 THR B C 1
ATOM 3164 O O . THR B 2 150 ? 11.555 48.016 0.825 1.00 25.30 222 THR B O 1
ATOM 3168 N N . ASN B 2 151 ? 13.432 48.607 -0.203 1.00 23.43 223 ASN B N 1
ATOM 3169 C CA . ASN B 2 151 ? 13.352 47.548 -1.138 1.00 26.24 223 ASN B CA 1
ATOM 3170 C C . ASN B 2 151 ? 13.400 46.137 -0.601 1.00 26.46 223 ASN B C 1
ATOM 3171 O O . ASN B 2 151 ? 12.659 45.268 -0.999 1.00 27.54 223 ASN B O 1
ATOM 3176 N N . TYR B 2 152 ? 14.301 45.842 0.357 1.00 22.18 224 TYR B N 1
ATOM 3177 C CA . TYR B 2 152 ? 14.504 44.569 0.851 1.00 22.56 224 TYR B CA 1
ATOM 3178 C C . TYR B 2 152 ? 13.718 44.291 2.125 1.00 21.54 224 TYR B C 1
ATOM 3179 O O . TYR B 2 152 ? 13.444 43.135 2.419 1.00 24.25 224 TYR B O 1
ATOM 3188 N N . LEU B 2 153 ? 13.482 45.315 2.953 1.00 21.25 225 LEU B N 1
ATOM 3189 C CA . LEU B 2 153 ? 12.831 45.055 4.251 1.00 22.33 225 LEU B CA 1
ATOM 3190 C C . LEU B 2 153 ? 11.403 45.623 4.277 1.00 22.55 225 LEU B C 1
ATOM 3191 O O . LEU B 2 153 ? 10.685 45.336 5.210 1.00 25.93 22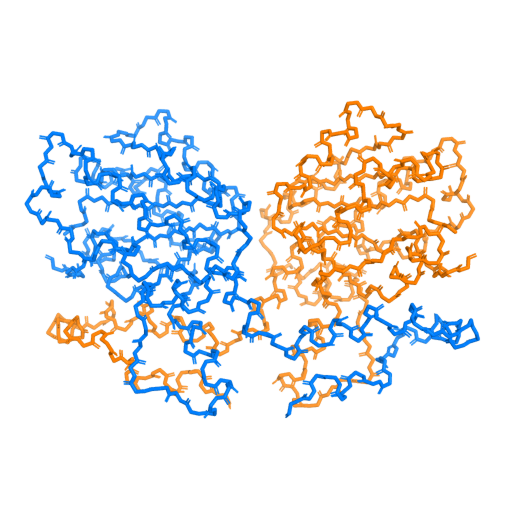5 LEU B O 1
ATOM 3196 N N . GLY B 2 154 ? 11.048 46.467 3.355 1.00 26.01 226 GLY B N 1
ATOM 3197 C CA . GLY B 2 154 ? 9.753 47.111 3.367 1.00 27.16 226 GLY B CA 1
ATOM 3198 C C . GLY B 2 154 ? 9.626 48.277 4.228 1.00 28.22 226 GLY B C 1
ATOM 3199 O O . GLY B 2 154 ? 8.500 48.709 4.570 1.00 29.62 226 GLY B O 1
ATOM 3200 N N . LEU B 2 155 ? 10.736 48.880 4.690 1.00 27.87 227 LEU B N 1
ATOM 3201 C CA . LEU B 2 155 ? 10.627 49.987 5.588 1.00 28.48 227 LEU B CA 1
ATOM 3202 C C . LEU B 2 155 ? 10.174 51.285 4.848 1.00 30.20 227 LEU B C 1
ATOM 3203 O O . LEU B 2 155 ? 10.297 51.408 3.638 1.00 33.76 227 LEU B O 1
ATOM 3208 N N . GLN B 2 156 ? 9.660 52.218 5.618 1.00 35.42 228 GLN B N 1
ATOM 3209 C CA . GLN B 2 156 ? 9.206 53.519 5.082 1.00 41.64 228 GLN B CA 1
ATOM 3210 C C . GLN B 2 156 ? 10.421 54.289 4.490 1.00 39.29 228 GLN B C 1
ATOM 3211 O O . GLN B 2 156 ? 11.568 54.153 4.967 1.00 36.66 228 GLN B O 1
ATOM 3217 N N . GLN B 2 157 ? 10.164 55.097 3.472 1.00 36.06 229 GLN B N 1
ATOM 3218 C CA . GLN B 2 157 ? 11.253 55.916 2.882 1.00 38.88 229 GLN B CA 1
ATOM 3219 C C . GLN B 2 157 ? 12.045 56.844 3.729 1.00 39.96 229 GLN B C 1
ATOM 3220 O O . GLN B 2 157 ? 13.158 57.268 3.373 1.00 41.45 229 GLN B O 1
ATOM 3226 N N . ASN B 2 158 ? 11.514 57.291 4.841 1.00 41.77 230 ASN B N 1
ATOM 3227 C CA . ASN B 2 158 ? 12.316 58.312 5.614 1.00 44.57 230 ASN B CA 1
ATOM 3228 C C . ASN B 2 158 ? 13.122 57.790 6.800 1.00 39.21 230 ASN B C 1
ATOM 3229 O O . ASN B 2 158 ? 13.449 58.548 7.724 1.00 39.23 230 ASN B O 1
ATOM 3234 N N . THR B 2 159 ? 13.458 56.489 6.798 1.00 34.47 231 THR B N 1
ATOM 3235 C CA . THR B 2 159 ? 13.935 55.869 7.987 1.00 32.74 231 THR B CA 1
ATOM 3236 C C . THR B 2 159 ? 15.305 56.415 8.303 1.00 30.21 231 THR B C 1
ATOM 3237 O O . THR B 2 159 ? 15.536 56.676 9.445 1.00 31.22 231 THR B O 1
ATOM 3241 N N . ILE B 2 160 ? 16.147 56.687 7.306 1.00 27.29 232 ILE B N 1
ATOM 3242 C CA . ILE B 2 160 ? 17.577 57.038 7.571 1.00 25.32 232 ILE B CA 1
ATOM 3243 C C . ILE B 2 160 ? 17.605 58.583 7.634 1.00 27.91 232 ILE B C 1
ATOM 3244 O O . ILE B 2 160 ? 17.030 59.273 6.729 1.00 29.50 232 ILE B O 1
ATOM 3249 N N . ASP B 2 161 ? 18.284 59.145 8.614 1.00 26.73 233 ASP B N 1
ATOM 3250 C CA . ASP B 2 161 ? 18.589 60.595 8.629 1.00 28.64 233 ASP B CA 1
ATOM 3251 C C . ASP B 2 161 ? 19.846 60.809 7.919 1.00 28.43 233 ASP B C 1
ATOM 3252 O O . ASP B 2 161 ? 20.981 60.535 8.461 1.00 26.15 233 ASP B O 1
ATOM 3257 N N . GLU B 2 162 ? 19.740 61.324 6.708 1.00 31.28 234 GLU B N 1
ATOM 3258 C CA . GLU B 2 162 ? 20.871 61.445 5.819 1.00 35.02 234 GLU B CA 1
ATOM 3259 C C . GLU B 2 162 ? 21.672 62.723 5.945 1.00 40.35 234 GLU B C 1
ATOM 3260 O O . GLU B 2 162 ? 22.747 62.789 5.332 1.00 45.04 234 GLU B O 1
ATOM 3266 N N . LYS B 2 163 ? 21.172 63.713 6.650 1.00 38.14 235 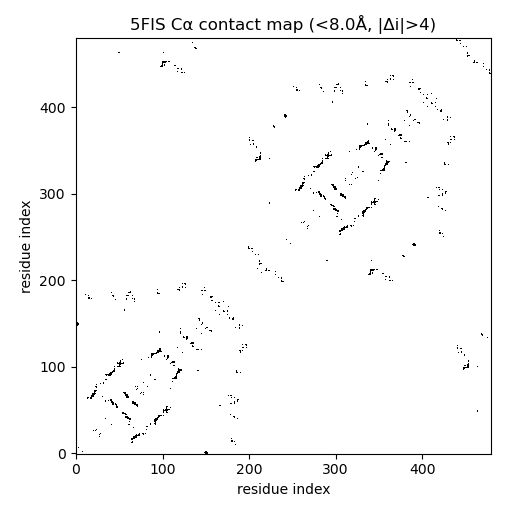LYS B N 1
ATOM 3267 C CA . LYS B 2 163 ? 21.882 65.001 6.711 1.00 44.88 235 LYS B CA 1
ATOM 3268 C C . LYS B 2 163 ? 22.118 65.256 8.152 1.00 42.45 235 LYS B C 1
ATOM 3269 O O . LYS B 2 163 ? 21.335 65.976 8.777 1.00 52.32 235 LYS B O 1
ATOM 3275 N N . LEU B 2 164 ? 23.109 64.602 8.726 1.00 39.75 236 LEU B N 1
ATOM 3276 C CA . LEU B 2 164 ? 23.482 65.021 10.060 1.00 37.60 236 LEU B CA 1
ATOM 3277 C C . LEU B 2 164 ? 24.351 66.340 9.857 1.00 33.07 236 LEU B C 1
ATOM 3278 O O . LEU B 2 164 ? 25.340 66.399 9.097 1.00 41.33 236 LEU B O 1
ATOM 3283 N N . ASP B 2 165 ? 24.160 67.234 10.747 1.00 36.49 237 ASP B N 1
ATOM 3284 C CA . ASP B 2 165 ? 24.835 68.505 10.647 1.00 41.16 237 ASP B CA 1
ATOM 3285 C C . ASP B 2 165 ? 26.336 68.393 11.077 1.00 36.72 237 ASP B C 1
ATOM 3286 O O . ASP B 2 165 ? 26.573 67.939 12.189 1.00 38.33 237 ASP B O 1
ATOM 3291 N N . ILE B 2 166 ? 27.253 68.831 10.223 1.00 39.80 238 ILE B N 1
ATOM 3292 C CA . ILE B 2 166 ? 28.650 68.657 10.496 1.00 44.35 238 ILE B CA 1
ATOM 3293 C C . ILE B 2 166 ? 29.006 69.412 11.798 1.00 44.94 238 ILE B C 1
ATOM 3294 O O . ILE B 2 166 ? 29.663 68.861 12.663 1.00 38.77 238 ILE B O 1
ATOM 3299 N N . VAL B 2 167 ? 28.490 70.632 11.992 1.00 39.05 239 VAL B N 1
ATOM 3300 C CA . VAL B 2 167 ? 28.874 71.369 13.216 1.00 41.52 239 VAL B CA 1
ATOM 3301 C C . VAL B 2 167 ? 28.350 70.798 14.522 1.00 35.61 239 VAL B C 1
ATOM 3302 O O . VAL B 2 167 ? 29.111 70.627 15.499 1.00 37.04 239 VAL B O 1
ATOM 3306 N N . GLN B 2 168 ? 27.108 70.398 14.596 1.00 31.91 240 GLN B N 1
ATOM 3307 C CA . GLN B 2 168 ? 26.558 69.804 15.809 1.00 36.92 240 GLN B CA 1
ATOM 3308 C C . GLN B 2 168 ? 27.278 68.458 16.089 1.00 31.42 240 GLN B C 1
ATOM 3309 O O . GLN B 2 168 ? 27.438 68.091 17.251 1.00 34.68 240 GLN B O 1
ATOM 3315 N N . SER B 2 169 ? 27.693 67.799 15.009 1.00 29.19 241 SER B N 1
ATOM 3316 C CA . SER B 2 169 ? 28.356 66.444 15.241 1.00 25.28 241 SER B CA 1
ATOM 3317 C C . SER B 2 169 ? 29.671 66.619 16.002 1.00 25.79 241 SER B C 1
ATOM 3318 O O . SER B 2 169 ? 30.149 65.620 16.597 1.00 22.57 241 SER B O 1
ATOM 3321 N N . THR B 2 170 ? 30.292 67.813 15.977 1.00 23.88 242 THR B N 1
ATOM 3322 C CA . THR B 2 170 ? 31.538 68.083 16.670 1.00 24.59 242 THR B CA 1
ATOM 3323 C C . THR B 2 170 ? 31.354 68.859 17.977 1.00 25.66 242 THR B C 1
ATOM 3324 O O . THR B 2 170 ? 32.318 69.101 18.676 1.00 26.54 242 THR B O 1
ATOM 3328 N N . GLU B 2 171 ? 30.118 69.226 18.298 1.00 24.63 243 GLU B N 1
ATOM 3329 C CA . GLU B 2 171 ? 29.888 69.883 19.586 1.00 27.33 243 GLU B CA 1
ATOM 3330 C C . GLU B 2 171 ? 29.727 68.885 20.723 1.00 27.05 243 GLU B C 1
ATOM 3331 O O . GLU B 2 171 ? 29.126 67.780 20.528 1.00 26.66 243 GLU B O 1
ATOM 3337 N N . ARG B 2 172 ? 30.247 69.215 21.904 1.00 26.39 244 ARG B N 1
ATOM 3338 C CA . ARG B 2 172 ? 30.174 68.329 23.062 1.00 26.12 244 ARG B CA 1
ATOM 3339 C C . ARG B 2 172 ? 29.546 69.157 24.161 1.00 27.27 244 ARG B C 1
ATOM 3340 O O . ARG B 2 172 ? 29.955 70.358 24.252 1.00 31.68 244 ARG B O 1
ATOM 3348 N N . PRO B 2 173 ? 28.679 68.627 24.984 1.00 31.16 245 PRO B N 1
ATOM 3349 C CA . PRO B 2 173 ? 28.237 67.214 24.987 1.00 30.39 245 PRO B CA 1
ATOM 3350 C C . PRO B 2 173 ? 27.510 66.850 23.697 1.00 29.73 245 PRO B C 1
ATOM 3351 O O . PRO B 2 173 ? 26.814 67.663 23.074 1.00 25.55 245 PRO B O 1
ATOM 3355 N N . LEU B 2 174 ? 27.688 65.611 23.262 1.00 27.81 246 LEU B N 1
ATOM 3356 C CA . LEU B 2 174 ? 27.026 65.210 22.054 1.00 25.30 246 LEU B CA 1
ATOM 3357 C C . LEU B 2 174 ? 25.531 65.107 22.305 1.00 23.30 246 LEU B C 1
ATOM 3358 O O . LEU B 2 174 ? 25.076 64.451 23.228 1.00 25.50 246 LEU B O 1
ATOM 3363 N N . SER B 2 175 ? 24.748 65.755 21.442 1.00 23.47 247 SER B N 1
ATOM 3364 C CA . SER B 2 175 ? 23.335 65.790 21.723 1.00 23.88 247 SER B CA 1
ATOM 3365 C C . SER B 2 175 ? 22.615 64.437 21.707 1.00 26.67 247 SER B C 1
ATOM 3366 O O . SER B 2 175 ? 22.971 63.536 20.943 1.00 22.91 247 SER B O 1
ATOM 3369 N N . VAL B 2 176 ? 21.543 64.312 22.474 1.00 23.50 248 VAL B N 1
ATOM 3370 C CA . VAL B 2 176 ? 20.701 63.142 22.475 1.00 24.11 248 VAL B CA 1
ATOM 3371 C C . VAL B 2 176 ? 20.046 62.984 21.140 1.00 24.91 248 VAL B C 1
ATOM 3372 O O . VAL B 2 176 ? 19.917 61.864 20.626 1.00 24.09 248 VAL B O 1
ATOM 3376 N N . LYS B 2 177 ? 19.721 64.096 20.485 1.00 25.24 249 LYS B N 1
ATOM 3377 C CA . LYS B 2 177 ? 19.093 64.003 19.174 1.00 25.27 249 LYS B CA 1
ATOM 3378 C C . LYS B 2 177 ? 20.025 63.351 18.157 1.00 21.55 249 LYS B C 1
ATOM 3379 O O . LYS B 2 177 ? 19.629 62.474 17.351 1.00 23.20 249 LYS B O 1
ATOM 3385 N N . ILE B 2 178 ? 21.294 63.716 18.196 1.00 22.21 250 ILE B N 1
ATOM 3386 C CA . ILE B 2 178 ? 22.310 63.127 17.256 1.00 20.73 250 ILE B CA 1
ATOM 3387 C C . ILE B 2 178 ? 22.556 61.667 17.658 1.00 19.26 250 ILE B C 1
ATOM 3388 O O . ILE B 2 178 ? 22.553 60.805 16.776 1.00 20.77 250 ILE B O 1
ATOM 3393 N N . LYS B 2 179 ? 22.640 61.308 18.925 1.00 20.04 251 LYS B N 1
ATOM 3394 C CA . LYS B 2 179 ? 22.885 59.934 19.294 1.00 19.56 251 LYS B CA 1
ATOM 3395 C C . LYS B 2 179 ? 21.758 59.045 18.893 1.00 18.66 251 LYS B C 1
ATOM 3396 O O . LYS B 2 179 ? 21.885 57.946 18.332 1.00 18.98 251 LYS B O 1
ATOM 3402 N N . ASP B 2 180 ? 20.539 59.580 19.064 1.00 20.13 252 ASP B N 1
ATOM 3403 C CA . ASP B 2 180 ? 19.386 58.810 18.672 1.00 22.27 252 ASP B CA 1
ATOM 3404 C C . ASP B 2 180 ? 19.298 58.553 17.147 1.00 19.64 252 ASP B C 1
ATOM 3405 O O . ASP B 2 180 ? 18.988 57.426 16.724 1.00 21.74 252 ASP B O 1
ATOM 3410 N N . SER B 2 181 ? 19.720 59.559 16.379 1.00 19.01 253 SER B N 1
ATOM 3411 C CA . SER B 2 181 ? 19.774 59.446 14.905 1.00 20.50 253 SER B CA 1
ATOM 3412 C C . SER B 2 181 ? 20.844 58.406 14.521 1.00 18.58 253 SER B C 1
ATOM 3413 O O . SER B 2 181 ? 20.611 57.591 13.611 1.00 20.54 253 SER B O 1
ATOM 3416 N N . LEU B 2 182 ? 21.985 58.486 15.158 1.00 18.95 254 LEU B N 1
ATOM 3417 C CA . LEU B 2 182 ? 23.062 57.521 14.801 1.00 17.16 254 LEU B CA 1
ATOM 3418 C C . LEU B 2 182 ? 22.663 56.140 15.041 1.00 18.70 254 LEU B C 1
ATOM 3419 O O . LEU B 2 182 ? 22.934 55.213 14.220 1.00 18.06 254 LEU B O 1
ATOM 3424 N N . ALA B 2 183 ? 21.985 55.903 16.136 1.00 17.15 255 ALA B N 1
ATOM 3425 C CA . ALA B 2 183 ? 21.509 54.550 16.444 1.00 17.63 255 ALA B CA 1
ATOM 3426 C C . ALA B 2 183 ? 20.449 54.107 15.486 1.00 19.21 255 ALA B C 1
ATOM 3427 O O . ALA B 2 183 ? 20.476 52.971 15.002 1.00 18.95 255 ALA B O 1
ATOM 3429 N N . ARG B 2 184 ? 19.476 54.962 15.173 1.00 18.48 256 ARG B N 1
ATOM 3430 C CA . ARG B 2 184 ? 18.409 54.549 14.213 1.00 20.15 256 ARG B CA 1
ATOM 3431 C C . ARG B 2 184 ? 18.988 54.268 12.846 1.00 19.51 256 ARG B C 1
ATOM 3432 O O . ARG B 2 184 ? 18.599 53.317 12.194 1.00 20.75 256 ARG B O 1
ATOM 3440 N N . ASN B 2 185 ? 20.055 54.974 12.477 1.00 18.54 257 ASN B N 1
ATOM 3441 C CA . ASN B 2 185 ? 20.651 54.833 11.134 1.00 17.54 257 ASN B CA 1
ATOM 3442 C C . ASN B 2 185 ? 21.446 53.524 10.993 1.00 16.56 257 ASN B C 1
ATOM 3443 O O . ASN B 2 185 ? 21.569 53.036 9.885 1.00 18.24 257 ASN B O 1
ATOM 3448 N N . ILE B 2 186 ? 21.906 52.973 12.107 1.00 16.79 258 ILE B N 1
ATOM 3449 C CA . ILE B 2 186 ? 22.579 51.651 12.032 1.00 15.08 258 ILE B CA 1
ATOM 3450 C C . ILE B 2 186 ? 21.679 50.451 12.365 1.00 16.27 258 ILE B C 1
ATOM 3451 O O . ILE B 2 186 ? 22.007 49.317 12.079 1.00 16.42 258 ILE B O 1
ATOM 3456 N N . ALA B 2 187 ? 20.517 50.702 12.994 1.00 15.30 259 ALA B N 1
ATOM 3457 C CA . ALA B 2 187 ? 19.821 49.648 13.659 1.00 17.07 259 ALA B CA 1
ATOM 3458 C C . ALA B 2 187 ? 19.384 48.480 12.730 1.00 17.12 259 ALA B C 1
ATOM 3459 O O . ALA B 2 187 ? 19.427 47.389 13.178 1.00 17.74 259 ALA B O 1
ATOM 3461 N N . PHE B 2 188 ? 19.000 48.768 11.480 1.00 17.13 260 PHE B N 1
ATOM 3462 C CA . PHE B 2 188 ? 18.564 47.777 10.570 1.00 17.12 260 PHE B CA 1
ATOM 3463 C C . PHE B 2 188 ? 19.638 47.212 9.680 1.00 17.25 260 PHE B C 1
ATOM 3464 O O . PHE B 2 188 ? 19.355 46.354 8.861 1.00 15.59 260 PHE B O 1
ATOM 3472 N N . LEU B 2 189 ? 20.905 47.663 9.787 1.00 16.10 261 LEU B N 1
ATOM 3473 C CA . LEU B 2 189 ? 21.923 47.208 8.915 1.00 16.60 261 LEU B CA 1
ATOM 3474 C C . LEU B 2 189 ? 22.305 45.740 9.087 1.00 16.79 261 LEU B C 1
ATOM 3475 O O . LEU B 2 189 ? 22.516 45.031 8.116 1.00 15.70 261 LEU B O 1
ATOM 3480 N N . HIS B 2 190 ? 22.358 45.215 10.340 1.00 16.51 262 HIS B N 1
ATOM 3481 C CA . HIS B 2 190 ? 22.611 43.800 10.542 1.00 17.09 262 HIS B CA 1
ATOM 3482 C C . HIS B 2 190 ? 21.567 42.966 9.783 1.00 17.63 262 HIS B C 1
ATOM 3483 O O . HIS B 2 190 ? 21.855 42.018 9.058 1.00 20.06 262 HIS B O 1
ATOM 3490 N N . HIS B 2 191 ? 20.296 43.325 9.976 1.00 17.11 263 HIS B N 1
ATOM 3491 C CA . HIS B 2 191 ? 19.245 42.615 9.343 1.00 16.30 263 HIS B CA 1
ATOM 3492 C C . HIS B 2 191 ? 19.282 42.658 7.831 1.00 18.07 263 HIS B C 1
ATOM 3493 O O . HIS B 2 191 ? 19.028 41.686 7.083 1.00 17.81 263 HIS B O 1
ATOM 3500 N N . LEU B 2 192 ? 19.544 43.843 7.291 1.00 17.84 264 LEU B N 1
ATOM 3501 C CA . LEU B 2 192 ? 19.634 44.053 5.874 1.00 18.00 264 LEU B CA 1
ATOM 3502 C C . LEU B 2 192 ? 20.627 43.045 5.319 1.00 17.40 264 LEU B C 1
ATOM 3503 O O . LEU B 2 192 ? 20.381 42.502 4.220 1.00 17.80 264 LEU B O 1
ATOM 3508 N N . SER B 2 193 ? 21.790 42.921 5.935 1.00 16.60 265 SER B N 1
ATOM 3509 C CA . SER B 2 193 ? 22.817 42.066 5.462 1.00 17.21 265 SER B CA 1
ATOM 3510 C C . SER B 2 193 ? 22.331 40.617 5.401 1.00 17.02 265 SER B C 1
ATOM 3511 O O . SER B 2 193 ? 22.720 39.873 4.443 1.00 18.43 265 SER B O 1
ATOM 3514 N N . GLU B 2 194 ? 21.539 40.166 6.369 1.00 16.72 266 GLU B N 1
ATOM 3515 C CA . GLU B 2 194 ? 21.126 38.765 6.345 1.00 18.51 266 GLU B CA 1
ATOM 3516 C C . GLU B 2 194 ? 20.193 38.506 5.193 1.00 17.61 266 GLU B C 1
ATOM 3517 O O . GLU B 2 194 ? 20.243 37.457 4.598 1.00 19.08 266 GLU B O 1
ATOM 3523 N N . VAL B 2 195 ? 19.344 39.490 4.941 1.00 16.52 267 VAL B N 1
ATOM 3524 C CA . VAL B 2 195 ? 18.375 39.371 3.819 1.00 17.09 267 VAL B CA 1
ATOM 3525 C C . VAL B 2 195 ? 19.097 39.393 2.466 1.00 19.03 267 VAL B C 1
ATOM 3526 O O . VAL B 2 195 ? 18.874 38.584 1.555 1.00 19.17 267 VAL B O 1
ATOM 3530 N N . ILE B 2 196 ? 20.021 40.374 2.324 1.00 18.23 268 ILE B N 1
ATOM 3531 C CA . ILE B 2 196 ? 20.755 40.448 1.052 1.00 17.71 268 ILE B CA 1
ATOM 3532 C C . ILE B 2 196 ? 21.601 39.212 0.848 1.00 18.49 268 ILE B C 1
ATOM 3533 O O . ILE B 2 196 ? 21.715 38.706 -0.309 1.00 18.87 268 ILE B O 1
ATOM 3538 N N . ASN B 2 197 ? 22.247 38.646 1.879 1.00 18.07 269 ASN B N 1
ATOM 3539 C CA . ASN B 2 197 ? 23.067 37.464 1.709 1.00 18.50 269 ASN B CA 1
ATOM 3540 C C . ASN B 2 197 ? 22.213 36.327 1.137 1.00 21.01 269 ASN B C 1
ATOM 3541 O O . ASN B 2 197 ? 22.639 35.621 0.243 1.00 21.44 269 ASN B O 1
ATOM 3546 N N . GLU B 2 198 ? 21.000 36.158 1.659 1.00 16.84 270 GLU B N 1
ATOM 3547 C CA . GLU B 2 198 ? 20.110 35.038 1.186 1.00 20.53 270 GLU B CA 1
ATOM 3548 C C . GLU B 2 198 ? 19.689 35.288 -0.228 1.00 19.17 270 GLU B C 1
ATOM 3549 O O . GLU B 2 198 ? 19.637 34.357 -1.041 1.00 19.96 270 GLU B O 1
ATOM 3555 N N . GLU B 2 199 ? 19.369 36.512 -0.525 1.00 17.23 271 GLU B N 1
ATOM 3556 C CA . GLU B 2 199 ? 18.850 36.900 -1.869 1.00 18.85 271 GLU B CA 1
ATOM 3557 C C . GLU B 2 199 ? 19.876 36.771 -2.948 1.00 18.16 271 GLU B C 1
ATOM 3558 O O . GLU B 2 199 ? 19.577 36.724 -4.145 1.00 19.88 271 GLU B O 1
ATOM 3564 N N . MET B 2 200 ? 21.179 36.800 -2.583 1.00 16.34 272 MET B N 1
ATOM 3565 C CA . MET B 2 200 ? 22.290 36.538 -3.478 1.00 17.87 272 MET B CA 1
ATOM 3566 C C . MET B 2 200 ? 22.443 35.072 -3.940 1.00 19.73 272 MET B C 1
ATOM 3567 O O . MET B 2 200 ? 23.220 34.835 -4.873 1.00 20.17 272 MET B O 1
ATOM 3572 N N . GLN B 2 201 ? 21.722 34.156 -3.272 1.00 19.97 273 GLN B N 1
ATOM 3573 C CA . GLN B 2 201 ? 22.052 32.740 -3.367 1.00 20.12 273 GLN B CA 1
ATOM 3574 C C . GLN B 2 201 ? 20.814 31.951 -3.773 1.00 17.18 273 GLN B C 1
ATOM 3575 O O . GLN B 2 201 ? 20.484 30.913 -3.223 1.00 17.68 273 GLN B O 1
ATOM 3581 N N . LEU B 2 202 ? 20.074 32.438 -4.781 1.00 17.27 274 LEU B N 1
ATOM 3582 C CA . LEU B 2 202 ? 18.774 31.754 -5.149 1.00 16.23 274 LEU B CA 1
ATOM 3583 C C . LEU B 2 202 ? 18.942 30.340 -5.681 1.00 16.32 274 LEU B C 1
ATOM 3584 O O . LEU B 2 202 ? 18.209 29.452 -5.216 1.00 17.07 274 LEU B O 1
ATOM 3589 N N . PRO B 2 203 ? 19.997 30.012 -6.467 1.00 16.42 275 PRO B N 1
ATOM 3590 C CA . PRO B 2 203 ? 20.185 28.632 -6.921 1.00 16.39 275 PRO B CA 1
ATOM 3591 C C . PRO B 2 203 ? 20.494 27.675 -5.758 1.00 17.16 275 PRO B C 1
ATOM 3592 O O . PRO B 2 203 ? 19.871 26.584 -5.580 1.00 16.53 275 PRO B O 1
ATOM 3596 N N . PHE B 2 204 ? 21.359 28.153 -4.863 1.00 15.83 276 PHE B N 1
ATOM 3597 C CA . PHE B 2 204 ? 21.694 27.408 -3.602 1.00 14.33 276 PHE B CA 1
ATOM 3598 C C . PHE B 2 204 ? 20.413 27.041 -2.871 1.00 14.61 276 PHE B C 1
ATOM 3599 O O . PHE B 2 204 ? 20.202 25.853 -2.471 1.00 14.89 276 PHE B O 1
ATOM 3607 N N . TYR B 2 205 ? 19.542 28.011 -2.623 1.00 14.49 277 TYR B N 1
ATOM 3608 C CA . TYR B 2 205 ? 18.328 27.772 -1.849 1.00 14.58 277 TYR B CA 1
ATOM 3609 C C . TYR B 2 205 ? 17.362 26.830 -2.543 1.00 17.13 277 TYR B C 1
ATOM 3610 O O . TYR B 2 205 ? 16.673 25.996 -1.944 1.00 15.54 277 TYR B O 1
ATOM 3619 N N . ARG B 2 206 ? 17.317 26.911 -3.893 1.00 16.11 278 ARG B N 1
ATOM 3620 C CA . ARG B 2 206 ? 16.535 25.858 -4.657 1.00 16.11 278 ARG B CA 1
ATOM 3621 C C . ARG B 2 206 ? 17.103 24.504 -4.466 1.00 15.44 278 ARG B C 1
ATOM 3622 O O . ARG B 2 206 ? 16.340 23.500 -4.408 1.00 16.79 278 ARG B O 1
ATOM 3630 N N . GLY B 2 207 ? 18.460 24.382 -4.429 1.00 14.80 279 GLY B N 1
ATOM 3631 C CA . GLY B 2 207 ? 19.104 23.111 -4.171 1.00 15.51 279 GLY B CA 1
ATOM 3632 C C . GLY B 2 207 ? 18.797 22.567 -2.766 1.00 15.80 279 GLY B C 1
ATOM 3633 O O . GLY B 2 207 ? 18.555 21.384 -2.599 1.00 14.99 279 GLY B O 1
ATOM 3634 N N . VAL B 2 208 ? 18.763 23.462 -1.796 1.00 14.59 280 VAL B N 1
ATOM 3635 C CA . VAL B 2 208 ? 18.353 23.091 -0.447 1.00 14.22 280 VAL B CA 1
ATOM 3636 C C . VAL B 2 208 ? 16.953 22.541 -0.411 1.00 16.05 280 VAL B C 1
ATOM 3637 O O . VAL B 2 208 ? 16.690 21.504 0.190 1.00 15.89 280 VAL B O 1
ATOM 3641 N N . GLU B 2 209 ? 16.036 23.216 -1.057 1.00 15.44 281 GLU B N 1
ATOM 3642 C CA . GLU B 2 209 ? 14.630 22.803 -1.064 1.00 17.63 281 GLU B CA 1
ATOM 3643 C C . GLU B 2 209 ? 14.511 21.441 -1.762 1.00 18.26 281 GLU B C 1
ATOM 3644 O O . GLU B 2 209 ? 13.753 20.565 -1.255 1.00 17.27 281 GLU B O 1
ATOM 3650 N N . CYS B 2 210 ? 15.277 21.177 -2.809 1.00 15.88 282 CYS B N 1
ATOM 3651 C CA . CYS B 2 210 ? 15.333 19.865 -3.438 1.00 16.74 282 CYS B CA 1
ATOM 3652 C C . CYS B 2 210 ? 15.733 18.812 -2.338 1.00 16.62 282 CYS B C 1
ATOM 3653 O O . CYS B 2 210 ? 15.080 17.783 -2.254 1.00 16.23 282 CYS B O 1
ATOM 3656 N N . TYR B 2 211 ? 16.834 19.040 -1.576 1.00 15.39 283 TYR B N 1
ATOM 3657 C CA . TYR B 2 211 ? 17.270 18.112 -0.536 1.00 15.90 283 TYR B CA 1
ATOM 3658 C C . TYR B 2 211 ? 16.178 17.884 0.539 1.00 16.56 283 TYR B C 1
ATOM 3659 O O . TYR B 2 211 ? 15.910 16.756 0.953 1.00 16.00 283 TYR B O 1
ATOM 3668 N N . ILE B 2 212 ? 15.601 18.973 0.994 1.00 14.42 284 ILE B N 1
ATOM 3669 C CA . ILE B 2 212 ? 14.660 18.876 2.147 1.00 15.42 284 ILE B CA 1
ATOM 3670 C C . ILE B 2 212 ? 13.512 17.990 1.696 1.00 15.71 284 ILE B C 1
ATOM 3671 O O . ILE B 2 212 ? 13.005 17.120 2.471 1.00 16.57 284 ILE B O 1
ATOM 3676 N N . GLU B 2 213 ? 13.034 18.108 0.486 1.00 15.74 285 GLU B N 1
ATOM 3677 C CA . GLU B 2 213 ? 11.876 17.305 -0.035 1.00 18.34 285 GLU B CA 1
ATOM 3678 C C . GLU B 2 213 ? 12.221 15.926 -0.550 1.00 17.49 285 GLU B C 1
ATOM 3679 O O . GLU B 2 213 ? 11.342 15.063 -0.704 1.00 17.18 285 GLU B O 1
ATOM 3685 N N . ASN B 2 214 ? 13.474 15.645 -0.921 1.00 14.71 286 ASN B N 1
ATOM 3686 C CA . ASN B 2 214 ? 13.802 14.517 -1.851 1.00 16.22 286 ASN B CA 1
ATOM 3687 C C . ASN B 2 214 ? 13.325 13.150 -1.292 1.00 16.05 286 ASN B C 1
ATOM 3688 O O . ASN B 2 214 ? 12.626 12.405 -2.001 1.00 17.23 286 ASN B O 1
ATOM 3693 N N . ILE B 2 215 ? 13.673 12.861 -0.033 1.00 15.59 287 ILE B N 1
ATOM 3694 C CA . ILE B 2 215 ? 13.211 11.664 0.617 1.00 14.84 287 ILE B CA 1
ATOM 3695 C C . ILE B 2 215 ? 11.869 11.897 1.293 1.00 14.69 287 ILE B C 1
ATOM 3696 O O . ILE B 2 215 ? 10.976 11.051 1.145 1.00 15.94 287 ILE B O 1
ATOM 3701 N N . ARG B 2 216 ? 11.760 12.988 2.058 1.00 14.11 288 ARG B N 1
ATOM 3702 C CA . ARG B 2 216 ? 10.563 13.231 2.863 1.00 14.15 288 ARG B CA 1
ATOM 3703 C C . ARG B 2 216 ? 9.257 13.093 2.013 1.00 14.10 288 ARG B C 1
ATOM 3704 O O . ARG B 2 216 ? 8.252 12.556 2.542 1.00 14.85 288 ARG B O 1
ATOM 3712 N N . SER B 2 217 ? 9.220 13.636 0.802 1.00 14.67 289 SER B N 1
ATOM 3713 C CA . SER B 2 217 ? 7.975 13.612 0.022 1.00 14.34 289 SER B CA 1
ATOM 3714 C C . SER B 2 217 ? 7.768 12.313 -0.717 1.00 16.39 289 SER B C 1
ATOM 3715 O O . SER B 2 217 ? 6.657 12.144 -1.235 1.00 17.90 289 SER B O 1
ATOM 3718 N N . SER B 2 218 ? 8.654 11.373 -0.691 1.00 15.14 290 SER B N 1
ATOM 3719 C CA . SER B 2 218 ? 8.493 10.128 -1.461 1.00 15.46 290 SER B CA 1
ATOM 3720 C C . SER B 2 218 ? 7.666 9.110 -0.760 1.00 16.40 290 SER B C 1
ATOM 3721 O O . SER B 2 218 ? 7.562 9.134 0.489 1.00 17.34 290 SER B O 1
ATOM 3724 N N . ASP B 2 219 ? 7.058 8.195 -1.515 1.00 16.08 291 ASP B N 1
ATOM 3725 C CA . ASP B 2 219 ? 6.439 7.002 -0.911 1.00 17.96 291 ASP B CA 1
ATOM 3726 C C . ASP B 2 219 ? 7.486 6.131 -0.268 1.00 17.77 291 ASP B C 1
ATOM 3727 O O . ASP B 2 219 ? 8.700 6.305 -0.468 1.00 18.81 291 ASP B O 1
ATOM 3732 N N . ASP B 2 220 ? 7.076 5.170 0.537 1.00 17.24 292 ASP B N 1
ATOM 3733 C CA . ASP B 2 220 ? 8.025 4.432 1.371 1.00 17.70 292 ASP B CA 1
ATOM 3734 C C . ASP B 2 220 ? 9.090 3.732 0.491 1.00 17.78 292 ASP B C 1
ATOM 3735 O O . ASP B 2 220 ? 10.275 3.748 0.840 1.00 19.39 292 ASP B O 1
ATOM 3740 N N . PHE B 2 221 ? 8.674 3.016 -0.548 1.00 19.17 293 PHE B N 1
ATOM 3741 C CA . PHE B 2 221 ? 9.673 2.239 -1.302 1.00 21.31 293 PHE B CA 1
ATOM 3742 C C . PHE B 2 221 ? 10.660 3.099 -1.982 1.00 19.93 293 PHE B C 1
ATOM 3743 O O . PHE B 2 221 ? 11.920 2.830 -1.861 1.00 22.01 293 PHE B O 1
ATOM 3751 N N . LYS B 2 222 ? 10.189 4.195 -2.579 1.00 20.91 294 LYS B N 1
ATOM 3752 C CA . LYS B 2 222 ? 11.096 5.164 -3.136 1.00 21.07 294 LYS B CA 1
ATOM 3753 C C . LYS B 2 222 ? 12.065 5.805 -2.171 1.00 19.41 294 LYS B C 1
ATOM 3754 O O . LYS B 2 222 ? 13.242 6.004 -2.475 1.00 23.10 294 LYS B O 1
ATOM 3760 N N . ALA B 2 223 ? 11.516 6.124 -1.010 1.00 19.53 295 ALA B N 1
ATOM 3761 C CA . ALA B 2 223 ? 12.289 6.764 0.032 1.00 18.70 295 ALA B CA 1
ATOM 3762 C C . ALA B 2 223 ? 13.398 5.833 0.499 1.00 22.26 295 ALA B C 1
ATOM 3763 O O . ALA B 2 223 ? 14.569 6.275 0.706 1.00 23.12 295 ALA B O 1
ATOM 3765 N N . TRP B 2 224 ? 13.048 4.577 0.708 1.00 23.02 296 TRP B N 1
ATOM 3766 C CA . TRP B 2 224 ? 14.081 3.598 1.121 1.00 27.26 296 TRP B CA 1
ATOM 3767 C C . TRP B 2 224 ? 15.120 3.421 0.014 1.00 28.82 296 TRP B C 1
ATOM 3768 O O . TRP B 2 224 ? 16.342 3.398 0.356 1.00 30.66 296 TRP B O 1
ATOM 3779 N N . GLU B 2 225 ? 14.771 3.353 -1.253 1.00 25.26 297 GLU B N 1
ATOM 3780 C CA . GLU B 2 225 ? 15.754 3.326 -2.390 1.00 28.58 297 GLU B CA 1
ATOM 3781 C C . GLU B 2 225 ? 16.701 4.537 -2.303 1.00 28.65 297 GLU B C 1
ATOM 3782 O O . GLU B 2 225 ? 17.965 4.384 -2.412 1.00 30.73 297 GLU B O 1
ATOM 3788 N N . LEU B 2 226 ? 16.148 5.725 -2.045 1.00 24.53 298 LEU B N 1
ATOM 3789 C CA . LEU B 2 226 ? 16.966 6.933 -1.975 1.00 22.60 298 LEU B CA 1
ATOM 3790 C C . LEU B 2 226 ? 17.880 6.963 -0.796 1.00 24.41 298 LEU B C 1
ATOM 3791 O O . LEU B 2 226 ? 19.034 7.557 -0.891 1.00 28.39 298 LEU B O 1
ATOM 3796 N N . CYS B 2 227 ? 17.480 6.376 0.310 1.00 26.68 299 CYS B N 1
ATOM 3797 C CA . CYS B 2 227 ? 18.339 6.229 1.511 1.00 31.79 299 CYS B CA 1
ATOM 3798 C C . CYS B 2 227 ? 19.565 5.405 1.131 1.00 34.95 299 CYS B C 1
ATOM 3799 O O . CYS B 2 227 ? 20.607 5.657 1.668 1.00 37.81 299 CYS B O 1
ATOM 3802 N N . GLY B 2 228 ? 19.495 4.546 0.138 1.00 34.06 300 GLY B N 1
ATOM 3803 C CA . GLY B 2 228 ? 20.721 3.779 -0.308 1.00 36.16 300 GLY B CA 1
ATOM 3804 C C . GLY B 2 228 ? 21.547 4.424 -1.395 1.00 38.98 300 GLY B C 1
ATOM 3805 O O . GLY B 2 228 ? 22.500 3.819 -1.926 1.00 41.25 300 GLY B O 1
ATOM 3806 N N . LYS B 2 229 ? 21.235 5.651 -1.756 1.00 34.83 301 LYS B N 1
ATOM 3807 C CA . LYS B 2 229 ? 21.898 6.352 -2.833 1.00 35.90 301 LYS B CA 1
ATOM 3808 C C . LYS B 2 229 ? 22.332 7.746 -2.459 1.00 35.02 301 LYS B C 1
ATOM 3809 O O . LYS B 2 229 ? 22.354 8.687 -3.295 1.00 32.09 301 LYS B O 1
ATOM 3815 N N . LEU B 2 230 ? 22.734 7.880 -1.226 1.00 32.78 302 LEU B N 1
ATOM 3816 C CA . LEU B 2 230 ? 23.034 9.205 -0.729 1.00 34.00 302 LEU B CA 1
ATOM 3817 C C . LEU B 2 230 ? 24.405 9.671 -1.162 1.00 34.92 302 LEU B C 1
ATOM 3818 O O . LEU B 2 230 ? 24.697 10.805 -0.956 1.00 32.53 302 LEU B O 1
ATOM 3823 N N . ASN B 2 231 ? 25.265 8.800 -1.747 1.00 30.71 303 ASN B N 1
ATOM 3824 C CA . ASN B 2 231 ? 26.457 9.396 -2.356 1.00 31.85 303 ASN B CA 1
ATOM 3825 C C . ASN B 2 231 ? 26.159 10.104 -3.684 1.00 27.66 303 ASN B C 1
ATOM 3826 O O . ASN B 2 231 ? 27.068 10.649 -4.229 1.00 26.43 303 ASN B O 1
ATOM 3831 N N . GLN B 2 232 ? 24.899 10.021 -4.197 1.00 26.51 304 GLN B N 1
ATOM 3832 C CA . GLN B 2 232 ? 24.492 10.563 -5.467 1.00 28.01 304 GLN B CA 1
ATOM 3833 C C . GLN B 2 232 ? 23.745 11.857 -5.152 1.00 22.17 304 GLN B C 1
ATOM 3834 O O . GLN B 2 232 ? 23.175 12.027 -4.093 1.00 23.68 304 GLN B O 1
ATOM 3840 N N . ILE B 2 233 ? 23.866 12.748 -6.079 1.00 21.63 305 ILE B N 1
ATOM 3841 C CA . ILE B 2 233 ? 23.048 13.933 -6.144 1.00 21.47 305 ILE B CA 1
ATOM 3842 C C . ILE B 2 233 ? 21.669 13.528 -6.506 1.00 19.35 305 ILE B C 1
ATOM 3843 O O . ILE B 2 233 ? 21.509 12.688 -7.437 1.00 22.94 305 ILE B O 1
ATOM 3848 N N . PRO B 2 234 ? 20.650 14.122 -5.926 1.00 19.70 306 PRO B N 1
ATOM 3849 C CA . PRO B 2 234 ? 19.263 13.881 -6.373 1.00 19.92 306 PRO B CA 1
ATOM 3850 C C . PRO B 2 234 ? 19.063 14.103 -7.858 1.00 19.87 306 PRO B C 1
ATOM 3851 O O . PRO B 2 234 ? 19.658 15.019 -8.424 1.00 19.97 306 PRO B O 1
ATOM 3855 N N . LYS B 2 235 ? 18.191 13.315 -8.479 1.00 22.86 307 LYS B N 1
ATOM 3856 C CA . LYS B 2 235 ? 17.995 13.392 -9.922 1.00 26.75 307 LYS B CA 1
ATOM 3857 C C . LYS B 2 235 ? 17.472 14.754 -10.391 1.00 22.70 307 LYS B C 1
ATOM 3858 O O . LYS B 2 235 ? 17.883 15.240 -11.483 1.00 24.68 307 LYS B O 1
ATOM 3864 N N . GLU B 2 236 ? 16.685 15.401 -9.588 1.00 21.78 308 GLU B N 1
ATOM 3865 C CA . GLU B 2 236 ? 16.075 16.729 -9.921 1.00 22.51 308 GLU B CA 1
ATOM 3866 C C . GLU B 2 236 ? 16.956 17.908 -9.497 1.00 19.02 308 GLU B C 1
ATOM 3867 O O . GLU B 2 236 ? 16.632 19.015 -9.951 1.00 18.37 308 GLU B O 1
ATOM 3873 N N . PHE B 2 237 ? 18.120 17.663 -8.983 1.00 17.66 309 PHE B N 1
ATOM 3874 C CA . PHE B 2 237 ? 18.942 18.741 -8.426 1.00 17.20 309 PHE B CA 1
ATOM 3875 C C . PHE B 2 237 ? 19.526 19.682 -9.466 1.00 17.45 309 PHE B C 1
ATOM 3876 O O . PHE B 2 237 ? 19.454 20.899 -9.330 1.00 17.63 309 PHE B O 1
ATOM 3884 N N . ARG B 2 238 ? 20.078 19.144 -10.555 1.00 18.73 310 ARG B N 1
ATOM 3885 C CA . ARG B 2 238 ? 20.686 19.981 -11.593 1.00 18.15 310 ARG B CA 1
ATOM 3886 C C . ARG B 2 238 ? 19.648 20.962 -12.164 1.00 17.84 310 ARG B C 1
ATOM 3887 O O . ARG B 2 238 ? 19.975 22.156 -12.343 1.00 18.46 310 ARG B O 1
ATOM 3895 N N . ASN B 2 239 ? 18.437 20.448 -12.522 1.00 16.41 311 ASN B N 1
ATOM 3896 C CA . ASN B 2 239 ? 17.416 21.349 -13.001 1.00 17.89 311 ASN B CA 1
ATOM 3897 C C . ASN B 2 239 ? 16.918 22.289 -11.958 1.00 17.25 311 ASN B C 1
ATOM 3898 O O . ASN B 2 239 ? 16.718 23.439 -12.221 1.00 18.08 311 ASN B O 1
ATOM 3903 N N . ALA B 2 240 ? 16.907 21.872 -10.681 1.00 18.43 312 ALA B N 1
ATOM 3904 C CA . ALA B 2 240 ? 16.480 22.799 -9.656 1.00 17.97 312 ALA B CA 1
ATOM 3905 C C . ALA B 2 240 ? 17.304 23.984 -9.558 1.00 17.89 312 ALA B C 1
ATOM 3906 O O . ALA B 2 240 ? 16.761 25.137 -9.415 1.00 19.35 312 ALA B O 1
ATOM 3908 N N . ILE B 2 241 ? 18.607 23.813 -9.514 1.00 16.50 313 ILE B N 1
ATOM 3909 C CA . ILE B 2 241 ? 19.468 24.939 -9.307 1.00 17.54 313 ILE B CA 1
ATOM 3910 C C . ILE B 2 241 ? 19.684 25.737 -10.555 1.00 19.81 313 ILE B C 1
ATOM 3911 O O . ILE B 2 241 ? 20.187 26.874 -10.503 1.00 21.59 313 ILE B O 1
ATOM 3916 N N . ASP B 2 242 ? 19.372 25.174 -11.686 1.00 19.39 314 ASP B N 1
ATOM 3917 C CA . ASP B 2 242 ? 19.454 25.956 -12.930 1.00 20.04 314 ASP B CA 1
ATOM 3918 C C . ASP B 2 242 ? 18.646 27.230 -12.918 1.00 24.14 314 ASP B C 1
ATOM 3919 O O . ASP B 2 242 ? 17.638 27.319 -12.362 1.00 22.97 314 ASP B O 1
ATOM 3924 N N . TYR B 2 243 ? 19.064 28.174 -13.776 1.00 27.40 315 TYR B N 1
ATOM 3925 C CA . TYR B 2 243 ? 18.288 29.452 -13.953 1.00 35.15 315 TYR B CA 1
ATOM 3926 C C . TYR B 2 243 ? 18.444 29.942 -15.386 1.00 47.44 315 TYR B C 1
ATOM 3927 O O . TYR B 2 243 ? 19.499 29.687 -15.965 1.00 48.57 315 TYR B O 1
#

Nearest PDB structures (foldseek):
  5fis-assembly1_B  TM=1.003E+00  e=5.730E-45  Bombyx mori
  5fiq-assembly1_A  TM=8.810E-01  e=2.174E-42  Bombyx mori
  7c4c-assembly1_A  TM=7.459E-01  e=5.177E-09  Trypanosoma brucei brucei TREU927
  7c45-assembly1_A  TM=7.468E-01  e=1.640E-08  Trypanosoma brucei brucei TREU927
  7c42-assembly1_A  TM=7.593E-01  e=1.640E-08  Trypanosoma brucei brucei TREU927

Foldseek 3Di:
DQDDPVVVVQLVVQLVQAEEEEDCDPVLVVVLVVQQVDLEKEWECQQQVPAQVARQWTWIGDLRHIYIYGCVRCPLVSCVVRVLCCQQDQPNAYEYAPCPRVQRNCCNVRVRRGDRYQHLQVLVQLLCCVVVVDGDPDTDDPLRLCCVQVVDDNPQADPCPPPVLSNDPPRDPVNSSNSSSNCSCRVVSSVRSVVSNQQLVVLLVVCVVCQLVVDDPVNNVVVVVPVVDRRPCSVVSSDD/DQDDPVVVVQLVVQLVQADEDEDCDPVLVVVLVVQQVDQEKEWECQQQVVALVERQWIWIGDLRYIYIYRCVRCPLVSCVVHVLCCQQDQPNAYEYAPCPRVQRRCCNVRVRRGDRYDHLQVLVQLLCCVVVVDGDPDTDDPLRLCCVQVVDDNPQADDCDDPVQSNDPPNDPVVSSNSSSNGSCRVVSSVRSVVSSQQLVVLLVVCVVCVLVVDDPVNNVVVVVVVVDRRPCSVVRSDD

Secondary structure (DSSP, 8-state):
--S-HHHHHHHHHHHHS-EEE-SSSHHHHHHHHHHHT-SEEEE--TT-TTTT---S-EEEE-SS-EEEE-HHHHTHHHIIIIIHHHHHSSSSEEEESS-HHHHHHHHHHH-----SEEEHHHHHHHHHHHHHSS--SS---HHHHHHHHH---TT-S-----HHHHHSSSPPHHHHHHHHHHHHTHHHHHHHHHHHT-HHHHHHHHHHHHHHHTS-HHHHHHHHTTTTSPPTTHHHHH--/--S-HHHHHHHHHHHHS-EEE-SSSHHHHHHHHHHHT-SEEEE--TT-TTTT---S-EEEE-SS-EEEE-HHHHTHHHIIIIIHHHHHSSSSEEEESS-HHHHHHHHHHH-----SEEEHHHHHHHHHHHHHSSPPSS---HHHHIIIII---TT-S-----HHHHHSSSPPHHHHHHHHHHHHTHHHHHHHHHHHT-HHHHHHHHHHHHHHHTS-HHHHHHHHTTTTSPPTTHHHHH--

InterPro domains:
  IPR002562 3'-5' exonuclease domain [PF01612] (150-230)
  IPR012337 Ribonuclease H-like superfamily [SSF53098] (75-271)
  IPR036397 Ribonuclease H superfamily [G3DSA:3.30.420.10] (15-276)
  IPR052144 piRNA biogenesis EXD1-related protein [PTHR46628] (83-312)

GO terms:
  GO:0043186 P granule (C, IDA)
  GO:0003723 RNA binding (F, IDA)
  GO:0042803 protein homodimerization activity (F, IDA)
  GO:1990923 PET complex (C, IDA)
  GO:0005737 cytoplasm (C, EXP)
  GO:0034587 piRNA processing (P, IMP)
  GO:0031047 regulatory ncRNA-mediated gene silencing (P, IMP)

Organism: Bombyx mori (NCBI:txid7091)